Protein AF-A0A177AXI1-F1 (afdb_monomer)

Structure (mmCIF, N/CA/C/O backbone):
data_AF-A0A177AXI1-F1
#
_entry.id   AF-A0A177AXI1-F1
#
loop_
_atom_site.group_PDB
_atom_site.id
_atom_site.type_symbol
_atom_site.label_atom_id
_atom_site.label_alt_id
_atom_site.label_comp_id
_atom_site.label_asym_id
_atom_site.label_entity_id
_atom_site.label_seq_id
_atom_site.pdbx_PDB_ins_code
_atom_site.Cartn_x
_atom_site.Cartn_y
_atom_site.Cartn_z
_atom_site.occupancy
_atom_site.B_iso_or_equiv
_atom_site.auth_seq_id
_atom_site.auth_comp_id
_atom_site.auth_asym_id
_atom_site.auth_atom_id
_atom_site.pdbx_PDB_model_num
ATOM 1 N N . GLU A 1 1 ? -75.081 -22.711 132.039 1.00 67.44 1 GLU A N 1
ATOM 2 C CA . GLU A 1 1 ? -73.735 -22.139 132.256 1.00 67.44 1 GLU A CA 1
ATOM 3 C C . GLU A 1 1 ? -72.594 -22.967 131.647 1.00 67.44 1 GLU A C 1
ATOM 5 O O . GLU A 1 1 ? -72.174 -22.618 130.555 1.00 67.44 1 GLU A O 1
ATOM 10 N N . ILE A 1 2 ? -72.139 -24.095 132.219 1.00 77.88 2 ILE A N 1
ATOM 11 C CA . ILE A 1 2 ? -70.972 -24.854 131.679 1.00 77.88 2 ILE A CA 1
ATOM 12 C C . ILE A 1 2 ? -71.174 -25.349 130.229 1.00 77.88 2 ILE A C 1
ATOM 14 O O . ILE A 1 2 ? -70.270 -25.272 129.401 1.00 77.88 2 ILE A O 1
ATOM 18 N N . LEU A 1 3 ? -72.370 -25.848 129.895 1.00 74.00 3 LEU A N 1
ATOM 19 C CA . LEU A 1 3 ? -72.692 -26.322 128.539 1.00 74.00 3 LEU A CA 1
ATOM 20 C C . LEU A 1 3 ? -72.722 -25.183 127.504 1.00 74.00 3 LEU A C 1
ATOM 22 O O . LEU A 1 3 ? -72.484 -25.398 126.321 1.00 74.00 3 LEU A O 1
ATOM 26 N N . GLU A 1 4 ? -73.031 -23.975 127.959 1.00 73.81 4 GLU A N 1
ATOM 27 C CA . GLU A 1 4 ? -73.192 -22.781 127.132 1.00 73.81 4 GLU A CA 1
ATOM 28 C C . GLU A 1 4 ? -71.827 -22.163 126.809 1.00 73.81 4 GLU A C 1
ATOM 30 O O . GLU A 1 4 ? -71.567 -21.812 125.663 1.00 73.81 4 GLU A O 1
ATOM 35 N N . GLN A 1 5 ? -70.909 -22.174 127.783 1.00 75.12 5 GLN A N 1
ATOM 36 C CA . GLN A 1 5 ? -69.501 -21.819 127.585 1.00 75.12 5 GLN A CA 1
ATOM 37 C C . GLN A 1 5 ? -68.802 -22.752 126.585 1.00 75.12 5 GLN A C 1
ATOM 39 O O . GLN A 1 5 ? -68.125 -22.265 125.684 1.00 75.12 5 GLN A O 1
ATOM 44 N N . LYS A 1 6 ? -69.031 -24.073 126.664 1.00 77.25 6 LYS A N 1
ATOM 45 C CA . LYS A 1 6 ? -68.460 -25.033 125.698 1.00 77.25 6 LYS A CA 1
ATOM 46 C C . LYS A 1 6 ? -68.928 -24.796 124.261 1.00 77.25 6 LYS A C 1
ATOM 48 O O . LYS A 1 6 ? -68.124 -24.873 123.341 1.00 77.25 6 LYS A O 1
ATOM 53 N N . LYS A 1 7 ? -70.213 -24.482 124.063 1.00 77.31 7 LYS A N 1
ATOM 54 C CA . LYS A 1 7 ? -70.754 -24.159 122.731 1.00 77.31 7 LYS A CA 1
ATOM 55 C C . LYS A 1 7 ? -70.180 -22.858 122.171 1.00 77.31 7 LYS A C 1
ATOM 57 O O . LYS A 1 7 ? -69.975 -22.757 120.965 1.00 77.31 7 LYS A O 1
ATOM 62 N N . LEU A 1 8 ? -69.928 -21.871 123.032 1.00 79.69 8 LEU A N 1
ATOM 63 C CA . LEU A 1 8 ? -69.314 -20.605 122.635 1.00 79.69 8 LEU A CA 1
ATOM 64 C C . LEU A 1 8 ? -67.848 -20.804 122.211 1.00 79.69 8 LEU A C 1
ATOM 66 O O . LEU A 1 8 ? -67.433 -20.282 121.181 1.00 79.69 8 LEU A O 1
ATOM 70 N N . GLU A 1 9 ? -67.095 -21.604 122.969 1.00 80.25 9 GLU A N 1
ATOM 71 C CA . GLU A 1 9 ? -65.693 -21.937 122.687 1.00 80.25 9 GLU A CA 1
ATOM 72 C C . GLU A 1 9 ? -65.550 -22.751 121.388 1.00 80.25 9 GLU A C 1
ATOM 74 O O . GLU A 1 9 ? -64.701 -22.452 120.550 1.00 80.25 9 GLU A O 1
ATOM 79 N N . GLU A 1 10 ? -66.440 -23.720 121.157 1.00 80.12 10 GLU A N 1
ATOM 80 C CA . GLU A 1 10 ? -66.491 -24.502 119.915 1.00 80.12 10 GLU A CA 1
ATOM 81 C C . GLU A 1 10 ? -66.838 -23.629 118.694 1.00 80.12 10 GLU A C 1
ATOM 83 O O . GLU A 1 10 ? -66.198 -23.739 117.646 1.00 80.12 10 GLU A O 1
ATOM 88 N N . ALA A 1 11 ? -67.784 -22.693 118.837 1.00 80.12 11 ALA A N 1
ATOM 89 C CA . ALA A 1 11 ? -68.110 -21.722 117.792 1.00 80.12 11 ALA A CA 1
ATOM 90 C C . ALA A 1 11 ? -66.943 -20.761 117.494 1.00 80.12 11 ALA A C 1
ATOM 92 O O . ALA A 1 11 ? -66.712 -20.409 116.335 1.00 80.12 11 ALA A O 1
ATOM 93 N N . GLU A 1 12 ? -66.177 -20.355 118.510 1.00 84.56 12 GLU A N 1
ATOM 94 C CA . GLU A 1 12 ? -64.995 -19.506 118.333 1.00 84.56 12 GLU A CA 1
ATOM 95 C C . GLU A 1 12 ? -63.849 -20.252 117.629 1.00 84.56 12 GLU A C 1
ATOM 97 O O . GLU A 1 12 ? -63.185 -19.688 116.754 1.00 84.56 12 GLU A O 1
ATOM 102 N N . ILE A 1 13 ? -63.638 -21.531 117.956 1.00 83.44 13 ILE A N 1
ATOM 103 C CA . ILE A 1 13 ? -62.659 -22.394 117.280 1.00 83.44 13 ILE A CA 1
ATOM 104 C C . ILE A 1 13 ? -63.042 -22.589 115.810 1.00 83.44 13 ILE A C 1
ATOM 106 O O . ILE A 1 13 ? -62.201 -22.383 114.934 1.00 83.44 13 ILE A O 1
ATOM 110 N N . LEU A 1 14 ? -64.306 -22.919 115.526 1.00 81.62 14 LEU A N 1
ATOM 111 C CA . LEU A 1 14 ? -64.805 -23.061 114.156 1.00 81.62 14 LEU A CA 1
ATOM 112 C C . LEU A 1 14 ? -64.633 -21.764 113.362 1.00 81.62 14 LEU A C 1
ATOM 114 O O . LEU A 1 14 ? -64.141 -21.803 112.237 1.00 81.62 14 LEU A O 1
ATOM 118 N N . ARG A 1 15 ? -64.932 -20.610 113.973 1.00 85.94 15 ARG A N 1
ATOM 119 C CA . ARG A 1 15 ? -64.722 -19.300 113.350 1.00 85.94 15 ARG A CA 1
ATOM 120 C C . ARG A 1 15 ? -63.250 -19.059 113.001 1.00 85.94 15 ARG A C 1
ATOM 122 O O . ARG A 1 15 ? -62.961 -18.660 111.873 1.00 85.94 15 ARG A O 1
ATOM 129 N N . LYS A 1 16 ? -62.318 -19.340 113.920 1.00 85.44 16 LYS A N 1
ATOM 130 C CA . LYS A 1 16 ? -60.866 -19.213 113.678 1.00 85.44 16 LYS A CA 1
ATOM 131 C C . LYS A 1 16 ? -60.373 -20.152 112.576 1.00 85.44 16 LYS A C 1
ATOM 133 O O . LYS A 1 16 ? -59.511 -19.756 111.794 1.00 85.44 16 LYS A O 1
ATOM 138 N N . ILE A 1 17 ? -60.918 -21.368 112.491 1.00 85.25 17 ILE A N 1
ATOM 139 C CA . ILE A 1 17 ? -60.613 -22.316 111.409 1.00 85.25 17 ILE A CA 1
ATOM 140 C C . ILE A 1 17 ? -61.080 -21.745 110.066 1.00 85.25 17 ILE A C 1
ATOM 142 O O . ILE A 1 17 ? -60.260 -21.618 109.160 1.00 85.25 17 ILE A O 1
ATOM 146 N N . THR A 1 18 ? -62.332 -21.287 109.961 1.00 84.38 18 THR A N 1
ATOM 147 C CA . THR A 1 18 ? -62.838 -20.666 108.724 1.00 84.38 18 THR A CA 1
ATOM 148 C C . THR A 1 18 ? -62.086 -19.392 108.337 1.00 84.38 18 THR A C 1
ATOM 150 O O . THR A 1 18 ? -61.786 -19.190 107.164 1.00 84.38 18 THR A O 1
ATOM 153 N N . GLU A 1 19 ? -61.722 -18.531 109.295 1.00 87.44 19 GLU A N 1
ATOM 154 C CA . GLU A 1 19 ? -60.917 -17.333 109.015 1.00 87.44 19 GLU A CA 1
ATOM 155 C C . GLU A 1 19 ? -59.524 -17.708 108.477 1.00 87.44 19 GLU A C 1
ATOM 157 O O . GLU A 1 19 ? -59.021 -17.056 107.557 1.00 87.44 19 GLU A O 1
ATOM 162 N N . LYS A 1 20 ? -58.918 -18.787 108.991 1.00 87.69 20 LYS A N 1
ATOM 163 C CA . LYS A 1 20 ? -57.631 -19.304 108.510 1.00 87.69 20 LYS A CA 1
ATOM 164 C C . LYS A 1 20 ? -57.738 -19.905 107.105 1.00 87.69 20 LYS A C 1
ATOM 166 O O . LYS A 1 20 ? -56.888 -19.602 106.272 1.00 87.69 20 LYS A O 1
ATOM 171 N N . GLU A 1 21 ? -58.780 -20.685 106.823 1.00 85.88 21 GLU A N 1
ATOM 172 C CA . GLU A 1 21 ? -59.038 -21.261 105.494 1.00 85.88 21 GLU A CA 1
ATOM 173 C C . GLU A 1 21 ? -59.286 -20.175 104.439 1.00 85.88 21 GLU A C 1
ATOM 175 O O . GLU A 1 21 ? -58.702 -20.215 103.357 1.00 85.88 21 GLU A O 1
ATOM 180 N N . ILE A 1 22 ? -60.080 -19.148 104.766 1.00 87.62 22 ILE A N 1
ATOM 181 C CA . ILE A 1 22 ? -60.312 -17.995 103.880 1.00 87.62 22 ILE A CA 1
ATOM 182 C C . ILE A 1 22 ? -59.003 -17.237 103.622 1.00 87.62 22 ILE A C 1
ATOM 184 O O . ILE A 1 22 ? -58.737 -16.811 102.496 1.00 87.62 22 ILE A O 1
ATOM 188 N N . LEU A 1 23 ? -58.166 -17.054 104.648 1.00 90.25 23 LEU A N 1
ATOM 189 C CA . LEU A 1 23 ? -56.867 -16.399 104.496 1.00 90.25 23 LEU A CA 1
ATOM 190 C C . LEU A 1 23 ? -55.913 -17.214 103.608 1.00 90.25 23 LEU A C 1
ATOM 192 O O . LEU A 1 23 ? -55.170 -16.637 102.816 1.00 90.25 23 LEU A O 1
ATOM 196 N N . GLU A 1 24 ? -55.929 -18.539 103.729 1.00 88.56 24 GLU A N 1
ATOM 197 C CA . GLU A 1 24 ? -55.122 -19.446 102.912 1.00 88.56 24 GLU A CA 1
ATOM 198 C C . GLU A 1 24 ? -55.581 -19.452 101.448 1.00 88.56 24 GLU A C 1
ATOM 200 O O . GLU A 1 24 ? -54.749 -19.311 100.551 1.00 88.56 24 GLU A O 1
ATOM 205 N N . GLN A 1 25 ? -56.894 -19.463 101.197 1.00 87.81 25 GLN A N 1
ATOM 206 C CA . GLN A 1 25 ? -57.456 -19.301 99.852 1.00 87.81 25 GLN A CA 1
ATOM 207 C C . GLN A 1 25 ? -57.050 -17.966 99.215 1.00 87.81 25 GLN A C 1
ATOM 209 O O . GLN A 1 25 ? -56.580 -17.953 98.079 1.00 87.81 25 GLN A O 1
ATOM 214 N N . LYS A 1 26 ? -57.130 -16.854 99.962 1.00 87.81 26 LYS A N 1
ATOM 215 C CA . LYS A 1 26 ? -56.688 -15.533 99.478 1.00 87.81 26 LYS A CA 1
ATOM 216 C C . LYS A 1 26 ? -55.198 -15.490 99.135 1.00 87.81 26 LYS A C 1
ATOM 218 O O . LYS A 1 26 ? -54.815 -14.838 98.168 1.00 87.81 26 LYS A O 1
ATOM 223 N N . LYS A 1 27 ? -54.344 -16.172 99.908 1.00 88.81 27 LYS A N 1
ATOM 224 C CA . LYS A 1 27 ? -52.907 -16.277 99.598 1.00 88.81 27 LYS A CA 1
ATOM 225 C C . LYS A 1 27 ? -52.664 -17.058 98.308 1.00 88.81 27 LYS A C 1
ATOM 227 O O . LYS A 1 27 ? -51.838 -16.643 97.502 1.00 88.81 27 LYS A O 1
ATOM 232 N N . LEU A 1 28 ? -53.394 -18.153 98.110 1.00 89.12 28 LEU A N 1
ATOM 233 C CA . LEU A 1 28 ? -53.257 -19.022 96.941 1.00 89.12 28 LEU A CA 1
ATOM 234 C C . LEU A 1 28 ? -53.776 -18.340 95.663 1.00 89.12 28 LEU A C 1
ATOM 236 O O . LEU A 1 28 ? -53.172 -18.468 94.600 1.00 89.12 28 LEU A O 1
ATOM 240 N N . GLU A 1 29 ? -54.851 -17.559 95.773 1.00 88.19 29 GLU A N 1
ATOM 241 C CA . GLU A 1 29 ? -55.353 -16.699 94.697 1.00 88.19 29 GLU A CA 1
ATOM 242 C C . GLU A 1 29 ? -54.352 -15.588 94.347 1.00 88.19 29 GLU A C 1
ATOM 244 O O . GLU A 1 29 ? -54.012 -15.420 93.177 1.00 88.19 29 GLU A O 1
ATOM 249 N N . ALA A 1 30 ? -53.784 -14.906 95.348 1.00 87.81 30 ALA A N 1
ATOM 250 C CA . ALA A 1 30 ? -52.748 -13.896 95.129 1.00 87.81 30 ALA A CA 1
ATOM 251 C C . ALA A 1 30 ? -51.476 -14.473 94.476 1.00 87.81 30 ALA A C 1
ATOM 253 O O . ALA A 1 30 ? -50.868 -13.819 93.630 1.00 87.81 30 ALA A O 1
ATOM 254 N N . GLU A 1 31 ? -51.072 -15.697 94.829 1.00 92.31 31 GLU A N 1
ATOM 255 C CA . GLU A 1 31 ? -49.936 -16.376 94.191 1.00 92.31 31 GLU A CA 1
ATOM 256 C C . GLU A 1 31 ? -50.233 -16.745 92.729 1.00 92.31 31 GLU A C 1
ATOM 258 O O . GLU A 1 31 ? -49.370 -16.586 91.864 1.00 92.31 31 GLU A O 1
ATOM 263 N N . ARG A 1 32 ? -51.456 -17.203 92.427 1.00 90.62 32 ARG A N 1
ATOM 264 C CA . ARG A 1 32 ? -51.882 -17.473 91.044 1.00 90.62 32 ARG A CA 1
ATOM 265 C C . ARG A 1 32 ? -51.884 -16.208 90.196 1.00 90.62 32 ARG A C 1
ATOM 267 O O . ARG A 1 32 ? -51.375 -16.255 89.082 1.00 90.62 32 ARG A O 1
ATOM 274 N N . ILE A 1 33 ? -52.405 -15.101 90.726 1.00 90.88 33 ILE A N 1
ATOM 275 C CA . ILE A 1 33 ? -52.403 -13.806 90.035 1.00 90.88 33 ILE A CA 1
ATOM 276 C C . ILE A 1 33 ? -50.963 -13.377 89.729 1.00 90.88 33 ILE A C 1
ATOM 278 O O . ILE A 1 33 ? -50.660 -13.090 88.577 1.00 90.88 33 ILE A O 1
ATOM 282 N N . ARG A 1 34 ? -50.044 -13.459 90.705 1.00 91.31 34 ARG A N 1
ATOM 283 C CA . ARG A 1 34 ? -48.620 -13.147 90.472 1.00 91.31 34 ARG A CA 1
ATOM 284 C C . ARG A 1 34 ? -47.983 -14.006 89.382 1.00 91.31 34 ARG A C 1
ATOM 286 O O . ARG A 1 34 ? -47.254 -13.483 88.552 1.00 91.31 34 ARG A O 1
ATOM 293 N N . LYS A 1 35 ? -48.256 -15.315 89.361 1.00 90.50 35 LYS A N 1
ATOM 294 C CA . LYS A 1 35 ? -47.729 -16.217 88.321 1.00 90.50 35 LYS A CA 1
ATOM 295 C C . LYS A 1 35 ? -48.255 -15.874 86.926 1.00 90.50 35 LYS A C 1
ATOM 297 O O . LYS A 1 35 ? -47.501 -15.988 85.966 1.00 90.50 35 LYS A O 1
ATOM 302 N N . ILE A 1 36 ? -49.522 -15.469 86.820 1.00 90.94 36 ILE A N 1
ATOM 303 C CA . ILE A 1 36 ? -50.118 -15.024 85.553 1.00 90.94 36 ILE A CA 1
ATOM 304 C C . ILE A 1 36 ? -49.462 -13.715 85.096 1.00 90.94 36 ILE A C 1
ATOM 306 O O . ILE A 1 36 ? -49.018 -13.638 83.956 1.00 90.94 36 ILE A O 1
ATOM 310 N N . GLU A 1 37 ? -49.310 -12.733 85.988 1.00 90.06 37 GLU A N 1
ATOM 311 C CA . GLU A 1 37 ? -48.639 -11.460 85.680 1.00 90.06 37 GLU A CA 1
ATOM 312 C C . GLU A 1 37 ? -47.176 -11.669 85.243 1.00 90.06 37 GLU A C 1
ATOM 314 O O . GLU A 1 37 ? -46.729 -11.089 84.256 1.00 90.06 37 GLU A O 1
ATOM 319 N N . GLU A 1 38 ? -46.423 -12.540 85.927 1.00 91.31 38 GLU A N 1
ATOM 320 C CA . GLU A 1 38 ? -45.046 -12.884 85.543 1.00 91.31 38 GLU A CA 1
ATOM 321 C C . GLU A 1 38 ? -44.975 -13.562 84.164 1.00 91.31 38 GLU A C 1
ATOM 323 O O . GLU A 1 38 ? -44.069 -13.266 83.379 1.00 91.31 38 GLU A O 1
ATOM 328 N N . GLN A 1 39 ? -45.928 -14.447 83.846 1.00 91.94 39 GLN A N 1
ATOM 329 C CA . GLN A 1 39 ? -46.020 -15.078 82.526 1.00 91.94 39 GLN A CA 1
ATOM 330 C C . GLN A 1 39 ? -46.360 -14.067 81.429 1.00 91.94 39 GLN A C 1
ATOM 332 O O . GLN A 1 39 ? -45.697 -14.072 80.393 1.00 91.94 39 GLN A O 1
ATOM 337 N N . GLU A 1 40 ? -47.323 -13.173 81.655 1.00 89.69 40 GLU A N 1
ATOM 338 C CA . GLU A 1 40 ? -47.684 -12.129 80.690 1.00 89.69 40 GLU A CA 1
ATOM 339 C C . GLU A 1 40 ? -46.508 -11.183 80.410 1.00 89.69 40 GLU A C 1
ATOM 341 O O . GLU A 1 40 ? -46.227 -10.882 79.250 1.00 89.69 40 GLU A O 1
ATOM 346 N N . ILE A 1 41 ? -45.760 -10.772 81.442 1.00 91.56 41 ILE A N 1
ATOM 347 C CA . ILE A 1 41 ? -44.554 -9.942 81.278 1.00 91.56 41 ILE A CA 1
ATOM 348 C C . ILE A 1 41 ? -43.489 -10.683 80.457 1.00 91.56 41 ILE A C 1
ATOM 350 O O . ILE A 1 41 ? -42.859 -10.097 79.573 1.00 91.56 41 ILE A O 1
ATOM 354 N N . PHE A 1 42 ? -43.277 -11.975 80.724 1.00 92.88 42 PHE A N 1
ATOM 355 C CA . PHE A 1 42 ? -42.313 -12.778 79.973 1.00 92.88 42 PHE A CA 1
ATOM 356 C C . PHE A 1 42 ? -42.720 -12.942 78.501 1.00 92.88 42 PHE A C 1
ATOM 358 O O . PHE A 1 42 ? -41.880 -12.814 77.607 1.00 92.88 42 PHE A O 1
ATOM 365 N N . GLU A 1 43 ? -44.002 -13.191 78.229 1.00 92.31 43 GLU A N 1
ATOM 366 C CA . GLU A 1 43 ? -44.520 -13.308 76.866 1.00 92.31 43 GLU A CA 1
ATOM 367 C C . GLU A 1 43 ? -44.447 -11.987 76.098 1.00 92.31 43 GLU A C 1
ATOM 369 O O . GLU A 1 43 ? -44.027 -11.991 74.937 1.00 92.31 43 GLU A O 1
ATOM 374 N N . GLN A 1 44 ? -44.776 -10.864 76.745 1.00 91.81 44 GLN A N 1
ATOM 375 C CA . GLN A 1 44 ? -44.614 -9.528 76.167 1.00 91.81 44 GLN A CA 1
ATOM 376 C C . GLN A 1 44 ? -43.155 -9.262 75.795 1.00 91.81 44 GLN A C 1
ATOM 378 O O . GLN A 1 44 ? -42.875 -8.883 74.659 1.00 91.81 44 GLN A O 1
ATOM 383 N N . LYS A 1 45 ? -42.216 -9.555 76.703 1.00 91.88 45 LYS A N 1
ATOM 384 C CA . LYS A 1 45 ? -40.784 -9.389 76.436 1.00 91.88 45 LYS A CA 1
ATOM 385 C C . LYS A 1 45 ? -40.308 -10.256 75.267 1.00 91.88 45 LYS A C 1
ATOM 387 O O . LYS A 1 45 ? -39.572 -9.786 74.407 1.00 91.88 45 LYS A O 1
ATOM 392 N N . ARG A 1 46 ? -40.772 -11.508 75.182 1.00 92.62 46 ARG A N 1
ATOM 393 C CA . ARG A 1 46 ? -40.442 -12.408 74.064 1.00 92.62 46 ARG A CA 1
ATOM 394 C C . ARG A 1 46 ? -40.971 -11.886 72.724 1.00 92.62 46 ARG A C 1
ATOM 396 O O . ARG A 1 46 ? -40.309 -12.059 71.702 1.00 92.62 46 ARG A O 1
ATOM 403 N N . LEU A 1 47 ? -42.170 -11.303 72.707 1.00 92.44 47 LEU A N 1
ATOM 404 C CA . LEU A 1 47 ? -42.747 -10.704 71.500 1.00 92.44 47 LEU A CA 1
ATOM 405 C C . LEU A 1 47 ? -41.965 -9.464 71.060 1.00 92.44 47 LEU A C 1
ATOM 407 O O . LEU A 1 47 ? -41.685 -9.330 69.870 1.00 92.44 47 LEU A O 1
ATOM 411 N N . GLU A 1 48 ? -41.566 -8.612 72.005 1.00 91.88 48 GLU A N 1
ATOM 412 C CA . GLU A 1 48 ? -40.747 -7.428 71.733 1.00 91.88 48 GLU A CA 1
ATOM 413 C C . GLU A 1 48 ? -39.369 -7.815 71.170 1.00 91.88 48 GLU A C 1
ATOM 415 O O . GLU A 1 48 ? -38.971 -7.314 70.116 1.00 91.88 48 GLU A O 1
ATOM 420 N N . ASP A 1 49 ? -38.689 -8.793 71.780 1.00 91.62 49 ASP A N 1
ATOM 421 C CA . ASP A 1 49 ? -37.409 -9.320 71.287 1.00 91.62 49 ASP A CA 1
ATOM 422 C C . ASP A 1 49 ? -37.544 -9.902 69.863 1.00 91.62 49 ASP A C 1
ATOM 424 O O . ASP A 1 49 ? -36.696 -9.670 68.995 1.00 91.62 49 ASP A O 1
ATOM 428 N N . ALA A 1 50 ? -38.636 -10.623 69.581 1.00 91.50 50 ALA A N 1
ATOM 429 C CA . ALA A 1 50 ? -38.909 -11.163 68.250 1.00 91.50 50 ALA A CA 1
ATOM 430 C C . ALA A 1 50 ? -39.186 -10.064 67.209 1.00 91.50 50 ALA A C 1
ATOM 432 O O . ALA A 1 50 ? -38.801 -10.210 66.047 1.00 91.50 50 ALA A O 1
ATOM 433 N N . GLU A 1 51 ? -39.845 -8.969 67.592 1.00 94.00 51 GLU A N 1
ATOM 434 C CA . GLU A 1 51 ? -40.073 -7.823 66.708 1.00 94.00 51 GLU A CA 1
ATOM 435 C C . GLU A 1 51 ? -38.764 -7.083 66.398 1.00 94.00 51 GLU A C 1
ATOM 437 O O . GLU A 1 51 ? -38.521 -6.706 65.249 1.00 94.00 51 GLU A O 1
ATOM 442 N N . VAL A 1 52 ? -37.886 -6.924 67.393 1.00 93.50 52 VAL A N 1
ATOM 443 C CA . VAL A 1 52 ? -36.553 -6.334 67.204 1.00 93.50 52 VAL A CA 1
ATOM 444 C C . VAL A 1 52 ? -35.724 -7.166 66.226 1.00 93.50 52 VAL A C 1
ATOM 446 O O . VAL A 1 52 ? -35.150 -6.601 65.294 1.00 93.50 52 VAL A O 1
ATOM 449 N N . LEU A 1 53 ? -35.708 -8.494 66.376 1.00 93.06 53 LEU A N 1
ATOM 450 C CA . LEU A 1 53 ? -34.992 -9.386 65.458 1.00 93.06 53 LEU A CA 1
ATOM 451 C C . LEU A 1 53 ? -35.511 -9.276 64.019 1.00 93.06 53 LEU A C 1
ATOM 453 O O . LEU A 1 53 ? -34.706 -9.141 63.100 1.00 93.06 53 LEU A O 1
ATOM 457 N N . ARG A 1 54 ? -36.836 -9.231 63.814 1.00 93.62 54 ARG A N 1
ATOM 458 C CA . ARG A 1 54 ? -37.412 -9.020 62.471 1.00 93.62 54 ARG A CA 1
ATOM 459 C C . ARG A 1 54 ? -36.993 -7.685 61.864 1.00 93.62 54 ARG A C 1
ATOM 461 O O . ARG A 1 54 ? -36.639 -7.635 60.692 1.00 93.62 54 ARG A O 1
ATOM 468 N N . LYS A 1 55 ? -36.990 -6.603 62.651 1.00 93.38 55 LYS A N 1
ATOM 469 C CA . LYS A 1 55 ? -36.547 -5.278 62.178 1.00 93.38 55 LYS A CA 1
ATOM 470 C C . LYS A 1 55 ? -35.065 -5.260 61.794 1.00 93.38 55 LYS A C 1
ATOM 472 O O . LYS A 1 55 ? -34.687 -4.511 60.893 1.00 93.38 55 LYS A O 1
ATOM 477 N N . ILE A 1 56 ? -34.226 -6.036 62.483 1.00 93.06 56 ILE A N 1
ATOM 478 C CA . ILE A 1 56 ? -32.808 -6.194 62.133 1.00 93.06 56 ILE A CA 1
ATOM 479 C C . ILE A 1 56 ? -32.682 -6.949 60.805 1.00 93.06 56 ILE A C 1
ATOM 481 O O . ILE A 1 56 ? -32.029 -6.449 59.893 1.00 93.06 56 ILE A O 1
ATOM 485 N N . GLU A 1 57 ? -33.372 -8.079 60.658 1.00 93.25 57 GLU A N 1
ATOM 486 C CA . GLU A 1 57 ? -33.345 -8.895 59.438 1.00 93.25 57 GLU A CA 1
ATOM 487 C C . GLU A 1 57 ? -33.859 -8.118 58.210 1.00 93.25 57 GLU A C 1
ATOM 489 O O . GLU A 1 57 ? -33.228 -8.118 57.153 1.00 93.25 57 GLU A O 1
ATOM 494 N N . GLU A 1 58 ? -34.949 -7.356 58.351 1.00 94.31 58 GLU A N 1
ATOM 495 C CA . GLU A 1 58 ? -35.457 -6.482 57.284 1.00 94.31 58 GLU A CA 1
ATOM 496 C C . GLU A 1 58 ? -34.442 -5.409 56.865 1.00 94.31 58 GLU A C 1
ATOM 498 O O . GLU A 1 58 ? -34.302 -5.116 55.671 1.00 94.31 58 GLU A O 1
ATOM 503 N N . LYS A 1 59 ? -33.712 -4.824 57.826 1.00 93.94 59 LYS A N 1
ATOM 504 C CA . LYS A 1 59 ? -32.646 -3.857 57.531 1.00 93.94 59 LYS A CA 1
ATOM 505 C C . LYS A 1 59 ? -31.485 -4.506 56.787 1.00 93.94 59 LYS A C 1
ATOM 507 O O . LYS A 1 59 ? -31.032 -3.927 55.801 1.00 93.94 59 LYS A O 1
ATOM 512 N N . GLU A 1 60 ? -31.039 -5.685 57.213 1.00 92.62 60 GLU A N 1
ATOM 513 C CA . GLU A 1 60 ? -29.954 -6.417 56.549 1.00 92.62 60 GLU A CA 1
ATOM 514 C C . GLU A 1 60 ? -30.329 -6.799 55.113 1.00 92.62 60 GLU A C 1
ATOM 516 O O . GLU A 1 60 ? -29.551 -6.558 54.188 1.00 92.62 60 GLU A O 1
ATOM 521 N N . ILE A 1 61 ? -31.547 -7.304 54.887 1.00 93.94 61 ILE A N 1
ATOM 522 C CA . ILE A 1 61 ? -32.046 -7.620 53.540 1.00 93.94 61 ILE A CA 1
ATOM 523 C C . ILE A 1 61 ? -32.078 -6.361 52.663 1.00 93.94 61 ILE A C 1
ATOM 525 O O . ILE A 1 61 ? -31.694 -6.399 51.489 1.00 93.94 61 ILE A O 1
ATOM 529 N N . LEU A 1 62 ? -32.539 -5.231 53.205 1.00 95.12 62 LEU A N 1
ATOM 530 C CA . LEU A 1 62 ? -32.577 -3.971 52.464 1.00 95.12 62 LEU A CA 1
ATOM 531 C C . LEU A 1 62 ? -31.168 -3.475 52.109 1.00 95.12 62 LEU A C 1
ATOM 533 O O . LEU A 1 62 ? -30.958 -2.965 51.007 1.00 95.12 62 LEU A O 1
ATOM 537 N N . GLU A 1 63 ? -30.209 -3.613 53.021 1.00 94.69 63 GLU A N 1
ATOM 538 C CA . GLU A 1 63 ? -28.816 -3.231 52.799 1.00 94.69 63 GLU A CA 1
ATOM 539 C C . GLU A 1 63 ? -28.144 -4.120 51.745 1.00 94.69 63 GLU A C 1
ATOM 541 O O . GLU A 1 63 ? -27.519 -3.601 50.817 1.00 94.69 63 GLU A O 1
ATOM 546 N N . GLN A 1 64 ? -28.376 -5.435 51.792 1.00 94.12 64 GLN A N 1
ATOM 547 C CA . GLN A 1 64 ? -27.912 -6.369 50.763 1.00 94.12 64 GLN A CA 1
ATOM 548 C C .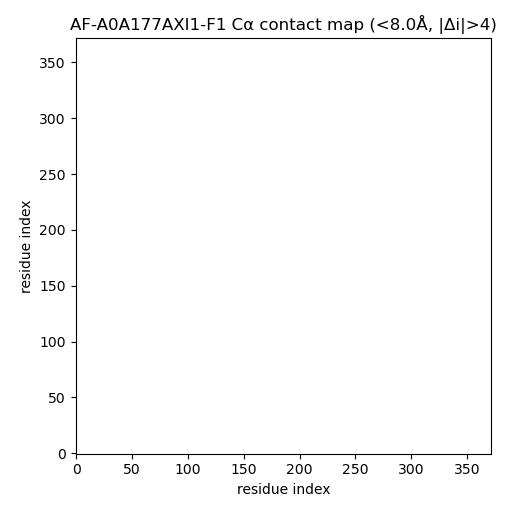 GLN A 1 64 ? -28.464 -6.010 49.377 1.00 94.12 64 GLN A C 1
ATOM 550 O O . GLN A 1 64 ? -27.694 -5.909 48.421 1.00 94.12 64 GLN A O 1
ATOM 555 N N . LYS A 1 65 ? -29.769 -5.722 49.270 1.00 93.25 65 LYS A N 1
ATOM 556 C CA . LYS A 1 65 ? -30.393 -5.294 48.004 1.00 93.25 65 LYS A CA 1
ATOM 557 C C . LYS A 1 65 ? -29.800 -3.994 47.464 1.00 93.25 65 LYS A C 1
ATOM 559 O O . LYS A 1 65 ? -29.610 -3.860 46.257 1.00 93.25 65 LYS A O 1
ATOM 564 N N . LYS A 1 66 ? -29.496 -3.026 48.336 1.00 93.31 66 LYS A N 1
ATOM 565 C CA . LYS A 1 66 ? -28.829 -1.778 47.926 1.00 93.31 66 LYS A CA 1
ATOM 566 C C . LYS A 1 66 ? -27.428 -2.045 47.383 1.00 93.31 66 LYS A C 1
ATOM 568 O O . LYS A 1 66 ? -27.062 -1.476 46.358 1.00 93.31 66 LYS A O 1
ATOM 573 N N . LEU A 1 67 ? -26.670 -2.914 48.045 1.00 94.50 67 LEU A N 1
ATOM 574 C CA . LEU A 1 67 ? -25.300 -3.239 47.662 1.00 94.50 67 LEU A CA 1
ATOM 575 C C . LEU A 1 67 ? -25.243 -4.027 46.344 1.00 94.50 67 LEU A C 1
ATOM 577 O O . LEU A 1 67 ? -24.370 -3.784 45.514 1.00 94.50 67 LEU A O 1
ATOM 581 N N . GLU A 1 68 ? -26.201 -4.924 46.113 1.00 93.62 68 GLU A N 1
ATOM 582 C CA . GLU A 1 68 ? -26.370 -5.620 44.834 1.00 93.62 68 GLU A CA 1
ATOM 583 C C . GLU A 1 68 ? -26.722 -4.646 43.700 1.00 93.62 68 GLU A C 1
ATOM 585 O O . GLU A 1 68 ? -26.072 -4.659 42.655 1.00 93.62 68 GLU A O 1
ATOM 590 N N . ALA A 1 69 ? -27.670 -3.732 43.929 1.00 92.56 69 ALA A N 1
ATOM 591 C CA . ALA A 1 69 ? -28.026 -2.706 42.950 1.00 92.56 69 ALA A CA 1
ATOM 592 C C . ALA A 1 69 ?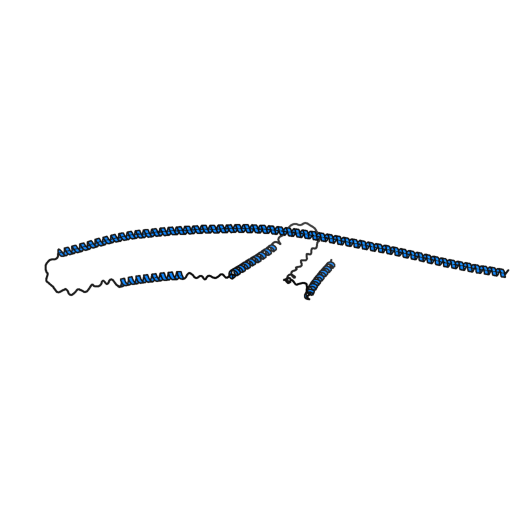 -26.846 -1.774 42.615 1.00 92.56 69 ALA A C 1
ATOM 594 O O . ALA A 1 69 ? -26.657 -1.404 41.457 1.00 92.56 69 ALA A O 1
ATOM 595 N N . GLU A 1 70 ? -26.024 -1.403 43.603 1.00 95.62 70 GLU A N 1
ATOM 596 C CA . GLU A 1 70 ? -24.813 -0.609 43.368 1.00 95.62 70 GLU A CA 1
ATOM 597 C C . GLU A 1 70 ? -23.774 -1.384 42.543 1.00 95.62 70 GLU A C 1
ATOM 599 O O . GLU A 1 70 ? -23.156 -0.819 41.638 1.00 95.62 70 GLU A O 1
ATOM 604 N N . ARG A 1 71 ? -23.592 -2.682 42.819 1.00 94.00 71 ARG A N 1
ATOM 605 C CA . ARG A 1 71 ? -22.695 -3.542 42.035 1.00 94.00 71 ARG A CA 1
ATOM 606 C C . ARG A 1 71 ? -23.142 -3.647 40.582 1.00 94.00 71 ARG A C 1
ATOM 608 O O . ARG A 1 71 ? -22.300 -3.483 39.706 1.00 94.00 71 ARG A O 1
ATOM 615 N N . LEU A 1 72 ? -24.434 -3.864 40.336 1.00 94.69 72 LEU A N 1
ATOM 616 C CA . LEU A 1 72 ? -24.988 -3.922 38.981 1.00 94.69 72 LEU A CA 1
ATOM 617 C C . LEU A 1 72 ? -24.749 -2.613 38.222 1.00 94.69 72 LEU A C 1
ATOM 619 O O . LEU A 1 72 ? -24.206 -2.646 37.124 1.00 94.69 72 LEU A O 1
ATOM 623 N N . ARG A 1 73 ? -25.013 -1.458 38.848 1.00 94.25 73 ARG A N 1
ATOM 624 C CA . ARG A 1 73 ? -24.727 -0.150 38.231 1.00 94.25 73 ARG A CA 1
ATOM 625 C C . ARG A 1 73 ? -23.253 0.035 37.869 1.00 94.25 73 ARG A C 1
ATOM 627 O O . ARG A 1 73 ? -22.950 0.560 36.806 1.00 94.25 73 ARG A O 1
ATOM 634 N N . LYS A 1 74 ? -22.329 -0.396 38.736 1.00 93.69 74 LYS A N 1
ATOM 635 C CA . LYS A 1 74 ? -20.884 -0.321 38.452 1.00 93.69 74 LYS A CA 1
ATOM 636 C C . LYS A 1 74 ? -20.456 -1.248 37.315 1.00 93.69 74 LYS A C 1
ATOM 638 O O . LYS A 1 74 ? -19.481 -0.940 36.635 1.00 93.69 74 LYS A O 1
ATOM 643 N N . ILE A 1 75 ? -21.124 -2.389 37.147 1.00 94.00 75 ILE A N 1
ATOM 644 C CA . ILE A 1 75 ? -20.873 -3.303 36.027 1.00 94.00 75 ILE A CA 1
ATOM 645 C C . ILE A 1 75 ? -21.362 -2.658 34.728 1.00 94.00 75 ILE A C 1
ATOM 647 O O . ILE A 1 75 ? -20.560 -2.508 33.813 1.00 94.00 75 ILE A O 1
ATOM 651 N N . GLU A 1 76 ? -22.603 -2.168 34.694 1.00 94.38 76 GLU A N 1
ATOM 652 C CA . GLU A 1 76 ? -23.170 -1.479 33.524 1.00 94.38 76 GLU A CA 1
ATOM 653 C C . GLU A 1 76 ? -22.327 -0.264 33.101 1.00 94.38 76 GLU A C 1
ATOM 655 O O . GLU A 1 76 ? -22.058 -0.065 31.919 1.00 94.38 76 GLU A O 1
ATOM 660 N N . GLU A 1 77 ? -21.854 0.542 34.058 1.00 94.75 77 GLU A N 1
ATOM 661 C CA . GLU A 1 77 ? -20.995 1.695 33.764 1.00 94.75 77 GLU A CA 1
ATOM 662 C C . GLU A 1 77 ? -19.649 1.276 33.152 1.00 94.75 77 GLU A C 1
ATOM 664 O O . GLU A 1 77 ? -19.156 1.927 32.226 1.00 94.75 77 GLU A O 1
ATOM 669 N N . LYS A 1 78 ? -19.055 0.180 33.640 1.00 94.31 78 LYS A N 1
ATOM 670 C CA . LYS A 1 78 ? -17.814 -0.366 33.076 1.00 94.31 78 LYS A CA 1
ATOM 671 C C . LYS A 1 78 ? -18.018 -0.902 31.666 1.00 94.31 78 LYS A C 1
ATOM 673 O O . LYS A 1 78 ? -17.194 -0.601 30.809 1.00 94.31 78 LYS A O 1
ATOM 678 N N . GLU A 1 79 ? -19.091 -1.651 31.433 1.00 93.25 79 GLU A N 1
ATOM 679 C CA . GLU A 1 79 ? -19.418 -2.197 30.113 1.00 93.25 79 GLU A CA 1
ATOM 680 C C . GLU A 1 79 ? -19.645 -1.072 29.097 1.00 93.25 79 GLU A C 1
ATOM 682 O O . GLU A 1 79 ? -19.044 -1.087 28.026 1.00 93.25 79 GLU A O 1
ATOM 687 N N . LEU A 1 80 ? -20.397 -0.029 29.468 1.00 94.75 80 LEU A N 1
ATOM 688 C CA . LEU A 1 80 ? -20.615 1.139 28.609 1.00 94.75 80 LEU A CA 1
ATOM 689 C C . LEU A 1 80 ? -19.305 1.880 28.288 1.00 94.75 80 LEU A C 1
ATOM 691 O O . LEU A 1 80 ? -19.115 2.387 27.181 1.00 94.75 80 LEU A O 1
ATOM 695 N N . LEU A 1 81 ? -18.395 1.989 29.261 1.00 95.00 81 LEU A N 1
ATOM 696 C CA . LEU A 1 81 ? -17.091 2.614 29.046 1.00 95.00 81 LEU A CA 1
ATOM 697 C C . LEU A 1 81 ? -16.203 1.767 28.125 1.00 95.00 81 LEU A C 1
ATOM 699 O O . LEU A 1 81 ? -15.483 2.318 27.291 1.00 95.00 81 LEU A O 1
ATOM 703 N N . GLU A 1 82 ? -16.235 0.446 28.276 1.00 95.12 82 GLU A N 1
ATOM 704 C CA . GLU A 1 82 ? -15.488 -0.484 27.431 1.00 95.12 82 GLU A CA 1
ATOM 705 C C . GLU A 1 82 ? -16.005 -0.475 25.989 1.00 95.12 82 GLU A C 1
ATOM 707 O O . GLU A 1 82 ? -15.204 -0.374 25.060 1.00 95.12 82 GLU A O 1
ATOM 712 N N . GLU A 1 83 ? -17.325 -0.456 25.802 1.00 94.94 83 GLU A N 1
ATOM 713 C CA . GLU A 1 83 ? -17.966 -0.322 24.492 1.00 94.94 83 GLU A CA 1
ATOM 714 C C . GLU A 1 83 ? -17.537 0.973 23.787 1.00 94.94 83 GLU A C 1
ATOM 716 O O . GLU A 1 83 ? -17.067 0.932 22.649 1.00 94.94 83 GLU A O 1
ATOM 721 N N . LYS A 1 84 ? -17.564 2.114 24.491 1.00 94.31 84 LYS A N 1
ATOM 722 C CA . LYS A 1 84 ? -17.069 3.392 23.947 1.00 94.31 84 LYS A CA 1
ATOM 723 C C . LYS A 1 84 ? -15.595 3.338 23.554 1.00 94.31 84 LYS A C 1
ATOM 725 O O . LYS A 1 84 ? -15.218 3.856 22.507 1.00 94.31 84 LYS A O 1
ATOM 730 N N . ARG A 1 85 ? -14.745 2.710 24.373 1.00 93.00 85 ARG A N 1
ATOM 731 C CA . ARG A 1 85 ? -13.314 2.565 24.056 1.00 93.00 85 ARG A CA 1
ATOM 732 C C . ARG A 1 85 ? -13.082 1.692 22.827 1.00 93.00 85 ARG A C 1
ATOM 734 O O . ARG A 1 85 ? -12.152 1.964 22.069 1.00 93.00 85 ARG A O 1
ATOM 741 N N . LEU A 1 86 ? -13.884 0.645 22.644 1.00 94.19 86 LEU A N 1
ATOM 742 C CA . LEU A 1 86 ? -13.823 -0.209 21.460 1.00 94.19 86 LEU A CA 1
ATOM 743 C C . LEU A 1 86 ? -14.262 0.553 20.207 1.00 94.19 86 LEU A C 1
ATOM 745 O O . LEU A 1 86 ? -13.561 0.490 19.198 1.00 94.19 86 LEU A O 1
ATOM 749 N N . GLU A 1 87 ? -15.349 1.322 20.288 1.00 94.62 87 GLU A N 1
ATOM 750 C CA . GLU A 1 87 ? -15.825 2.163 19.185 1.00 94.62 87 GLU A CA 1
ATOM 751 C C . GLU A 1 87 ? -14.776 3.216 18.784 1.00 94.62 87 GLU A C 1
ATOM 753 O O . GLU A 1 87 ? -14.424 3.332 17.608 1.00 94.62 87 GLU A O 1
ATOM 758 N N . GLU A 1 88 ? -14.191 3.926 19.754 1.00 94.38 88 GLU A N 1
ATOM 759 C CA . GLU A 1 88 ? -13.105 4.883 19.502 1.00 94.38 88 GLU A CA 1
ATOM 760 C C . GLU A 1 88 ? -11.881 4.211 18.858 1.00 94.38 88 GLU A C 1
ATOM 762 O O . GLU A 1 88 ? -11.308 4.740 17.900 1.00 94.38 88 GLU A O 1
ATOM 767 N N . ALA A 1 89 ? -11.489 3.026 19.336 1.00 93.12 89 ALA A N 1
ATOM 768 C CA . ALA A 1 89 ? -10.376 2.274 18.764 1.00 93.12 89 ALA A CA 1
ATOM 769 C C . ALA A 1 89 ? -10.659 1.820 17.322 1.00 93.12 89 ALA A C 1
ATOM 771 O O . ALA A 1 89 ? -9.754 1.839 16.484 1.00 93.12 89 ALA A O 1
ATOM 772 N N . GLU A 1 90 ? -11.895 1.428 17.008 1.00 95.81 90 GLU A N 1
ATOM 773 C CA . GLU A 1 90 ? -12.294 1.058 15.650 1.00 95.81 90 GLU A CA 1
ATOM 774 C C . GLU A 1 90 ? -12.262 2.267 14.705 1.00 95.81 90 GLU A C 1
ATOM 776 O O . GLU A 1 90 ? -11.751 2.165 13.586 1.00 95.81 90 GLU A O 1
ATOM 781 N N . ILE A 1 91 ? -12.744 3.427 15.159 1.00 94.88 9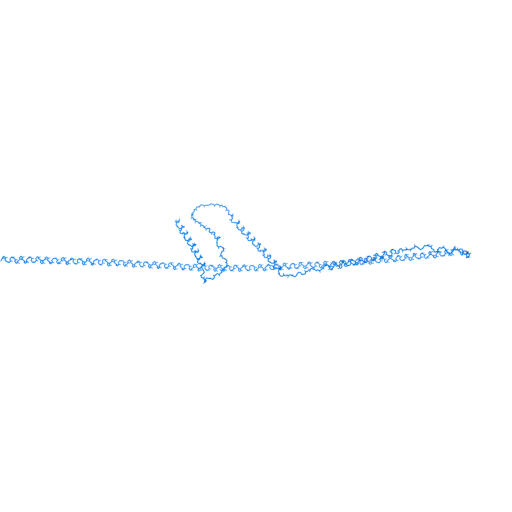1 ILE A N 1
ATOM 782 C CA . ILE A 1 91 ? -12.684 4.678 14.393 1.00 94.88 91 ILE A CA 1
ATOM 783 C C . ILE A 1 91 ? -11.228 5.050 14.091 1.00 94.88 91 ILE A C 1
ATOM 785 O O . ILE A 1 91 ? -10.900 5.334 12.938 1.00 94.88 91 ILE A O 1
ATOM 789 N N . LEU A 1 92 ? -10.341 4.995 15.089 1.00 94.12 92 LEU A N 1
ATOM 790 C CA . LEU A 1 92 ? -8.916 5.282 14.898 1.00 94.12 92 LEU A CA 1
ATOM 791 C C . LEU A 1 92 ? -8.268 4.334 13.881 1.00 94.12 92 LEU A C 1
ATOM 793 O O . LEU A 1 92 ? -7.546 4.796 12.999 1.00 94.12 92 LEU A O 1
ATOM 797 N N . ARG A 1 93 ? -8.578 3.031 13.937 1.00 94.00 93 ARG A N 1
ATOM 798 C CA . ARG A 1 93 ? -8.087 2.058 12.943 1.00 94.00 93 ARG A CA 1
ATOM 799 C C . ARG A 1 93 ? -8.574 2.375 11.531 1.00 94.00 93 ARG A C 1
ATOM 801 O O . ARG A 1 93 ? -7.787 2.297 10.593 1.00 94.00 93 ARG A O 1
ATOM 808 N N . LYS A 1 94 ? -9.846 2.756 11.368 1.00 94.25 94 LYS A N 1
ATOM 809 C CA . LYS A 1 94 ? -10.400 3.149 10.059 1.00 94.25 94 LYS A CA 1
ATOM 810 C C . LYS A 1 94 ? -9.718 4.398 9.502 1.00 94.25 94 LYS A C 1
ATOM 812 O O . LYS A 1 94 ? -9.466 4.459 8.301 1.00 94.25 94 LYS A O 1
ATOM 817 N N . ILE A 1 95 ? -9.406 5.376 10.355 1.00 94.19 95 ILE A N 1
ATOM 818 C CA . ILE A 1 95 ? -8.663 6.580 9.954 1.00 94.19 95 ILE A CA 1
ATOM 819 C C . ILE A 1 95 ? -7.251 6.200 9.495 1.00 94.19 95 ILE A C 1
ATOM 821 O O . ILE A 1 95 ? -6.851 6.581 8.397 1.00 94.19 95 ILE A O 1
ATOM 825 N N . GLU A 1 96 ? -6.527 5.395 10.276 1.00 93.75 96 GLU A N 1
ATOM 826 C CA . GLU A 1 96 ? -5.170 4.954 9.928 1.00 93.75 96 GLU A CA 1
ATOM 827 C C . GLU A 1 96 ? -5.143 4.162 8.607 1.00 93.75 96 GLU A C 1
ATOM 829 O O . GLU A 1 96 ? -4.267 4.361 7.760 1.00 93.75 96 GLU A O 1
ATOM 834 N N . GLU A 1 97 ? -6.132 3.293 8.382 1.00 94.31 97 GLU A N 1
ATOM 835 C CA . GLU A 1 97 ? -6.270 2.558 7.125 1.00 94.31 97 GLU A CA 1
ATOM 836 C C . GLU A 1 97 ? -6.520 3.500 5.936 1.00 94.31 97 GLU A C 1
ATOM 838 O O . GLU A 1 97 ? -5.882 3.358 4.888 1.00 94.31 97 GLU A O 1
ATOM 843 N N . GLN A 1 98 ? -7.391 4.501 6.093 1.00 94.44 98 GLN A N 1
ATOM 844 C CA . GLN A 1 98 ? -7.632 5.503 5.053 1.00 94.44 98 GLN A CA 1
ATOM 845 C C . GLN A 1 98 ? -6.381 6.329 4.741 1.00 94.44 98 GLN A C 1
ATOM 847 O O . GLN A 1 98 ? -6.069 6.544 3.567 1.00 94.44 98 GLN A O 1
ATOM 852 N N . GLU A 1 99 ? -5.633 6.758 5.757 1.00 93.94 99 GLU A N 1
ATOM 853 C CA . GLU A 1 99 ? -4.379 7.492 5.570 1.00 93.94 99 GLU A CA 1
ATOM 854 C C . GLU A 1 99 ? -3.344 6.653 4.811 1.00 93.94 99 GLU A C 1
ATOM 856 O O . GLU A 1 99 ? -2.761 7.128 3.828 1.00 93.94 99 GLU A O 1
ATOM 861 N N . ARG A 1 100 ? -3.190 5.374 5.181 1.00 93.88 100 ARG A N 1
ATOM 862 C CA . ARG A 1 100 ? -2.326 4.423 4.467 1.00 93.88 100 ARG A CA 1
ATOM 863 C C . ARG A 1 100 ? -2.734 4.250 3.007 1.00 93.88 100 ARG A C 1
ATOM 865 O O . ARG A 1 100 ? -1.873 4.241 2.127 1.00 93.88 100 ARG A O 1
ATOM 872 N N . LEU A 1 101 ? -4.030 4.128 2.720 1.00 94.62 101 LEU A N 1
ATOM 873 C CA . LEU A 1 101 ? -4.523 4.006 1.345 1.00 94.62 101 LEU A CA 1
ATOM 874 C C . LEU A 1 101 ? -4.203 5.253 0.510 1.00 94.62 101 LEU A C 1
ATOM 876 O O . LEU A 1 101 ? -3.743 5.128 -0.629 1.00 94.62 101 LEU A O 1
ATOM 880 N N . VAL A 1 102 ? -4.380 6.447 1.082 1.00 94.81 102 VAL A N 1
ATOM 881 C CA . VAL A 1 102 ? -4.037 7.718 0.425 1.00 94.81 102 VAL A CA 1
ATOM 882 C C . VAL A 1 102 ? -2.536 7.809 0.147 1.00 94.81 102 VAL A C 1
ATOM 884 O O . VAL A 1 102 ? -2.132 8.250 -0.934 1.00 94.81 102 VAL A O 1
ATOM 887 N N . GLU A 1 103 ? -1.691 7.390 1.087 1.00 95.12 103 GLU A N 1
ATOM 888 C CA . GLU A 1 103 ? -0.239 7.378 0.905 1.00 95.12 103 GLU A CA 1
ATOM 889 C C . GLU A 1 103 ? 0.191 6.407 -0.203 1.00 95.12 103 GLU A C 1
ATOM 891 O O . GLU A 1 103 ? 0.943 6.788 -1.106 1.00 95.12 103 GLU A O 1
ATOM 896 N N . VAL A 1 104 ? -0.362 5.192 -0.217 1.00 95.50 104 VAL A N 1
ATOM 897 C CA . VAL A 1 104 ? -0.118 4.209 -1.282 1.00 95.50 104 VAL A CA 1
ATOM 898 C C . VAL A 1 104 ? -0.537 4.757 -2.648 1.00 95.50 104 VAL A C 1
ATOM 900 O O . VAL A 1 104 ? 0.184 4.581 -3.634 1.00 95.50 104 VAL A O 1
ATOM 903 N N . GLU A 1 105 ? -1.672 5.452 -2.741 1.00 95.75 105 GLU A N 1
ATOM 904 C CA . GLU A 1 105 ? -2.110 6.055 -4.001 1.00 95.75 105 GLU A CA 1
ATOM 905 C C . GLU A 1 105 ? -1.164 7.176 -4.467 1.00 95.75 105 GLU A C 1
ATOM 907 O O . GLU A 1 105 ? -0.839 7.261 -5.658 1.00 95.75 105 GLU A O 1
ATOM 912 N N . LYS A 1 106 ? -0.674 8.014 -3.544 1.00 94.50 106 LYS A N 1
ATOM 913 C CA . LYS A 1 106 ? 0.334 9.045 -3.845 1.00 94.50 106 LYS A CA 1
ATOM 914 C C . LYS A 1 106 ? 1.627 8.420 -4.369 1.00 94.50 106 LYS A C 1
ATOM 916 O O . LYS A 1 106 ? 2.120 8.856 -5.410 1.00 94.50 106 LYS A O 1
ATOM 921 N N . LEU A 1 107 ? 2.134 7.377 -3.712 1.00 94.81 107 LEU A N 1
ATOM 922 C CA . LEU A 1 107 ? 3.340 6.663 -4.141 1.00 94.81 107 LEU A CA 1
ATOM 923 C C . LEU A 1 107 ? 3.166 6.044 -5.534 1.00 94.81 107 LEU A C 1
ATOM 925 O O . LEU A 1 107 ? 4.013 6.245 -6.403 1.00 94.81 107 LEU A O 1
ATOM 929 N N . ARG A 1 108 ? 2.022 5.400 -5.804 1.00 94.38 108 ARG A N 1
ATOM 930 C CA . ARG A 1 108 ? 1.695 4.863 -7.139 1.00 94.38 108 ARG A CA 1
ATOM 931 C C . ARG A 1 108 ? 1.662 5.947 -8.218 1.00 94.38 108 ARG A C 1
ATOM 933 O O . ARG A 1 108 ? 2.099 5.714 -9.347 1.00 94.38 10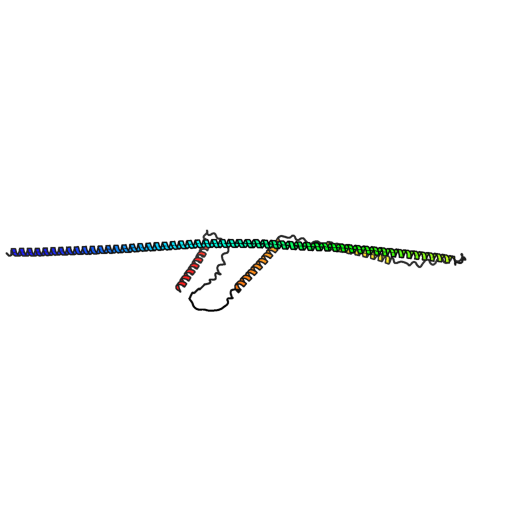8 ARG A O 1
ATOM 940 N N . LYS A 1 109 ? 1.144 7.142 -7.906 1.00 94.81 109 LYS A N 1
ATOM 941 C CA . LYS A 1 109 ? 1.150 8.283 -8.840 1.00 94.81 109 LYS A CA 1
ATOM 942 C C . LYS A 1 109 ? 2.574 8.755 -9.137 1.00 94.81 109 LYS A C 1
ATOM 944 O O . LYS A 1 109 ? 2.875 9.004 -10.305 1.00 94.81 109 LYS A O 1
ATOM 949 N N . ILE A 1 110 ? 3.433 8.846 -8.121 1.00 94.50 110 ILE A N 1
ATOM 950 C CA . ILE A 1 110 ? 4.847 9.224 -8.277 1.00 94.50 110 ILE A CA 1
ATOM 951 C C . ILE A 1 110 ? 5.576 8.199 -9.149 1.00 94.50 110 ILE A C 1
ATOM 953 O O . ILE A 1 110 ? 6.160 8.576 -10.163 1.00 94.50 110 ILE A O 1
ATOM 957 N N . GLU A 1 111 ? 5.454 6.909 -8.834 1.00 94.88 111 GLU A N 1
ATOM 958 C CA . GLU A 1 111 ? 6.087 5.825 -9.594 1.00 94.88 111 GLU A CA 1
ATOM 959 C C . GLU A 1 111 ? 5.656 5.846 -11.069 1.00 94.88 111 GLU A C 1
ATOM 961 O O . GLU A 1 111 ? 6.484 5.786 -11.981 1.00 94.88 111 GLU A O 1
ATOM 966 N N . LYS A 1 112 ? 4.357 6.035 -11.337 1.00 94.62 112 LYS A N 1
ATOM 967 C CA . LYS A 1 112 ? 3.845 6.159 -12.708 1.00 94.62 112 LYS A CA 1
ATOM 968 C C . LYS A 1 112 ? 4.449 7.362 -13.439 1.00 94.62 112 LYS A C 1
ATOM 970 O O . LYS A 1 112 ? 4.789 7.253 -14.620 1.00 94.62 112 LYS A O 1
ATOM 975 N N . GLN A 1 113 ? 4.584 8.506 -12.767 1.00 93.56 113 GLN A N 1
ATOM 976 C CA . GLN A 1 113 ? 5.213 9.691 -13.350 1.00 93.56 113 GLN A CA 1
ATOM 977 C C . GLN A 1 113 ? 6.698 9.454 -13.644 1.00 93.56 113 GLN A C 1
ATOM 979 O O . GLN A 1 113 ? 7.150 9.788 -14.741 1.00 93.56 113 GLN A O 1
ATOM 984 N N . GLU A 1 114 ? 7.449 8.845 -12.731 1.00 94.25 114 GLU A N 1
ATOM 985 C CA . GLU A 1 114 ? 8.864 8.524 -12.942 1.00 94.25 114 GLU A CA 1
ATOM 986 C C . GLU A 1 114 ? 9.064 7.545 -14.097 1.00 94.25 114 GLU A C 1
ATOM 988 O O . GLU A 1 114 ? 9.839 7.837 -15.008 1.00 94.25 114 GLU A O 1
ATOM 993 N N . MET A 1 115 ? 8.272 6.472 -14.157 1.00 91.81 115 MET A N 1
ATOM 994 C CA . MET A 1 115 ? 8.286 5.529 -15.278 1.00 91.81 115 MET A CA 1
ATOM 995 C C . MET A 1 115 ? 8.012 6.222 -16.617 1.00 91.81 115 MET A C 1
ATOM 997 O O . MET A 1 115 ? 8.648 5.915 -17.626 1.00 91.81 115 MET A O 1
ATOM 1001 N N . THR A 1 116 ? 7.088 7.189 -16.661 1.00 93.75 116 THR A N 1
ATOM 1002 C CA . THR A 1 116 ? 6.833 7.948 -17.899 1.00 93.75 116 THR A CA 1
ATOM 1003 C C . THR A 1 116 ? 7.988 8.878 -18.271 1.00 93.75 116 THR A C 1
ATOM 1005 O O . THR A 1 116 ? 8.311 8.993 -19.454 1.00 93.75 116 THR A O 1
ATOM 1008 N N . LYS A 1 117 ? 8.643 9.515 -17.291 1.00 93.94 117 LYS A N 1
ATOM 1009 C CA . LYS A 1 117 ? 9.835 10.346 -17.521 1.00 93.94 117 LYS A CA 1
ATOM 1010 C C . LYS A 1 117 ? 10.999 9.498 -18.028 1.00 93.94 117 LYS A C 1
ATOM 1012 O O . LYS A 1 117 ? 11.649 9.891 -18.993 1.00 93.94 117 LYS A O 1
ATOM 1017 N N . GLN A 1 118 ? 11.215 8.325 -17.436 1.00 93.50 118 GLN A N 1
ATOM 1018 C CA . GLN A 1 118 ? 12.249 7.390 -17.859 1.00 93.50 118 GLN A CA 1
ATOM 1019 C C . GLN A 1 118 ? 12.007 6.900 -19.289 1.00 93.50 118 GLN A C 1
ATOM 1021 O O . GLN A 1 118 ? 12.906 7.005 -20.115 1.00 93.50 118 GLN A O 1
ATOM 1026 N N . LYS A 1 119 ? 10.778 6.482 -19.626 1.00 94.50 119 LYS A N 1
ATOM 1027 C CA . LYS A 1 119 ? 10.426 6.088 -21.001 1.00 94.50 119 LYS A CA 1
ATOM 1028 C C . LYS A 1 119 ? 10.673 7.204 -22.015 1.00 94.50 119 LYS A C 1
ATOM 1030 O O . LYS A 1 119 ? 11.208 6.942 -23.085 1.00 94.50 119 LYS A O 1
ATOM 1035 N N . LYS A 1 120 ? 10.318 8.452 -21.684 1.00 94.19 120 LYS A N 1
ATOM 1036 C CA . LYS A 1 120 ? 10.602 9.610 -22.550 1.00 94.19 120 LYS A CA 1
ATOM 1037 C C . LYS A 1 120 ? 12.103 9.826 -22.739 1.00 94.19 120 LYS A C 1
ATOM 1039 O O . LYS A 1 120 ? 12.530 10.100 -23.852 1.00 94.19 120 LYS A O 1
ATOM 1044 N N . LYS A 1 121 ? 12.895 9.690 -21.673 1.00 94.19 121 LYS A N 1
ATOM 1045 C CA . LYS A 1 121 ? 14.355 9.807 -21.746 1.00 94.19 121 LYS A CA 1
ATOM 1046 C C . LYS A 1 121 ? 14.962 8.710 -22.625 1.00 94.19 121 LYS A C 1
ATOM 1048 O O . LYS A 1 121 ? 15.729 9.020 -23.526 1.00 94.19 121 LYS A O 1
ATOM 1053 N N . GLU A 1 122 ? 14.565 7.457 -22.415 1.00 94.88 122 GLU A N 1
ATOM 1054 C CA . GLU A 1 122 ? 15.028 6.323 -23.224 1.00 94.88 122 GLU A CA 1
ATOM 1055 C C . GLU A 1 122 ? 14.663 6.474 -24.705 1.00 94.88 122 GLU A C 1
ATOM 1057 O O . GLU A 1 122 ? 15.443 6.087 -25.571 1.00 94.88 122 GLU A O 1
ATOM 1062 N N . GLU A 1 123 ? 13.489 7.025 -25.011 1.00 95.38 123 GLU A N 1
ATOM 1063 C CA . GLU A 1 123 ? 13.076 7.305 -26.387 1.00 95.38 123 GLU A CA 1
ATOM 1064 C C . GLU A 1 123 ? 13.946 8.392 -27.034 1.00 95.38 123 GLU A C 1
ATOM 1066 O O . GLU A 1 123 ? 14.413 8.223 -28.159 1.00 95.38 123 GLU A O 1
ATOM 1071 N N . VAL A 1 124 ? 14.242 9.475 -26.309 1.00 95.75 124 VAL A N 1
ATOM 1072 C CA . VAL A 1 124 ? 15.164 10.520 -26.782 1.00 95.75 124 VAL A CA 1
ATOM 1073 C C . VAL A 1 124 ? 16.563 9.946 -27.027 1.00 95.75 124 VAL A C 1
ATOM 1075 O O . VAL A 1 124 ? 17.142 10.186 -28.086 1.00 95.75 124 VAL A O 1
ATOM 1078 N N . ASP A 1 125 ? 17.086 9.131 -26.108 1.00 95.31 125 ASP A N 1
ATOM 1079 C CA . ASP A 1 125 ? 18.400 8.496 -26.258 1.00 95.31 125 ASP A CA 1
ATOM 1080 C C . ASP A 1 125 ? 18.444 7.554 -27.480 1.00 95.31 125 ASP A C 1
ATOM 1082 O O . ASP A 1 125 ? 19.433 7.530 -28.221 1.00 95.31 125 ASP A O 1
ATOM 1086 N N . ARG A 1 126 ? 17.355 6.816 -27.756 1.00 95.56 126 ARG A N 1
ATOM 1087 C CA . ARG A 1 126 ? 17.222 6.004 -28.981 1.00 95.56 126 ARG A CA 1
ATOM 1088 C C . ARG A 1 126 ? 17.252 6.865 -30.238 1.00 95.56 126 ARG A C 1
ATOM 1090 O O . ARG A 1 126 ? 17.966 6.518 -31.178 1.00 95.56 126 ARG A O 1
ATOM 1097 N N . GLN A 1 127 ? 16.514 7.973 -30.262 1.00 95.62 127 GLN A N 1
ATOM 1098 C CA . GLN A 1 127 ? 16.487 8.878 -31.414 1.00 95.62 127 GLN A CA 1
ATOM 1099 C C . GLN A 1 127 ? 17.859 9.499 -31.678 1.00 95.62 127 GLN A C 1
ATOM 1101 O O . GLN A 1 127 ? 18.311 9.501 -32.822 1.00 95.62 127 GLN A O 1
ATOM 1106 N N . ILE A 1 128 ? 18.568 9.930 -30.629 1.00 96.56 128 ILE A N 1
ATOM 1107 C CA . ILE A 1 128 ? 19.944 10.433 -30.743 1.00 96.56 128 ILE A CA 1
ATOM 1108 C C . ILE A 1 128 ? 20.857 9.365 -31.356 1.00 96.56 128 ILE A C 1
ATOM 1110 O O . ILE A 1 128 ? 21.628 9.663 -32.267 1.00 96.56 128 ILE A O 1
ATOM 1114 N N . LYS A 1 129 ? 20.753 8.109 -30.905 1.00 96.50 129 LYS A N 1
ATOM 1115 C CA . LYS A 1 129 ? 21.568 7.007 -31.434 1.00 96.50 129 LYS A CA 1
ATOM 1116 C C . LYS A 1 129 ? 21.273 6.716 -32.909 1.00 96.50 129 LYS A C 1
ATOM 1118 O O . LYS A 1 129 ? 22.208 6.491 -33.676 1.00 96.50 129 LYS A O 1
ATOM 1123 N N . ILE A 1 130 ? 20.000 6.737 -33.308 1.00 96.00 130 ILE A N 1
ATOM 1124 C CA . ILE A 1 130 ? 19.588 6.578 -34.712 1.00 96.00 130 ILE A CA 1
ATOM 1125 C C . ILE A 1 130 ? 20.167 7.712 -35.563 1.00 96.00 130 ILE A C 1
ATOM 1127 O O . ILE A 1 130 ? 20.734 7.457 -36.624 1.00 96.00 130 ILE A O 1
ATOM 1131 N N . GLU A 1 131 ? 20.069 8.955 -35.098 1.00 96.38 131 GLU A N 1
ATOM 1132 C CA . GLU A 1 131 ? 20.561 10.111 -35.846 1.00 96.38 131 GLU A CA 1
ATOM 1133 C C . GLU A 1 131 ? 22.089 10.084 -35.998 1.00 96.38 131 GLU A C 1
ATOM 1135 O O . GLU A 1 131 ? 22.617 10.292 -37.089 1.00 96.38 131 GLU A O 1
ATOM 1140 N N . GLN A 1 132 ? 22.813 9.708 -34.941 1.00 95.75 132 GLN A N 1
ATOM 1141 C CA . GLN A 1 132 ? 24.262 9.493 -35.007 1.00 95.75 132 GLN A CA 1
ATOM 1142 C C . GLN A 1 132 ? 24.647 8.404 -36.018 1.00 95.75 132 GLN A C 1
ATOM 1144 O O . GLN A 1 132 ? 25.626 8.567 -36.750 1.00 95.75 132 GLN A O 1
ATOM 1149 N N . GLN A 1 133 ? 23.886 7.306 -36.087 1.00 94.69 133 GLN A N 1
ATOM 1150 C CA . GLN A 1 133 ? 24.114 6.249 -37.075 1.00 94.69 133 GLN A CA 1
ATOM 1151 C C . GLN A 1 133 ? 23.884 6.741 -38.505 1.00 94.69 133 GLN A C 1
ATOM 1153 O O . GLN A 1 133 ? 24.728 6.478 -39.360 1.00 94.69 133 GLN A O 1
ATOM 1158 N N . LYS A 1 134 ? 22.817 7.510 -38.759 1.00 95.94 134 LYS A N 1
ATOM 1159 C CA . LYS A 1 134 ? 22.562 8.107 -40.081 1.00 95.94 134 LYS A CA 1
ATOM 1160 C C . LYS A 1 134 ? 23.692 9.030 -40.522 1.00 95.94 134 LYS A C 1
ATOM 1162 O O . LYS A 1 134 ? 24.148 8.931 -41.656 1.00 95.94 134 LYS A O 1
ATOM 1167 N N . ILE A 1 135 ? 24.180 9.891 -39.625 1.00 96.12 135 ILE A N 1
ATOM 1168 C CA . ILE A 1 135 ? 25.310 10.787 -39.916 1.00 96.12 135 ILE A CA 1
ATOM 1169 C C . ILE A 1 135 ? 26.564 9.975 -40.264 1.00 96.12 135 ILE A C 1
ATOM 1171 O O . ILE A 1 135 ? 27.294 10.316 -41.195 1.00 96.12 135 ILE A O 1
ATOM 1175 N N . LEU A 1 136 ? 26.835 8.890 -39.530 1.00 96.12 136 LEU A N 1
ATOM 1176 C CA . LEU A 1 136 ? 27.981 8.023 -39.809 1.00 96.12 136 LEU A CA 1
ATOM 1177 C C . LEU A 1 136 ? 27.844 7.307 -41.160 1.00 96.12 136 LEU A C 1
ATOM 1179 O O . LEU A 1 136 ? 28.825 7.183 -41.893 1.00 96.12 136 LEU A O 1
ATOM 1183 N N . GLU A 1 137 ? 26.645 6.838 -41.491 1.00 95.94 137 GLU A N 1
ATOM 1184 C CA . GLU A 1 137 ? 26.354 6.183 -42.764 1.00 95.94 137 GLU A CA 1
ATOM 1185 C C . GLU A 1 137 ? 26.493 7.150 -43.945 1.00 95.94 137 GLU A C 1
ATOM 1187 O O . GLU A 1 137 ? 27.156 6.813 -44.924 1.00 95.94 137 GLU A O 1
ATOM 1192 N N . GLN A 1 138 ? 25.987 8.380 -43.820 1.00 95.12 138 GLN A N 1
ATOM 1193 C CA . GLN A 1 138 ? 26.182 9.435 -44.820 1.00 95.12 138 GLN A CA 1
ATOM 1194 C C . GLN A 1 138 ? 27.668 9.709 -45.073 1.00 95.12 138 GLN A C 1
ATOM 1196 O O . GLN A 1 138 ? 28.104 9.683 -46.222 1.00 95.12 138 GLN A O 1
ATOM 1201 N N . LYS A 1 139 ? 28.476 9.856 -44.014 1.00 95.94 139 LYS A N 1
ATOM 1202 C CA . LYS A 1 139 ? 29.932 10.041 -44.149 1.00 95.94 139 LYS A CA 1
ATOM 1203 C C . LYS A 1 139 ? 30.613 8.878 -44.871 1.00 95.94 139 LYS A C 1
ATOM 1205 O O . LYS A 1 139 ? 31.503 9.104 -45.685 1.00 95.94 139 LYS A O 1
ATOM 1210 N N . ARG A 1 140 ? 30.198 7.634 -44.604 1.00 95.44 140 ARG A N 1
ATOM 1211 C CA . ARG A 1 140 ? 30.722 6.451 -45.312 1.00 95.44 140 ARG A CA 1
ATOM 1212 C C . ARG A 1 140 ? 30.358 6.464 -46.793 1.00 95.44 140 ARG A C 1
ATOM 1214 O O . ARG A 1 140 ? 31.187 6.100 -47.621 1.00 95.44 140 ARG A O 1
ATOM 1221 N N . ILE A 1 141 ? 29.134 6.869 -47.132 1.00 95.00 141 ILE A N 1
ATOM 1222 C CA . ILE A 1 141 ? 28.693 6.989 -48.527 1.00 95.00 141 ILE A CA 1
ATOM 1223 C C . ILE A 1 141 ? 29.524 8.053 -49.254 1.00 95.00 141 ILE A C 1
ATOM 1225 O O . ILE A 1 141 ? 30.052 7.771 -50.330 1.00 95.00 141 ILE A O 1
ATOM 1229 N N . GLU A 1 142 ? 29.701 9.230 -48.649 1.00 95.31 142 GLU A N 1
ATOM 1230 C CA . GLU A 1 142 ? 30.536 10.310 -49.193 1.00 95.31 142 GLU A CA 1
ATOM 1231 C C . GLU A 1 142 ? 31.991 9.859 -49.400 1.00 95.31 142 GLU A C 1
ATOM 1233 O O . GLU A 1 142 ? 32.581 10.107 -50.453 1.00 95.31 142 GLU A O 1
ATOM 1238 N N . GLU A 1 143 ? 32.568 9.140 -48.434 1.00 95.19 143 GLU A N 1
ATOM 1239 C CA . GLU A 1 143 ? 33.921 8.586 -48.540 1.00 95.19 143 GLU A CA 1
ATOM 1240 C C . GLU A 1 143 ? 34.048 7.589 -49.701 1.00 95.19 143 GLU A C 1
ATOM 1242 O O . GLU A 1 143 ? 34.979 7.685 -50.506 1.00 95.19 143 GLU A O 1
ATOM 1247 N N . ILE A 1 144 ? 33.088 6.669 -49.848 1.00 94.00 144 ILE A N 1
ATOM 1248 C CA . ILE A 1 144 ? 33.046 5.723 -50.971 1.00 94.00 144 ILE A CA 1
ATOM 1249 C C . ILE A 1 144 ? 32.955 6.470 -52.308 1.00 94.00 144 ILE A C 1
ATOM 1251 O O . ILE A 1 144 ? 33.627 6.090 -53.271 1.00 94.00 144 ILE A O 1
ATOM 1255 N N . GLU A 1 145 ? 32.148 7.527 -52.394 1.00 95.69 145 GLU A N 1
ATOM 1256 C CA . GLU A 1 145 ? 32.018 8.328 -53.612 1.00 95.69 145 GLU A CA 1
ATOM 1257 C C . GLU A 1 145 ? 33.326 9.055 -53.961 1.00 95.69 145 GLU A C 1
ATOM 1259 O O . GLU A 1 145 ? 33.757 9.037 -55.118 1.00 95.69 145 GLU A O 1
ATOM 1264 N N . MET A 1 146 ? 34.009 9.632 -52.969 1.00 93.25 146 MET A N 1
ATOM 1265 C CA . MET A 1 146 ? 35.326 10.245 -53.164 1.00 93.25 146 MET A CA 1
ATOM 1266 C C . MET A 1 146 ? 36.369 9.229 -53.640 1.00 93.25 146 MET A C 1
ATOM 1268 O O . MET A 1 146 ? 37.139 9.520 -54.558 1.00 93.25 146 MET A O 1
ATOM 1272 N N . LEU A 1 147 ? 36.386 8.025 -53.062 1.00 93.25 147 LEU A N 1
ATOM 1273 C CA . LEU A 1 147 ? 37.296 6.957 -53.481 1.00 93.25 147 LEU A CA 1
ATOM 1274 C C . LEU A 1 147 ? 37.021 6.496 -54.916 1.00 93.25 147 LEU A C 1
ATOM 1276 O O . LEU A 1 147 ? 37.974 6.274 -55.664 1.00 93.25 147 LEU A O 1
ATOM 1280 N N . LYS A 1 148 ? 35.749 6.410 -55.328 1.00 94.56 148 LYS A N 1
ATOM 1281 C CA . LYS A 1 148 ? 35.377 6.131 -56.725 1.00 94.56 148 LYS A CA 1
ATOM 1282 C C . LYS A 1 148 ? 35.915 7.208 -57.665 1.00 94.56 148 LYS A C 1
ATOM 1284 O O . LYS A 1 148 ? 36.671 6.877 -58.569 1.00 94.56 148 LYS A O 1
ATOM 1289 N N . LYS A 1 149 ? 35.652 8.491 -57.381 1.00 94.19 149 LYS A N 1
ATOM 1290 C CA . LYS A 1 149 ? 36.174 9.615 -58.185 1.00 94.19 149 LYS A CA 1
ATOM 1291 C C . LYS A 1 149 ? 37.702 9.603 -58.278 1.00 94.19 149 LYS A C 1
ATOM 1293 O O . LYS A 1 149 ? 38.260 9.846 -59.345 1.00 94.19 149 LYS A O 1
ATOM 1298 N N . ARG A 1 150 ? 38.393 9.285 -57.177 1.00 90.56 150 ARG A N 1
ATOM 1299 C CA . ARG A 1 150 ? 39.859 9.166 -57.152 1.00 90.56 150 ARG A CA 1
ATOM 1300 C C . ARG A 1 150 ? 40.353 8.001 -58.007 1.00 90.56 150 ARG A C 1
ATOM 1302 O O . ARG A 1 150 ? 41.341 8.160 -58.719 1.00 90.56 150 ARG A O 1
ATOM 1309 N N . LYS A 1 151 ? 39.681 6.848 -57.943 1.00 92.50 151 LYS A N 1
ATOM 1310 C CA . LYS A 1 151 ? 39.995 5.678 -58.770 1.00 92.50 151 LYS A CA 1
ATOM 1311 C C . LYS A 1 151 ? 39.798 5.989 -60.253 1.00 92.50 151 LYS A C 1
ATOM 1313 O O . LYS A 1 151 ? 40.696 5.707 -61.037 1.00 92.50 151 LYS A O 1
ATOM 1318 N N . ASP A 1 152 ? 38.681 6.614 -60.609 1.00 90.75 152 ASP A N 1
ATOM 1319 C CA . ASP A 1 152 ? 38.379 6.991 -61.992 1.00 90.75 152 ASP A CA 1
ATOM 1320 C C . ASP A 1 152 ? 39.417 7.990 -62.522 1.00 90.75 152 ASP A C 1
ATOM 1322 O O . ASP A 1 152 ? 39.956 7.810 -63.609 1.00 90.75 152 ASP A O 1
ATOM 1326 N N . SER A 1 153 ? 39.790 8.995 -61.722 1.00 88.00 153 SER A N 1
ATOM 1327 C CA . SER A 1 153 ? 40.855 9.942 -62.076 1.00 88.00 153 SER A CA 1
ATOM 1328 C C . SER A 1 153 ? 42.220 9.269 -62.253 1.00 88.00 153 SER A C 1
ATOM 1330 O O . SER A 1 153 ? 42.954 9.630 -63.172 1.00 88.00 153 SER A O 1
ATOM 1332 N N . PHE A 1 154 ? 42.571 8.304 -61.398 1.00 89.69 154 PHE A N 1
ATOM 1333 C CA . PHE A 1 154 ? 43.816 7.544 -61.531 1.00 89.69 154 PHE A CA 1
ATOM 1334 C C . PHE A 1 154 ? 43.822 6.688 -62.803 1.00 89.69 154 PHE A C 1
ATOM 1336 O O . PHE A 1 154 ? 44.822 6.652 -63.517 1.00 89.69 154 PHE A O 1
ATOM 1343 N N . GLU A 1 155 ? 42.699 6.039 -63.111 1.00 87.69 155 GLU A N 1
ATOM 1344 C CA . GLU A 1 155 ? 42.544 5.220 -64.313 1.00 87.69 155 GLU A CA 1
ATOM 1345 C C . GLU A 1 155 ? 42.647 6.064 -65.590 1.00 87.69 155 GLU A C 1
ATOM 1347 O O . GLU A 1 155 ? 43.372 5.691 -66.509 1.00 87.69 155 GLU A O 1
ATOM 1352 N N . ILE A 1 156 ? 42.015 7.244 -65.615 1.00 87.06 156 ILE A N 1
ATOM 1353 C CA . ILE A 1 156 ? 42.150 8.210 -66.716 1.00 87.06 156 ILE A CA 1
ATOM 1354 C C . ILE A 1 156 ? 43.620 8.599 -66.917 1.00 87.06 156 ILE A C 1
ATOM 1356 O O . ILE A 1 156 ? 44.111 8.564 -68.044 1.00 87.06 156 ILE A O 1
ATOM 1360 N N . GLY A 1 157 ? 44.343 8.923 -65.839 1.00 86.44 157 GLY A N 1
ATOM 1361 C CA . GLY A 1 157 ? 45.766 9.263 -65.924 1.00 86.44 157 GLY A CA 1
ATOM 1362 C C . GLY A 1 157 ? 46.624 8.108 -66.449 1.00 86.44 157 GLY A C 1
ATOM 1363 O O . GLY A 1 157 ? 47.528 8.321 -67.255 1.00 86.44 157 GLY A O 1
ATOM 1364 N N . ARG A 1 158 ? 46.311 6.868 -66.052 1.00 87.19 158 ARG A N 1
ATOM 1365 C CA . ARG A 1 158 ? 46.986 5.666 -66.556 1.00 87.19 158 ARG A CA 1
ATOM 1366 C C . ARG A 1 158 ? 46.763 5.477 -68.056 1.00 87.19 158 ARG A C 1
ATOM 1368 O O . ARG A 1 158 ? 47.728 5.224 -68.770 1.00 87.19 158 ARG A O 1
ATOM 1375 N N . ILE A 1 159 ? 45.523 5.627 -68.526 1.00 82.38 159 ILE A N 1
ATOM 1376 C CA . ILE A 1 159 ? 45.177 5.522 -69.952 1.00 82.38 159 ILE A CA 1
ATOM 1377 C C . ILE A 1 159 ? 45.938 6.579 -70.760 1.00 82.38 159 ILE A C 1
ATOM 1379 O O . ILE A 1 159 ? 46.615 6.235 -71.726 1.00 82.38 159 ILE A O 1
ATOM 1383 N N . GLN A 1 160 ? 45.921 7.838 -70.315 1.00 85.00 160 GLN A N 1
ATOM 1384 C CA . GLN A 1 160 ? 46.642 8.929 -70.981 1.00 85.00 160 GLN A CA 1
ATOM 1385 C C . GLN A 1 160 ? 48.150 8.667 -71.073 1.00 85.00 160 GLN A C 1
ATOM 1387 O O . GLN A 1 160 ? 48.755 8.915 -72.115 1.00 85.00 160 GLN A O 1
ATOM 1392 N N . GLN A 1 161 ? 48.759 8.121 -70.014 1.00 83.69 161 GLN A N 1
ATOM 1393 C CA . GLN A 1 161 ? 50.172 7.742 -70.041 1.00 83.69 161 GLN A CA 1
ATOM 1394 C C . GLN A 1 161 ? 50.435 6.627 -71.060 1.00 83.69 161 GLN A C 1
ATOM 1396 O O . GLN A 1 161 ? 51.375 6.727 -71.841 1.00 83.69 161 GLN A O 1
ATOM 1401 N N . THR A 1 162 ? 49.589 5.592 -71.102 1.00 80.25 162 THR A N 1
ATOM 1402 C CA . THR A 1 162 ? 49.747 4.503 -72.079 1.00 80.25 162 THR A CA 1
ATOM 1403 C C . THR A 1 162 ? 49.550 4.965 -73.522 1.00 80.25 162 THR A C 1
ATOM 1405 O O . THR A 1 162 ? 50.250 4.487 -74.411 1.00 80.25 162 THR A O 1
ATOM 1408 N N . GLU A 1 163 ? 48.640 5.910 -73.765 1.00 83.25 163 GLU A N 1
ATOM 1409 C CA . GLU A 1 163 ? 48.458 6.527 -75.082 1.00 83.25 163 GLU A CA 1
ATOM 1410 C C . GLU A 1 163 ? 49.691 7.345 -75.481 1.00 83.25 163 GLU A C 1
ATOM 1412 O O . GLU A 1 163 ? 50.182 7.206 -76.601 1.00 83.25 163 GLU A O 1
ATOM 1417 N N . PHE A 1 164 ? 50.238 8.142 -74.557 1.00 85.25 164 PHE A N 1
ATOM 1418 C CA . PHE A 1 164 ? 51.461 8.910 -74.786 1.00 85.25 164 PHE A CA 1
ATOM 1419 C C . PHE A 1 164 ? 52.662 8.004 -75.093 1.00 85.25 164 PHE A C 1
ATOM 1421 O O . PHE A 1 164 ? 53.362 8.219 -76.085 1.00 85.25 164 PHE A O 1
ATOM 1428 N N . ASP A 1 165 ? 52.869 6.957 -74.291 1.00 84.38 165 ASP A N 1
ATOM 1429 C CA . ASP A 1 165 ? 53.945 5.984 -74.494 1.00 84.38 165 ASP A CA 1
ATOM 1430 C C . ASP A 1 165 ? 53.759 5.219 -75.817 1.00 84.38 165 ASP A C 1
ATOM 1432 O O . ASP A 1 165 ? 54.728 4.974 -76.540 1.00 84.38 165 ASP A O 1
ATOM 1436 N N . GLY A 1 166 ? 52.514 4.891 -76.182 1.00 84.38 166 GLY A N 1
ATOM 1437 C CA . GLY A 1 166 ? 52.171 4.272 -77.462 1.00 84.38 166 GLY A CA 1
ATOM 1438 C C . GLY A 1 166 ? 52.518 5.155 -78.664 1.00 84.38 166 GLY A C 1
ATOM 1439 O O . GLY A 1 166 ? 53.129 4.675 -79.620 1.00 84.38 166 GLY A O 1
ATOM 1440 N N . ILE A 1 167 ? 52.198 6.453 -78.601 1.00 83.06 167 ILE A N 1
ATOM 1441 C CA . ILE A 1 167 ? 52.580 7.436 -79.629 1.00 83.06 167 ILE A CA 1
ATOM 1442 C C . ILE A 1 167 ? 54.109 7.543 -79.723 1.00 83.06 167 ILE A C 1
ATOM 1444 O O . ILE A 1 167 ? 54.665 7.479 -80.820 1.00 83.06 167 ILE A O 1
ATOM 1448 N N . ALA A 1 168 ? 54.806 7.635 -78.586 1.00 80.75 168 ALA A N 1
ATOM 1449 C CA . ALA A 1 168 ? 56.266 7.720 -78.553 1.00 80.75 168 ALA A CA 1
ATOM 1450 C C . ALA A 1 168 ? 56.942 6.477 -79.164 1.00 80.75 168 ALA A C 1
ATOM 1452 O O . ALA A 1 168 ? 57.931 6.597 -79.894 1.00 80.75 168 ALA A O 1
ATOM 1453 N N . MET A 1 169 ? 56.396 5.286 -78.904 1.00 82.31 169 MET A N 1
ATOM 1454 C CA . MET A 1 169 ? 56.870 4.032 -79.496 1.00 82.31 169 MET A CA 1
ATOM 1455 C C . MET A 1 169 ? 56.621 3.977 -81.007 1.00 82.31 169 MET A C 1
ATOM 1457 O O . MET A 1 169 ? 57.524 3.588 -81.749 1.00 82.31 169 MET A O 1
ATOM 1461 N N . ALA A 1 170 ? 55.452 4.419 -81.479 1.00 81.75 170 ALA A N 1
ATOM 1462 C CA . ALA A 1 170 ? 55.141 4.477 -82.908 1.00 81.75 170 ALA A CA 1
ATOM 1463 C C . ALA A 1 170 ? 56.081 5.433 -83.667 1.00 81.75 170 ALA A C 1
ATOM 1465 O O . ALA A 1 170 ? 56.583 5.099 -84.743 1.00 81.75 170 ALA A O 1
ATOM 1466 N N . ASP A 1 171 ? 56.394 6.593 -83.086 1.00 85.44 171 ASP A N 1
ATOM 1467 C CA . ASP A 1 171 ? 57.365 7.539 -83.647 1.00 85.44 171 ASP A CA 1
ATOM 1468 C C . ASP A 1 171 ? 58.778 6.943 -83.724 1.00 85.44 171 ASP A C 1
ATOM 1470 O O . ASP A 1 171 ? 59.503 7.143 -84.709 1.00 85.44 171 ASP A O 1
ATOM 1474 N N . LEU A 1 172 ? 59.187 6.200 -82.691 1.00 85.56 172 LEU A N 1
ATOM 1475 C CA . LEU A 1 172 ? 60.468 5.496 -82.672 1.00 85.56 172 LEU A CA 1
ATOM 1476 C C . LEU A 1 172 ? 60.520 4.415 -83.761 1.00 85.56 172 LEU A C 1
ATOM 1478 O O . LEU A 1 172 ? 61.521 4.298 -84.472 1.00 85.56 172 LEU A O 1
ATOM 1482 N N . GLU A 1 173 ? 59.437 3.658 -83.931 1.00 85.12 173 GLU A N 1
ATOM 1483 C CA . GLU A 1 173 ? 59.310 2.628 -84.960 1.00 85.12 173 GLU A CA 1
ATOM 1484 C C . GLU A 1 173 ? 59.389 3.226 -86.370 1.00 85.12 173 GLU A C 1
ATOM 1486 O O . GLU A 1 173 ? 60.151 2.736 -87.206 1.00 85.12 173 GLU A O 1
ATOM 1491 N N . GLN A 1 174 ? 58.707 4.347 -86.628 1.00 84.25 174 GLN A N 1
ATOM 1492 C CA . GLN A 1 174 ? 58.809 5.054 -87.908 1.00 84.25 174 GLN A CA 1
ATOM 1493 C C . GLN A 1 174 ? 60.226 5.572 -88.182 1.00 84.25 174 GLN A C 1
ATOM 1495 O O . GLN A 1 174 ? 60.721 5.454 -89.308 1.00 84.25 174 GLN A O 1
ATOM 1500 N N . LYS A 1 175 ? 60.905 6.131 -87.170 1.00 86.81 175 LYS A N 1
ATOM 1501 C CA . LYS A 1 175 ? 62.309 6.561 -87.293 1.00 86.81 175 LYS A CA 1
ATOM 1502 C C . LYS A 1 175 ? 63.227 5.382 -87.608 1.00 86.81 175 LYS A C 1
ATOM 1504 O O . LYS A 1 175 ? 64.076 5.500 -88.492 1.00 86.81 175 LYS A O 1
ATOM 1509 N N . ASN A 1 176 ? 63.037 4.250 -86.934 1.00 83.38 176 ASN A N 1
ATOM 1510 C CA . ASN A 1 176 ? 63.802 3.033 -87.190 1.00 83.38 176 ASN A CA 1
ATOM 1511 C C . ASN A 1 176 ? 63.536 2.484 -88.595 1.00 83.38 176 ASN A C 1
ATOM 1513 O O . ASN A 1 176 ? 64.489 2.153 -89.294 1.00 83.38 176 ASN A O 1
ATOM 1517 N N . LYS A 1 177 ? 62.279 2.471 -89.053 1.00 84.38 177 LYS A N 1
ATOM 1518 C CA . LYS A 1 177 ? 61.915 2.056 -90.414 1.00 84.38 177 LYS A CA 1
ATOM 1519 C C . LYS A 1 177 ? 62.609 2.916 -91.472 1.00 84.38 177 LYS A C 1
ATOM 1521 O O . LYS A 1 177 ? 63.264 2.368 -92.350 1.00 84.38 177 LYS A O 1
ATOM 1526 N N . LYS A 1 178 ? 62.565 4.247 -91.330 1.00 83.88 178 LYS A N 1
ATOM 1527 C CA . LYS A 1 178 ? 63.288 5.177 -92.219 1.00 83.88 178 LYS A CA 1
ATOM 1528 C C . LYS A 1 178 ? 64.798 4.960 -92.185 1.00 83.88 178 LYS A C 1
ATOM 1530 O O . LYS A 1 178 ? 65.462 5.074 -93.208 1.00 83.88 178 LYS A O 1
ATOM 1535 N N . LYS A 1 179 ? 65.364 4.665 -91.011 1.00 84.06 179 LYS A N 1
ATOM 1536 C CA . LYS A 1 179 ? 66.794 4.366 -90.886 1.00 84.06 179 LYS A CA 1
ATOM 1537 C C . LYS A 1 179 ? 67.154 3.087 -91.641 1.00 84.06 179 LYS A C 1
ATOM 1539 O O . LYS A 1 179 ? 68.119 3.108 -92.388 1.00 84.06 179 LYS A O 1
ATOM 1544 N N . ILE A 1 180 ? 66.364 2.023 -91.488 1.00 81.25 180 ILE A N 1
ATOM 1545 C CA . ILE A 1 180 ? 66.551 0.753 -92.203 1.00 81.25 180 ILE A CA 1
ATOM 1546 C C . ILE A 1 180 ? 66.406 0.947 -93.715 1.00 81.25 180 ILE A C 1
ATOM 1548 O O . ILE A 1 180 ? 67.199 0.391 -94.465 1.00 81.25 180 ILE A O 1
ATOM 1552 N N . GLU A 1 181 ? 65.434 1.741 -94.163 1.00 80.50 181 GLU A N 1
ATOM 1553 C CA . GLU A 1 181 ? 65.227 2.070 -95.579 1.00 80.50 181 GLU A CA 1
ATOM 1554 C C . GLU A 1 181 ? 66.442 2.817 -96.151 1.00 80.50 181 GLU A C 1
ATOM 1556 O O . GLU A 1 181 ? 67.051 2.351 -97.107 1.00 80.50 181 GLU A O 1
ATOM 1561 N N . ASN A 1 182 ? 66.914 3.865 -95.467 1.00 82.88 182 ASN A N 1
ATOM 1562 C CA . ASN A 1 182 ? 68.134 4.585 -95.846 1.00 82.88 182 ASN A CA 1
ATOM 1563 C C . ASN A 1 182 ? 69.393 3.694 -95.840 1.00 82.88 182 ASN A C 1
ATOM 1565 O O . ASN A 1 182 ? 70.290 3.867 -96.666 1.00 82.88 182 ASN A O 1
ATOM 1569 N N . GLU A 1 183 ? 69.507 2.772 -94.881 1.00 81.94 183 GLU A N 1
ATOM 1570 C CA . GLU A 1 183 ? 70.614 1.812 -94.802 1.00 81.94 183 GLU A CA 1
ATOM 1571 C C . GLU A 1 183 ? 70.538 0.804 -95.960 1.00 81.94 183 GLU A C 1
ATOM 1573 O O . GLU A 1 183 ? 71.551 0.500 -96.587 1.00 81.94 183 GLU A O 1
ATOM 1578 N N . SER A 1 184 ? 69.328 0.342 -96.286 1.00 77.38 184 SER A N 1
ATOM 1579 C CA . SER A 1 184 ? 69.061 -0.563 -97.407 1.00 77.38 184 SER A CA 1
ATOM 1580 C C . SER A 1 184 ? 69.403 0.104 -98.736 1.00 77.38 184 SER A C 1
ATOM 1582 O O . SER A 1 184 ? 70.130 -0.488 -99.529 1.00 77.38 184 SER A O 1
ATOM 1584 N N . ASP A 1 185 ? 68.992 1.358 -98.936 1.00 85.06 185 ASP A N 1
ATOM 1585 C CA . ASP A 1 185 ? 69.339 2.157 -100.115 1.00 85.06 185 ASP A CA 1
ATOM 1586 C C . ASP A 1 185 ? 70.855 2.347 -100.244 1.00 85.06 185 ASP A C 1
ATOM 1588 O O . ASP A 1 185 ? 71.416 2.202 -101.331 1.00 85.06 185 ASP A O 1
ATOM 1592 N N . ARG A 1 186 ? 71.562 2.606 -99.132 1.00 81.25 186 ARG A N 1
ATOM 1593 C CA . ARG A 1 186 ? 73.035 2.689 -99.118 1.00 81.25 186 ARG A CA 1
ATOM 1594 C C . ARG A 1 186 ? 73.695 1.373 -99.513 1.00 81.25 186 ARG A C 1
ATOM 1596 O O . ARG A 1 186 ? 74.667 1.395 -100.268 1.00 81.25 186 ARG A O 1
ATOM 1603 N N . ILE A 1 187 ? 73.198 0.245 -99.005 1.00 81.38 187 ILE A N 1
ATOM 1604 C CA . ILE A 1 187 ? 73.708 -1.087 -99.354 1.00 81.38 187 ILE A CA 1
ATOM 1605 C C . ILE A 1 187 ? 73.463 -1.369 -100.839 1.00 81.38 187 ILE A C 1
ATOM 1607 O O . ILE A 1 187 ? 74.385 -1.815 -101.522 1.00 81.38 187 ILE A O 1
ATOM 1611 N N . LEU A 1 188 ? 72.270 -1.057 -101.356 1.00 78.38 188 LEU A N 1
ATOM 1612 C CA . LEU A 1 188 ? 71.926 -1.239 -102.767 1.00 78.38 188 LEU A CA 1
ATOM 1613 C C . LEU A 1 188 ? 72.833 -0.393 -103.674 1.00 78.38 188 LEU A C 1
ATOM 1615 O O . LEU A 1 188 ? 73.393 -0.896 -104.646 1.00 78.38 188 LEU A O 1
ATOM 1619 N N . LEU A 1 189 ? 73.056 0.874 -103.310 1.00 79.00 189 LEU A N 1
ATOM 1620 C CA . LEU A 1 189 ? 73.951 1.783 -104.028 1.00 79.00 189 LEU A CA 1
ATOM 1621 C C . LEU A 1 189 ? 75.408 1.290 -104.004 1.00 79.00 189 LEU A C 1
ATOM 1623 O O . LEU A 1 189 ? 76.116 1.380 -105.006 1.00 79.00 189 LEU A O 1
ATOM 1627 N N . ALA A 1 190 ? 75.867 0.747 -102.873 1.00 77.88 190 ALA A N 1
ATOM 1628 C CA . ALA A 1 190 ? 77.200 0.162 -102.750 1.00 77.88 190 ALA A CA 1
ATOM 1629 C C . ALA A 1 190 ? 77.356 -1.118 -103.591 1.00 77.88 190 ALA A C 1
ATOM 1631 O O . ALA A 1 190 ? 78.414 -1.335 -104.183 1.00 77.88 190 ALA A O 1
ATOM 1632 N N . GLN A 1 191 ? 76.314 -1.952 -103.677 1.00 78.00 191 GLN A N 1
ATOM 1633 C CA . GLN A 1 191 ? 76.292 -3.134 -104.542 1.00 78.00 191 GLN A CA 1
ATOM 1634 C C . GLN A 1 191 ? 76.320 -2.755 -106.027 1.00 78.00 191 GLN A C 1
ATOM 1636 O O . GLN A 1 191 ? 77.111 -3.334 -106.770 1.00 78.00 191 GLN A O 1
ATOM 1641 N N . LEU A 1 192 ? 75.539 -1.751 -106.439 1.00 75.94 192 LEU A N 1
ATOM 1642 C CA . LEU A 1 192 ? 75.554 -1.219 -107.806 1.00 75.94 192 LEU A CA 1
ATOM 1643 C C . LEU A 1 192 ? 76.934 -0.666 -108.182 1.00 75.94 192 LEU A C 1
ATOM 1645 O O . LEU A 1 192 ? 77.498 -1.083 -109.188 1.00 75.94 192 LEU A O 1
ATOM 1649 N N . LYS A 1 193 ? 77.553 0.155 -107.324 1.00 76.25 193 LYS A N 1
ATOM 1650 C CA . LYS A 1 193 ? 78.930 0.642 -107.544 1.00 76.25 193 LYS A CA 1
ATOM 1651 C C . LYS A 1 193 ? 79.962 -0.482 -107.632 1.00 76.25 193 LYS A C 1
ATOM 1653 O O . LYS A 1 193 ? 80.949 -0.374 -108.353 1.00 76.25 193 LYS A O 1
ATOM 1658 N N . LYS A 1 194 ? 79.765 -1.575 -106.888 1.00 75.00 194 LYS A N 1
ATOM 1659 C CA . LYS A 1 194 ? 80.642 -2.751 -106.958 1.00 75.00 194 LYS A CA 1
ATOM 1660 C C . LYS A 1 194 ? 80.473 -3.502 -108.283 1.00 75.00 194 LYS A C 1
ATOM 1662 O O . LYS A 1 194 ? 81.468 -3.993 -108.807 1.00 75.00 194 LYS A O 1
ATOM 1667 N N . GLN A 1 195 ? 79.257 -3.570 -108.829 1.00 66.56 195 GLN A N 1
ATOM 1668 C CA . GLN A 1 195 ? 79.011 -4.097 -110.176 1.00 66.56 195 GLN A CA 1
ATOM 1669 C C . GLN A 1 195 ? 79.613 -3.189 -111.256 1.00 66.56 195 GLN A C 1
ATOM 1671 O O . GLN A 1 195 ? 80.249 -3.697 -112.173 1.00 66.56 195 GLN A O 1
ATOM 1676 N N . GLU A 1 196 ? 79.508 -1.865 -111.113 1.00 62.19 196 GLU A N 1
ATOM 1677 C CA . GLU A 1 196 ? 80.168 -0.906 -112.010 1.00 62.19 196 GLU A CA 1
ATOM 1678 C C . GLU A 1 196 ? 81.693 -1.083 -111.995 1.00 62.19 196 GLU A C 1
ATOM 1680 O O . GLU A 1 196 ? 82.295 -1.247 -113.050 1.00 62.19 196 GLU A O 1
ATOM 1685 N N . HIS A 1 197 ? 82.330 -1.197 -110.824 1.00 59.75 197 HIS A N 1
ATOM 1686 C CA . HIS A 1 197 ? 83.776 -1.452 -110.749 1.00 59.75 197 HIS A CA 1
ATOM 1687 C C . HIS A 1 197 ? 84.207 -2.821 -111.302 1.00 59.75 197 HIS A C 1
ATOM 1689 O O . HIS A 1 197 ? 85.337 -2.956 -111.773 1.00 59.75 197 HIS A O 1
ATOM 1695 N N . GLN A 1 198 ? 83.337 -3.835 -111.260 1.00 55.91 198 GLN A N 1
ATOM 1696 C CA . GLN A 1 198 ? 83.586 -5.127 -111.913 1.00 55.91 198 GLN A CA 1
ATOM 1697 C C . GLN A 1 198 ? 83.457 -5.044 -113.441 1.00 55.91 198 GLN A C 1
ATOM 1699 O O . GLN A 1 198 ? 84.118 -5.810 -114.138 1.00 55.91 198 GLN A O 1
ATOM 1704 N N . LEU A 1 199 ? 82.662 -4.104 -113.959 1.00 52.47 199 LEU A N 1
ATOM 1705 C CA . LEU A 1 199 ? 82.552 -3.811 -115.390 1.00 52.47 199 LEU A CA 1
ATOM 1706 C C . LEU A 1 199 ? 83.678 -2.890 -115.892 1.00 52.47 199 LEU A C 1
ATOM 1708 O O . LEU A 1 199 ? 84.044 -2.970 -117.060 1.00 52.47 199 LEU A O 1
ATOM 1712 N N . GLU A 1 200 ? 84.253 -2.053 -115.024 1.00 46.44 200 GLU A N 1
ATOM 1713 C CA . GLU A 1 200 ? 85.256 -1.047 -115.405 1.00 46.44 200 GLU A CA 1
ATOM 1714 C C . GLU A 1 200 ? 86.716 -1.538 -115.304 1.00 46.44 200 GLU A C 1
ATOM 1716 O O . GLU A 1 200 ? 87.588 -0.977 -115.958 1.00 46.44 200 GLU A O 1
ATOM 1721 N N . ASN A 1 201 ? 87.002 -2.603 -114.536 1.00 45.69 201 ASN A N 1
ATOM 1722 C CA . ASN A 1 201 ? 88.368 -3.123 -114.322 1.00 45.69 201 ASN A CA 1
ATOM 1723 C C . ASN A 1 201 ? 88.525 -4.646 -114.533 1.00 45.69 201 ASN A C 1
ATOM 1725 O O . ASN A 1 201 ? 89.441 -5.265 -113.987 1.00 45.69 201 ASN A O 1
ATOM 1729 N N . GLY A 1 202 ? 87.656 -5.268 -115.331 1.00 33.53 202 GLY A N 1
ATOM 1730 C CA . GLY A 1 202 ? 87.830 -6.648 -115.791 1.00 33.53 202 GLY A CA 1
ATOM 1731 C C . GLY A 1 202 ? 88.424 -6.695 -117.206 1.00 33.53 202 GLY A C 1
ATOM 1732 O O . GLY A 1 202 ? 87.727 -6.302 -118.141 1.00 33.53 202 GLY A O 1
ATOM 1733 N N . PRO A 1 203 ? 89.670 -7.165 -117.417 1.00 41.22 203 PRO A N 1
ATOM 1734 C CA . PRO A 1 203 ? 90.212 -7.357 -118.758 1.00 41.22 203 PRO A CA 1
ATOM 1735 C C . PRO A 1 203 ? 89.409 -8.433 -119.498 1.00 41.22 203 PRO A C 1
ATOM 1737 O O . PRO A 1 203 ? 89.312 -9.580 -119.065 1.00 41.22 203 PRO A O 1
ATOM 1740 N N . MET A 1 204 ? 88.832 -8.039 -120.631 1.00 41.47 204 MET A N 1
ATOM 1741 C CA . MET A 1 204 ? 88.185 -8.916 -121.599 1.00 41.47 204 MET A CA 1
ATOM 1742 C C . MET A 1 204 ? 89.267 -9.718 -122.336 1.00 41.47 204 MET A C 1
ATOM 1744 O O . MET A 1 204 ? 89.624 -9.380 -123.457 1.00 41.47 204 MET A O 1
ATOM 1748 N N . GLN A 1 205 ? 89.835 -10.740 -121.692 1.00 36.50 205 GLN A N 1
ATOM 1749 C CA . GLN A 1 205 ? 90.697 -11.717 -122.355 1.00 36.50 205 GLN A CA 1
ATOM 1750 C C . GLN A 1 205 ? 90.706 -13.036 -121.563 1.00 36.50 205 GLN A C 1
ATOM 1752 O O . GLN A 1 205 ? 90.967 -13.045 -120.364 1.00 36.50 205 GLN A O 1
ATOM 1757 N N . ASP A 1 206 ? 90.417 -14.123 -122.279 1.00 37.44 206 ASP A N 1
ATOM 1758 C CA . ASP A 1 206 ? 90.541 -15.538 -121.892 1.00 37.44 206 ASP A CA 1
ATOM 1759 C C . ASP A 1 206 ? 89.295 -16.226 -121.304 1.00 37.44 206 ASP A C 1
ATOM 1761 O O . ASP A 1 206 ? 89.254 -16.750 -120.192 1.00 37.44 206 ASP A O 1
ATOM 1765 N N . ILE A 1 207 ? 88.288 -16.346 -122.174 1.00 39.31 207 ILE A N 1
ATOM 1766 C CA . ILE A 1 207 ? 87.542 -17.601 -122.315 1.00 39.31 207 ILE A CA 1
ATOM 1767 C C . ILE A 1 207 ? 88.500 -18.635 -122.933 1.00 39.31 207 ILE A C 1
ATOM 1769 O O . ILE A 1 207 ? 89.077 -18.384 -123.987 1.00 39.31 207 ILE A O 1
ATOM 1773 N N . ILE A 1 208 ? 88.586 -19.804 -122.287 1.00 39.62 208 ILE A N 1
ATOM 1774 C CA . ILE A 1 208 ? 89.388 -21.003 -122.608 1.00 39.62 208 ILE A CA 1
ATOM 1775 C C . ILE A 1 208 ? 90.763 -21.016 -121.926 1.00 39.62 208 ILE A C 1
ATOM 1777 O O . ILE A 1 208 ? 91.790 -20.768 -122.543 1.00 39.62 208 ILE A O 1
ATOM 1781 N N . ASN A 1 209 ? 90.776 -21.395 -120.646 1.00 34.94 209 ASN A N 1
ATOM 1782 C CA . ASN A 1 209 ? 91.535 -22.560 -120.183 1.00 34.94 209 ASN A CA 1
ATOM 1783 C C . ASN A 1 209 ? 91.078 -22.984 -118.775 1.00 34.94 209 ASN A C 1
ATOM 1785 O O . ASN A 1 209 ? 90.827 -22.153 -117.910 1.00 34.94 209 ASN A O 1
ATOM 1789 N N . ASN A 1 210 ? 91.031 -24.300 -118.570 1.00 34.94 210 ASN A N 1
ATOM 1790 C CA . ASN A 1 210 ? 90.817 -25.031 -117.313 1.00 34.94 210 ASN A CA 1
ATOM 1791 C C . ASN A 1 210 ? 89.378 -25.303 -116.868 1.00 34.94 210 ASN A C 1
ATOM 1793 O O . ASN A 1 210 ? 88.855 -24.824 -115.865 1.00 34.94 210 ASN A O 1
ATOM 1797 N N . ASN A 1 211 ? 88.837 -26.263 -117.605 1.00 43.59 211 ASN A N 1
ATOM 1798 C CA . ASN A 1 211 ? 87.756 -27.171 -117.271 1.00 43.59 211 ASN A CA 1
ATOM 1799 C C . ASN A 1 211 ? 88.172 -28.234 -116.215 1.00 43.59 211 ASN A C 1
ATOM 1801 O O . ASN A 1 211 ? 87.869 -29.401 -116.409 1.00 43.59 211 ASN A O 1
ATOM 1805 N N . ASP A 1 212 ? 88.875 -27.866 -115.129 1.00 45.38 212 ASP A N 1
ATOM 1806 C CA . ASP A 1 212 ? 89.444 -28.849 -114.170 1.00 45.38 212 ASP A CA 1
ATOM 1807 C C . ASP A 1 212 ? 89.517 -28.383 -112.690 1.00 45.38 212 ASP A C 1
ATOM 1809 O O . ASP A 1 212 ? 90.453 -28.701 -111.959 1.00 45.38 212 ASP A O 1
ATOM 1813 N N . ALA A 1 213 ? 88.519 -27.641 -112.184 1.00 39.34 213 ALA A N 1
ATOM 1814 C CA . ALA A 1 213 ? 88.436 -27.348 -110.736 1.00 39.34 213 ALA A CA 1
ATOM 1815 C C . ALA A 1 213 ? 87.013 -27.100 -110.191 1.00 39.34 213 ALA A C 1
ATOM 1817 O O . ALA A 1 213 ? 86.828 -26.356 -109.230 1.00 39.34 213 ALA A O 1
ATOM 1818 N N . LEU A 1 214 ? 85.989 -27.732 -110.772 1.00 42.16 214 LEU A N 1
ATOM 1819 C CA . LEU A 1 214 ? 84.583 -27.591 -110.352 1.00 42.16 214 LEU A CA 1
ATOM 1820 C C . LEU A 1 214 ? 84.033 -28.871 -109.701 1.00 42.16 214 LEU A C 1
ATOM 1822 O O . LEU A 1 214 ? 82.896 -29.271 -109.937 1.00 42.16 214 LEU A O 1
ATOM 1826 N N . GLN A 1 215 ? 84.847 -29.522 -108.860 1.00 44.59 215 GLN A N 1
ATOM 1827 C CA . GLN A 1 215 ? 84.404 -30.703 -108.104 1.00 44.59 215 GLN A CA 1
ATOM 1828 C C . GLN A 1 215 ? 85.008 -30.877 -106.702 1.00 44.59 215 GLN A C 1
ATOM 1830 O O . GLN A 1 215 ? 84.910 -31.949 -106.116 1.00 44.59 215 GLN A O 1
ATOM 1835 N N . HIS A 1 216 ? 85.545 -29.816 -106.097 1.00 41.94 216 HIS A N 1
ATOM 1836 C CA . HIS A 1 216 ? 85.872 -29.813 -104.669 1.00 41.94 216 HIS A CA 1
ATOM 1837 C C . HIS A 1 216 ? 85.754 -28.398 -104.099 1.00 41.94 216 HIS A C 1
ATOM 1839 O O . HIS A 1 216 ? 86.721 -27.657 -104.107 1.00 41.94 216 HIS A O 1
ATOM 1845 N N . HIS A 1 217 ? 84.547 -28.021 -103.661 1.00 38.62 217 HIS A N 1
ATOM 1846 C CA . HIS A 1 217 ? 84.262 -27.132 -102.512 1.00 38.62 217 HIS A CA 1
ATOM 1847 C C . HIS A 1 217 ? 82.746 -26.853 -102.372 1.00 38.62 217 HIS A C 1
ATOM 1849 O O . HIS A 1 217 ? 82.314 -25.750 -102.064 1.00 38.62 217 HIS A O 1
ATOM 1855 N N . MET A 1 218 ? 81.917 -27.892 -102.533 1.00 39.41 218 MET A N 1
ATOM 1856 C CA . MET A 1 218 ? 80.546 -27.928 -101.997 1.00 39.41 218 MET A CA 1
ATOM 1857 C C . MET A 1 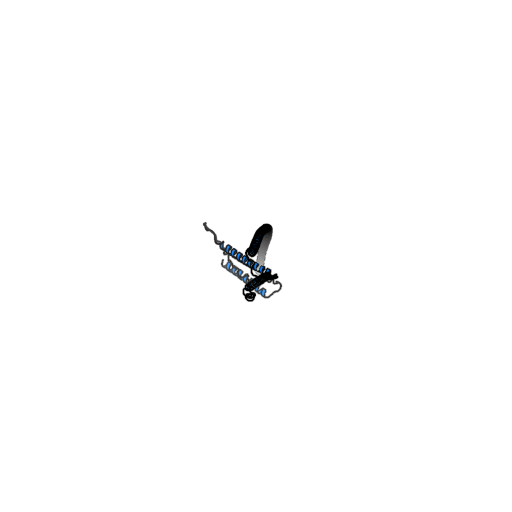218 ? 80.494 -28.795 -100.734 1.00 39.41 218 MET A C 1
ATOM 1859 O O . MET A 1 218 ? 79.802 -29.803 -100.703 1.00 39.41 218 MET A O 1
ATOM 1863 N N . ASN A 1 219 ? 81.274 -28.440 -99.707 1.00 49.56 219 ASN A N 1
ATOM 1864 C CA . ASN A 1 219 ? 81.085 -28.913 -98.329 1.00 49.56 219 ASN A CA 1
ATOM 1865 C C . ASN A 1 219 ? 81.960 -28.090 -97.361 1.00 49.56 219 ASN A C 1
ATOM 1867 O O . ASN A 1 219 ? 83.170 -28.008 -97.562 1.00 49.56 219 ASN A O 1
ATOM 1871 N N . LYS A 1 220 ? 81.337 -27.563 -96.289 1.00 45.91 220 LYS A N 1
ATOM 1872 C CA . LYS A 1 220 ? 81.788 -26.523 -95.322 1.00 45.91 220 LYS A CA 1
ATOM 1873 C C . LYS A 1 220 ? 81.600 -25.095 -95.870 1.00 45.91 220 LYS A C 1
ATOM 1875 O O . LYS A 1 220 ? 82.353 -24.678 -96.728 1.00 45.91 220 LYS A O 1
ATOM 1880 N N . ALA A 1 221 ? 80.630 -24.283 -95.456 1.00 38.19 221 ALA A N 1
ATOM 1881 C CA . ALA A 1 221 ? 80.037 -24.127 -94.135 1.00 38.19 221 ALA A CA 1
ATOM 1882 C C . ALA A 1 221 ? 78.504 -24.162 -94.200 1.00 38.19 221 ALA A C 1
ATOM 1884 O O . ALA A 1 221 ? 77.840 -23.178 -94.509 1.00 38.19 221 ALA A O 1
ATOM 1885 N N . ASN A 1 222 ? 77.964 -25.324 -93.851 1.00 47.34 222 ASN A N 1
ATOM 1886 C CA . ASN A 1 222 ? 76.597 -25.489 -93.400 1.00 47.34 222 ASN A CA 1
ATOM 1887 C C . ASN A 1 222 ? 76.675 -25.712 -91.883 1.00 47.34 222 ASN A C 1
ATOM 1889 O O . ASN A 1 222 ? 76.670 -26.846 -91.425 1.00 47.34 222 ASN A O 1
ATOM 1893 N N . THR A 1 223 ? 76.876 -24.635 -91.121 1.00 47.81 223 THR A N 1
ATOM 1894 C CA . THR A 1 223 ? 76.691 -24.594 -89.660 1.00 47.81 223 THR A CA 1
ATOM 1895 C C . THR A 1 223 ? 76.324 -23.169 -89.255 1.00 47.81 223 THR A C 1
ATOM 1897 O O . THR A 1 223 ? 77.108 -22.453 -88.645 1.00 47.81 223 THR A O 1
ATOM 1900 N N . ASN A 1 224 ? 75.115 -22.751 -89.614 1.00 39.34 224 ASN A N 1
ATOM 1901 C CA . ASN A 1 224 ? 74.327 -21.877 -88.751 1.00 39.34 224 ASN A CA 1
ATOM 1902 C C . ASN A 1 224 ? 73.020 -22.611 -88.456 1.00 39.34 224 ASN A C 1
ATOM 1904 O O . ASN A 1 224 ? 71.928 -22.204 -88.837 1.00 39.34 224 ASN A O 1
ATOM 1908 N N . THR A 1 225 ? 73.157 -23.737 -87.754 1.00 43.78 225 THR A N 1
ATOM 1909 C CA . THR A 1 225 ? 72.138 -24.185 -86.812 1.00 43.78 225 THR A CA 1
ATOM 1910 C C . THR A 1 225 ? 72.014 -23.096 -85.750 1.00 43.78 225 THR A C 1
ATOM 1912 O O . THR A 1 225 ? 72.670 -23.138 -84.709 1.00 43.78 225 THR A O 1
ATOM 1915 N N . VAL A 1 226 ? 71.198 -22.080 -86.037 1.00 45.31 226 VAL A N 1
ATOM 1916 C CA . VAL A 1 226 ? 70.546 -21.300 -84.989 1.00 45.31 226 VAL A CA 1
ATOM 1917 C C . VAL A 1 226 ? 69.729 -22.320 -84.213 1.00 45.31 226 VAL A C 1
ATOM 1919 O O . VAL A 1 226 ? 68.740 -22.855 -84.701 1.00 45.31 226 VAL A O 1
ATOM 1922 N N . SER A 1 227 ? 70.298 -22.685 -83.070 1.00 51.38 227 SER A N 1
ATOM 1923 C CA . SER A 1 227 ? 69.863 -23.689 -82.114 1.00 51.38 227 SER A CA 1
ATOM 1924 C C . SER A 1 227 ? 68.337 -23.825 -82.063 1.00 51.38 227 SER A C 1
ATOM 1926 O O . SER A 1 227 ? 67.636 -22.981 -81.500 1.00 51.38 227 SER A O 1
ATOM 1928 N N . ASN A 1 228 ? 67.842 -24.936 -82.621 1.00 52.22 228 ASN A N 1
ATOM 1929 C CA . ASN A 1 228 ? 66.498 -25.452 -82.352 1.00 52.22 228 ASN A CA 1
ATOM 1930 C C . ASN A 1 228 ? 66.271 -25.637 -80.840 1.00 52.22 228 ASN A C 1
ATOM 1932 O O . ASN A 1 228 ? 65.126 -25.648 -80.396 1.00 52.22 228 ASN A O 1
ATOM 1936 N N . ASP A 1 229 ? 67.336 -25.710 -80.036 1.00 56.19 229 ASP A N 1
ATOM 1937 C CA . ASP A 1 229 ? 67.234 -25.781 -78.579 1.00 56.19 229 ASP A CA 1
ATOM 1938 C C . ASP A 1 229 ? 66.700 -24.474 -77.989 1.00 56.19 229 ASP A C 1
ATOM 1940 O O . ASP A 1 229 ? 65.857 -24.537 -77.107 1.00 56.19 229 ASP A O 1
ATOM 1944 N N . LYS A 1 230 ? 67.053 -23.296 -78.527 1.00 56.09 230 LYS A N 1
ATOM 1945 C CA . LYS A 1 230 ? 66.489 -22.018 -78.044 1.00 56.09 230 LYS A CA 1
ATOM 1946 C C . LYS A 1 230 ? 65.018 -21.837 -78.411 1.00 56.09 230 LYS A C 1
ATOM 1948 O O . LYS A 1 230 ? 64.258 -21.280 -77.624 1.00 56.09 230 LYS A O 1
ATOM 1953 N N . PHE A 1 231 ? 64.593 -22.316 -79.580 1.00 57.72 231 PHE A N 1
ATOM 1954 C CA . PHE A 1 231 ? 63.181 -22.259 -79.974 1.00 57.72 231 PHE A CA 1
ATOM 1955 C C . PHE A 1 231 ? 62.331 -23.245 -79.154 1.00 57.72 231 PHE A C 1
ATOM 1957 O O . PHE A 1 231 ? 61.242 -22.902 -78.692 1.00 57.72 231 PHE A O 1
ATOM 1964 N N . ASN A 1 232 ? 62.867 -24.438 -78.879 1.00 64.94 232 ASN A N 1
ATOM 1965 C CA . ASN A 1 232 ? 62.229 -25.418 -78.001 1.00 64.94 232 ASN A CA 1
ATOM 1966 C C . ASN A 1 232 ? 62.231 -24.983 -76.528 1.00 64.94 232 ASN A C 1
ATOM 1968 O O . ASN A 1 232 ? 61.274 -25.266 -75.813 1.00 64.94 232 ASN A O 1
ATOM 1972 N N . GLU A 1 233 ? 63.256 -24.263 -76.072 1.00 67.25 233 GLU A N 1
ATOM 1973 C CA . GLU A 1 233 ? 63.341 -23.713 -74.716 1.00 67.25 233 GLU A CA 1
ATOM 1974 C C . GLU A 1 233 ? 62.353 -22.556 -74.510 1.00 67.25 233 GLU A C 1
ATOM 1976 O O . GLU A 1 233 ? 61.667 -22.519 -73.489 1.00 67.25 233 GLU A O 1
ATOM 1981 N N . ILE A 1 234 ? 62.174 -21.677 -75.505 1.00 69.06 234 ILE A N 1
ATOM 1982 C CA . ILE A 1 234 ? 61.148 -20.621 -75.465 1.00 69.06 234 ILE A CA 1
ATOM 1983 C C . ILE A 1 234 ? 59.738 -21.228 -75.457 1.00 69.06 234 ILE A C 1
ATOM 1985 O O . ILE A 1 234 ? 58.915 -20.823 -74.634 1.00 69.06 234 ILE A O 1
ATOM 1989 N N . ASN A 1 235 ? 59.467 -22.239 -76.291 1.00 70.50 235 ASN A N 1
ATOM 1990 C CA . ASN A 1 235 ? 58.172 -22.927 -76.279 1.00 70.50 235 ASN A CA 1
ATOM 1991 C C . ASN A 1 235 ? 57.924 -23.666 -74.955 1.00 70.50 235 ASN A C 1
ATOM 1993 O O . ASN A 1 235 ? 56.828 -23.581 -74.403 1.00 70.50 235 ASN A O 1
ATOM 1997 N N . ASN A 1 236 ? 58.939 -24.320 -74.377 1.00 75.50 236 ASN A N 1
ATOM 1998 C CA . ASN A 1 236 ? 58.805 -24.953 -73.062 1.00 75.50 236 ASN A CA 1
ATOM 1999 C C . ASN A 1 236 ? 58.557 -23.931 -71.945 1.00 75.50 236 ASN A C 1
ATOM 2001 O O . ASN A 1 236 ? 57.749 -24.187 -71.053 1.00 75.50 236 ASN A O 1
ATOM 2005 N N . LEU A 1 237 ? 59.212 -22.767 -71.980 1.00 74.19 237 LEU A N 1
ATOM 2006 C CA . LEU A 1 237 ? 59.001 -21.701 -70.996 1.00 74.19 237 LEU A CA 1
ATOM 2007 C C . LEU A 1 237 ? 57.606 -21.073 -71.118 1.00 74.19 237 LEU A C 1
ATOM 2009 O O . LEU A 1 237 ? 56.968 -20.826 -70.094 1.00 74.19 237 LEU A O 1
ATOM 2013 N N . GLN A 1 238 ? 57.093 -20.890 -72.337 1.00 71.19 238 GLN A N 1
ATOM 2014 C CA . GLN A 1 238 ? 55.719 -20.430 -72.565 1.00 71.19 238 GLN A CA 1
ATOM 2015 C C . GLN A 1 238 ? 54.684 -21.453 -72.076 1.00 71.19 238 GLN A C 1
ATOM 2017 O O . GLN A 1 238 ? 53.734 -21.076 -71.387 1.00 71.19 238 GLN A O 1
ATOM 2022 N N . GLN A 1 239 ? 54.902 -22.749 -72.324 1.00 74.69 239 GLN A N 1
ATOM 2023 C CA . GLN A 1 239 ? 54.032 -23.814 -71.812 1.00 74.69 239 GLN A CA 1
ATOM 2024 C C . GLN A 1 239 ? 54.056 -23.881 -70.274 1.00 74.69 239 GLN A C 1
ATOM 2026 O O . GLN A 1 239 ? 53.023 -24.069 -69.630 1.00 74.69 239 GLN A O 1
ATOM 2031 N N . LYS A 1 240 ? 55.231 -23.682 -69.661 1.00 76.44 240 LYS A N 1
ATOM 2032 C CA . LYS A 1 240 ? 55.402 -23.689 -68.201 1.00 76.44 240 LYS A CA 1
ATOM 2033 C C . LYS A 1 240 ? 54.736 -22.476 -67.544 1.00 76.44 240 LYS A C 1
ATOM 2035 O O . LYS A 1 240 ? 54.088 -22.641 -66.514 1.00 76.44 240 LYS A O 1
ATOM 2040 N N . ALA A 1 241 ? 54.820 -21.297 -68.164 1.00 71.00 241 ALA A N 1
ATOM 2041 C CA . ALA A 1 241 ? 54.113 -20.096 -67.719 1.00 71.00 241 ALA A CA 1
ATOM 2042 C C . ALA A 1 241 ? 52.585 -20.245 -67.844 1.00 71.00 241 ALA A C 1
ATOM 2044 O O . ALA A 1 241 ? 51.849 -19.856 -66.936 1.00 71.00 241 ALA A O 1
ATOM 2045 N N . TYR A 1 242 ? 52.104 -20.871 -68.923 1.00 76.56 242 TYR A N 1
ATOM 2046 C CA . TYR A 1 242 ? 50.681 -21.165 -69.114 1.00 76.56 242 TYR A CA 1
ATOM 2047 C C . TYR A 1 242 ? 50.144 -22.130 -68.043 1.00 76.56 242 TYR A C 1
ATOM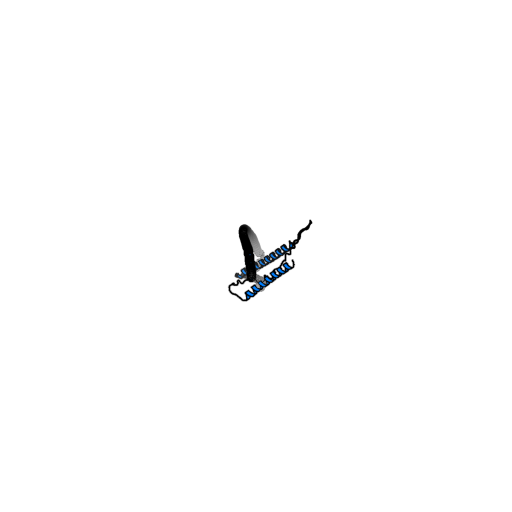 2049 O O . TYR A 1 242 ? 49.128 -21.850 -67.409 1.00 76.56 242 TYR A O 1
ATOM 2057 N N . ASN A 1 243 ? 50.876 -23.208 -67.748 1.00 75.88 243 ASN A N 1
ATOM 2058 C CA . ASN A 1 243 ? 50.482 -24.173 -66.716 1.00 75.88 243 ASN A CA 1
ATOM 2059 C C . ASN A 1 243 ? 50.540 -23.584 -65.295 1.00 75.88 243 ASN A C 1
ATOM 2061 O O . ASN A 1 243 ? 49.700 -23.908 -64.457 1.00 75.88 243 ASN A O 1
ATOM 2065 N N . GLN A 1 244 ? 51.490 -22.685 -65.013 1.00 70.31 244 GLN A N 1
ATOM 2066 C CA . GLN A 1 244 ? 51.547 -21.974 -63.730 1.00 70.31 244 GLN A CA 1
ATOM 2067 C C . GLN A 1 244 ? 50.371 -21.006 -63.553 1.00 70.31 244 GLN A C 1
ATOM 2069 O O . GLN A 1 244 ? 49.838 -20.903 -62.450 1.00 70.31 244 GLN A O 1
ATOM 2074 N N . LYS A 1 245 ? 49.920 -20.347 -64.628 1.00 74.00 245 LYS A N 1
ATOM 2075 C CA . LYS A 1 245 ? 48.743 -19.470 -64.590 1.00 74.00 245 LYS A CA 1
ATOM 2076 C C . LYS A 1 245 ? 47.461 -20.245 -64.260 1.00 74.00 245 LYS A C 1
ATOM 2078 O O . LYS A 1 245 ? 46.713 -19.816 -63.387 1.00 74.00 245 LYS A O 1
ATOM 2083 N N . ILE A 1 246 ? 47.269 -21.414 -64.878 1.00 69.94 246 ILE A N 1
ATOM 2084 C CA . ILE A 1 246 ? 46.125 -22.297 -64.592 1.00 69.94 246 ILE A CA 1
ATOM 2085 C C . ILE A 1 246 ? 46.139 -22.752 -63.127 1.00 69.94 246 ILE A C 1
ATOM 2087 O O . ILE A 1 246 ? 45.108 -22.726 -62.460 1.00 69.94 246 ILE A O 1
ATOM 2091 N N . HIS A 1 247 ? 47.309 -23.102 -62.586 1.00 62.66 247 HIS A N 1
ATOM 2092 C CA . HIS A 1 247 ? 47.401 -23.573 -61.203 1.00 62.66 247 HIS A CA 1
ATOM 2093 C C . HIS A 1 247 ? 47.094 -22.475 -60.168 1.00 62.66 247 HIS A C 1
ATOM 2095 O O . HIS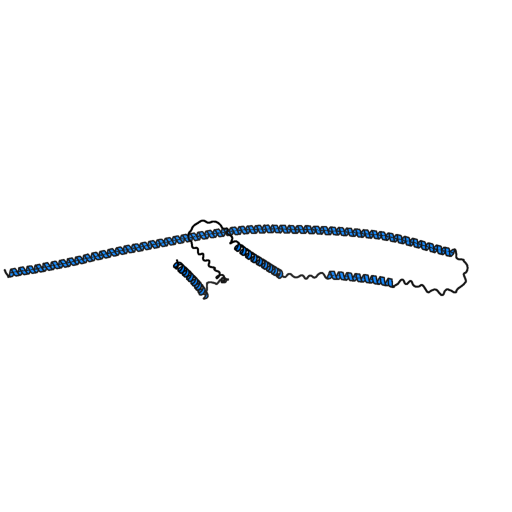 A 1 247 ? 46.514 -22.754 -59.121 1.00 62.66 247 HIS A O 1
ATOM 2101 N N . VAL A 1 248 ? 47.430 -21.215 -60.465 1.00 63.03 248 VAL A N 1
ATOM 2102 C CA . VAL A 1 248 ? 47.072 -20.070 -59.611 1.00 63.03 248 VAL A CA 1
ATOM 2103 C C . VAL A 1 248 ? 45.565 -19.786 -59.673 1.00 63.03 248 VAL A C 1
ATOM 2105 O O . VAL A 1 248 ? 44.954 -19.561 -58.629 1.00 63.03 248 VAL A O 1
ATOM 2108 N N . GLU A 1 249 ? 44.938 -19.869 -60.850 1.00 64.31 249 GLU A N 1
ATOM 2109 C CA . GLU A 1 249 ? 43.480 -19.713 -60.999 1.00 64.31 249 GLU A CA 1
ATOM 2110 C C . GLU A 1 249 ? 42.692 -20.837 -60.290 1.00 64.31 249 GLU A C 1
ATOM 2112 O O . GLU A 1 249 ? 41.677 -20.564 -59.645 1.00 64.31 249 GLU A O 1
ATOM 2117 N N . GLU A 1 250 ? 43.193 -22.078 -60.292 1.00 68.06 250 GLU A N 1
ATOM 2118 C CA . GLU A 1 250 ? 42.601 -23.191 -59.531 1.00 68.06 250 GLU A CA 1
ATOM 2119 C C . GLU A 1 250 ? 42.717 -23.023 -58.006 1.00 68.06 250 GLU A C 1
ATOM 2121 O O . GLU A 1 250 ? 41.828 -23.453 -57.265 1.00 68.06 250 GLU A O 1
ATOM 2126 N N . ILE A 1 251 ? 43.794 -22.401 -57.512 1.00 62.41 251 ILE A N 1
ATOM 2127 C CA . ILE A 1 251 ? 43.966 -22.113 -56.078 1.00 62.41 251 ILE A CA 1
ATOM 2128 C C . ILE A 1 251 ? 42.992 -21.015 -55.631 1.00 62.41 251 ILE A C 1
ATOM 2130 O O . ILE A 1 251 ? 42.362 -21.162 -54.581 1.00 62.41 251 ILE A O 1
ATOM 2134 N N . PHE A 1 252 ? 42.794 -19.970 -56.442 1.00 53.34 252 PHE A N 1
ATOM 2135 C CA . PHE A 1 252 ? 41.817 -18.916 -56.148 1.00 53.34 252 PHE A CA 1
ATOM 2136 C C . PHE A 1 252 ? 40.372 -19.445 -56.148 1.00 53.34 252 PHE A C 1
ATOM 2138 O O . PHE A 1 252 ? 39.621 -19.166 -55.215 1.00 53.34 252 PHE A O 1
ATOM 2145 N N . GLN A 1 253 ? 39.995 -20.316 -57.092 1.00 57.31 253 GLN A N 1
ATOM 2146 C CA . GLN A 1 253 ? 38.656 -20.930 -57.096 1.00 57.31 253 GLN A CA 1
ATOM 2147 C C . GLN A 1 253 ? 38.411 -21.911 -55.934 1.00 57.31 253 GLN A C 1
ATOM 2149 O O . GLN A 1 253 ? 37.267 -22.106 -55.513 1.00 57.31 253 GLN A O 1
ATOM 2154 N N . LYS A 1 254 ? 39.459 -22.537 -55.382 1.00 57.59 254 LYS A N 1
ATOM 2155 C CA . LYS A 1 254 ? 39.337 -23.395 -54.189 1.00 57.59 254 LYS A CA 1
ATOM 2156 C C . LYS A 1 254 ? 39.228 -22.593 -52.889 1.00 57.59 254 LYS A C 1
ATOM 2158 O O . LYS A 1 254 ? 38.619 -23.088 -51.945 1.00 57.59 254 LYS A O 1
ATOM 2163 N N . GLN A 1 255 ? 39.762 -21.371 -52.836 1.00 52.78 255 GLN A N 1
ATOM 2164 C CA . GLN A 1 255 ? 39.626 -20.489 -51.671 1.00 52.78 255 GLN A CA 1
ATOM 2165 C C . GLN A 1 255 ? 38.238 -19.840 -51.580 1.00 52.78 255 GLN A C 1
ATOM 2167 O O . GLN A 1 255 ? 37.683 -19.779 -50.483 1.00 52.78 255 GLN A O 1
ATOM 2172 N N . ASP A 1 256 ? 37.623 -19.477 -52.709 1.00 50.72 256 ASP A N 1
ATOM 2173 C CA . ASP A 1 256 ? 36.262 -18.914 -52.718 1.00 50.72 256 ASP A CA 1
ATOM 2174 C C . ASP A 1 256 ? 35.177 -19.954 -52.377 1.00 50.72 256 ASP A C 1
ATOM 2176 O O . ASP A 1 256 ? 34.148 -19.616 -51.796 1.00 50.72 256 ASP A O 1
ATOM 2180 N N . ASN A 1 257 ? 35.426 -21.242 -52.639 1.00 51.34 257 ASN A N 1
ATOM 2181 C CA . ASN A 1 257 ? 34.502 -22.333 -52.295 1.00 51.34 257 ASN A CA 1
ATOM 2182 C C . ASN A 1 257 ? 34.674 -22.889 -50.865 1.00 51.34 257 ASN A C 1
ATOM 2184 O O . ASN A 1 257 ? 33.851 -23.690 -50.420 1.00 51.34 257 ASN A O 1
ATOM 2188 N N . ALA A 1 258 ? 35.718 -22.486 -50.130 1.00 48.44 258 ALA A N 1
ATOM 2189 C CA . ALA A 1 258 ? 35.974 -22.946 -48.758 1.00 48.44 258 ALA A CA 1
ATOM 2190 C C . ALA A 1 258 ? 35.333 -22.055 -47.674 1.00 48.44 258 ALA A C 1
ATOM 2192 O O . ALA A 1 258 ? 35.295 -22.437 -46.505 1.00 48.44 258 ALA A O 1
ATOM 2193 N N . ASN A 1 259 ? 34.781 -20.899 -48.049 1.00 49.78 259 ASN A N 1
ATOM 2194 C CA . ASN A 1 259 ? 34.057 -20.005 -47.152 1.00 49.78 259 ASN A CA 1
ATOM 2195 C C . ASN A 1 259 ? 32.577 -19.983 -47.541 1.00 49.78 259 ASN A C 1
ATOM 2197 O O . ASN A 1 259 ? 32.178 -19.165 -48.352 1.00 49.78 259 ASN A O 1
ATOM 2201 N N . ILE A 1 260 ? 31.783 -20.906 -46.988 1.00 51.81 260 ILE A N 1
ATOM 2202 C CA . ILE A 1 260 ? 30.374 -20.750 -46.563 1.00 51.81 260 ILE A CA 1
ATOM 2203 C C . ILE A 1 260 ? 29.867 -22.149 -46.172 1.00 51.81 260 ILE A C 1
ATOM 2205 O O . ILE A 1 260 ? 29.406 -22.940 -46.992 1.00 51.81 260 ILE A O 1
ATOM 2209 N N . LYS A 1 261 ? 29.939 -22.450 -44.872 1.00 41.72 261 LYS A N 1
ATOM 2210 C CA . LYS A 1 261 ? 28.943 -23.266 -44.160 1.00 41.72 261 LYS A CA 1
ATOM 2211 C C . LYS A 1 261 ? 29.140 -23.087 -42.656 1.00 41.72 261 LYS A C 1
ATOM 2213 O O . LYS A 1 261 ? 29.678 -23.940 -41.962 1.00 41.72 261 LYS A O 1
ATOM 2218 N N . VAL A 1 262 ? 28.695 -21.940 -42.148 1.00 44.12 262 VAL A N 1
ATOM 2219 C CA . VAL A 1 262 ? 28.338 -21.836 -40.729 1.00 44.12 262 VAL A CA 1
ATOM 2220 C C . VAL A 1 262 ? 27.006 -22.580 -40.582 1.00 44.12 262 VAL A C 1
ATOM 2222 O O . VAL A 1 262 ? 26.046 -22.206 -41.263 1.00 44.12 262 VAL A O 1
ATOM 2225 N N . PRO A 1 263 ? 26.911 -23.652 -39.780 1.00 39.53 263 PRO A N 1
ATOM 2226 C CA . PRO A 1 263 ? 25.631 -24.298 -39.549 1.00 39.53 263 PRO A CA 1
ATOM 2227 C C . PRO A 1 263 ? 24.738 -23.328 -38.772 1.00 39.53 263 PRO A C 1
ATOM 2229 O O . PRO A 1 263 ? 25.097 -22.872 -37.685 1.00 39.53 263 PRO A O 1
ATOM 2232 N N . LYS A 1 264 ? 23.571 -23.005 -39.342 1.00 44.72 264 LYS A N 1
ATOM 2233 C CA . LYS A 1 264 ? 22.463 -22.393 -38.606 1.00 44.72 264 LYS A CA 1
ATOM 2234 C C . LYS A 1 264 ? 22.138 -23.318 -37.431 1.00 44.72 264 LYS A C 1
ATOM 2236 O O . LYS A 1 264 ? 21.605 -24.402 -37.644 1.00 44.72 264 LYS A O 1
ATOM 2241 N N . ARG A 1 265 ? 22.501 -22.914 -36.211 1.00 39.44 265 ARG A N 1
ATOM 2242 C CA . ARG A 1 265 ? 21.916 -23.485 -34.999 1.00 39.44 265 ARG A CA 1
ATOM 2243 C C . ARG A 1 265 ? 20.493 -22.957 -34.916 1.00 39.44 265 ARG A C 1
ATOM 2245 O O . ARG A 1 265 ? 20.285 -21.748 -34.842 1.00 39.44 265 ARG A O 1
ATOM 2252 N N . GLU A 1 266 ? 19.536 -23.864 -35.009 1.00 42.66 266 GLU A N 1
ATOM 2253 C CA . GLU A 1 266 ? 18.160 -23.603 -34.618 1.00 42.66 266 GLU A CA 1
ATOM 2254 C C . GLU A 1 266 ? 18.170 -23.266 -33.125 1.00 42.66 266 GLU A C 1
ATOM 2256 O O . GLU A 1 266 ? 18.650 -24.047 -32.304 1.00 42.66 266 GLU A O 1
ATOM 2261 N N . SER A 1 267 ? 17.722 -22.056 -32.793 1.00 45.25 267 SER A N 1
ATOM 2262 C CA . SER A 1 267 ? 17.526 -21.613 -31.420 1.00 45.25 267 SER A CA 1
ATOM 2263 C C . SER A 1 267 ? 16.353 -22.389 -30.837 1.00 45.25 267 SER A C 1
ATOM 2265 O O . SER A 1 267 ? 15.200 -22.128 -31.184 1.00 45.25 267 SER A O 1
ATOM 2267 N N . THR A 1 268 ? 16.631 -23.352 -29.968 1.00 51.75 268 THR A N 1
ATOM 2268 C CA . THR A 1 268 ? 15.594 -23.934 -29.123 1.00 51.75 268 THR A CA 1
ATOM 2269 C C . THR A 1 268 ? 15.318 -22.971 -27.971 1.00 51.75 268 THR A C 1
ATOM 2271 O O . THR A 1 268 ? 16.246 -22.500 -27.311 1.00 51.75 268 THR A O 1
ATOM 2274 N N . ASP A 1 269 ? 14.037 -22.708 -27.700 1.00 50.34 269 ASP A N 1
ATOM 2275 C CA . ASP A 1 269 ? 13.530 -21.828 -26.629 1.00 50.34 269 ASP A CA 1
ATOM 2276 C C . ASP A 1 269 ? 14.090 -22.145 -25.221 1.00 50.34 269 ASP A C 1
ATOM 2278 O O . ASP A 1 269 ? 13.965 -21.351 -24.289 1.00 50.34 269 ASP A O 1
ATOM 2282 N N . SER A 1 270 ? 14.771 -23.282 -25.061 1.00 56.16 270 SER A N 1
ATOM 2283 C CA . SER A 1 270 ? 15.464 -23.698 -23.843 1.00 56.16 270 SER A CA 1
ATOM 2284 C C . SER A 1 270 ? 16.688 -22.848 -23.486 1.00 56.16 270 SER A C 1
ATOM 2286 O O . SER A 1 270 ? 17.012 -22.734 -22.306 1.00 56.16 270 SER A O 1
ATOM 2288 N N . GLU A 1 271 ? 17.391 -22.265 -24.464 1.00 51.97 271 GLU A N 1
ATOM 2289 C CA . GLU A 1 271 ? 18.635 -21.517 -24.203 1.00 51.97 271 GLU A CA 1
ATOM 2290 C C . GLU A 1 271 ? 18.329 -20.134 -23.596 1.00 51.97 271 GLU A C 1
ATOM 2292 O O . GLU A 1 271 ? 18.938 -19.742 -22.600 1.00 51.97 271 GLU A O 1
ATOM 2297 N N . TYR A 1 272 ? 17.262 -19.479 -24.072 1.00 55.34 272 TYR A N 1
ATOM 2298 C CA . TYR A 1 272 ? 16.725 -18.248 -23.476 1.00 55.34 272 TYR A CA 1
ATOM 2299 C C . TYR A 1 272 ? 16.171 -18.463 -22.061 1.00 55.34 272 TYR A C 1
ATOM 2301 O O . TYR A 1 272 ? 16.278 -17.584 -21.203 1.00 55.34 272 TYR A O 1
ATOM 2309 N N . GLU A 1 273 ? 15.583 -19.629 -21.786 1.00 61.31 273 GLU A N 1
ATOM 2310 C CA . GLU A 1 273 ? 15.038 -19.929 -20.463 1.00 61.31 273 GLU A CA 1
ATOM 2311 C C . GLU A 1 273 ? 16.143 -20.208 -19.428 1.00 61.31 273 GLU A C 1
ATOM 2313 O O . GLU A 1 273 ? 16.028 -19.804 -18.267 1.00 61.31 273 GLU A O 1
ATOM 2318 N N . LEU A 1 274 ? 17.245 -20.836 -19.851 1.00 61.19 274 LEU A N 1
ATOM 2319 C CA . LEU A 1 274 ? 18.436 -21.040 -19.024 1.00 61.19 274 LEU A CA 1
ATOM 2320 C C . LEU A 1 274 ? 19.153 -19.720 -18.724 1.00 61.19 274 LEU A C 1
ATOM 2322 O O . LEU A 1 274 ? 19.529 -19.481 -17.577 1.00 61.19 274 LEU A O 1
ATOM 2326 N N . GLU A 1 275 ? 19.280 -18.836 -19.711 1.00 67.25 275 GLU A N 1
ATOM 2327 C CA . GLU A 1 275 ? 19.929 -17.532 -19.541 1.00 67.25 275 GLU A CA 1
ATOM 2328 C C . GLU A 1 275 ? 19.087 -16.585 -18.663 1.00 67.25 275 GLU A C 1
ATOM 2330 O O . GLU A 1 275 ? 19.622 -15.852 -17.821 1.00 67.25 275 GLU A O 1
ATOM 2335 N N . ARG A 1 276 ? 17.752 -16.693 -18.743 1.00 73.38 276 ARG A N 1
ATOM 2336 C CA . ARG A 1 276 ? 16.817 -16.004 -17.842 1.00 73.38 276 ARG A CA 1
ATOM 2337 C C . ARG A 1 276 ? 16.902 -16.530 -16.406 1.00 73.38 276 ARG A C 1
ATOM 2339 O O . ARG A 1 276 ? 17.018 -15.728 -15.481 1.00 73.38 276 ARG A O 1
ATOM 2346 N N . LYS A 1 277 ? 16.906 -17.855 -16.212 1.00 71.62 277 LYS A N 1
ATOM 2347 C CA . LYS A 1 277 ? 17.042 -18.488 -14.883 1.00 71.62 277 LYS A CA 1
ATOM 2348 C C . LYS A 1 277 ? 18.402 -18.193 -14.244 1.00 71.62 277 LYS A C 1
ATOM 2350 O O . LYS A 1 277 ? 18.485 -18.001 -13.031 1.00 71.62 277 LYS A O 1
ATOM 2355 N N . PHE A 1 278 ? 19.466 -18.107 -15.043 1.00 73.06 278 PHE A N 1
ATOM 2356 C CA . PHE A 1 278 ? 20.790 -17.722 -14.555 1.00 73.06 278 PHE A CA 1
ATOM 2357 C C . PHE A 1 278 ? 20.822 -16.246 -14.131 1.00 73.06 278 PHE A C 1
ATOM 2359 O O . PHE A 1 278 ? 21.296 -15.930 -13.040 1.00 73.06 278 PHE A O 1
ATOM 2366 N N . SER A 1 279 ? 20.228 -15.358 -14.933 1.00 74.81 279 SER A N 1
ATOM 2367 C CA . SER A 1 279 ? 20.128 -13.925 -14.624 1.00 74.81 279 SER A CA 1
ATOM 2368 C C . SER A 1 279 ? 19.295 -13.645 -13.368 1.00 74.81 279 SER A C 1
ATOM 2370 O O . SER A 1 279 ? 19.708 -12.845 -12.529 1.00 74.81 279 SER A O 1
ATOM 2372 N N . GLU A 1 280 ? 18.174 -14.347 -13.169 1.00 77.69 280 GLU A N 1
ATOM 2373 C CA . GLU A 1 280 ? 17.367 -14.239 -11.942 1.00 77.69 280 GLU A CA 1
ATOM 2374 C C . GLU A 1 280 ? 18.128 -14.718 -10.698 1.00 77.69 280 GLU A C 1
ATOM 2376 O O . GLU A 1 280 ? 18.048 -14.087 -9.639 1.00 77.69 280 GLU A O 1
ATOM 2381 N N . LYS A 1 281 ? 18.921 -15.789 -10.819 1.00 76.56 281 LYS A N 1
ATOM 2382 C CA . LYS A 1 281 ? 19.728 -16.318 -9.712 1.00 76.56 281 LYS A CA 1
ATOM 2383 C C . LYS A 1 281 ? 20.850 -15.358 -9.303 1.00 76.56 281 LYS A C 1
ATOM 2385 O O . LYS A 1 281 ? 21.100 -15.185 -8.107 1.00 76.56 281 LYS A O 1
ATOM 2390 N N . VAL A 1 282 ? 21.491 -14.697 -10.269 1.00 80.81 282 VAL A N 1
ATOM 2391 C CA . VAL A 1 282 ? 22.493 -13.649 -10.004 1.00 80.81 282 VAL A CA 1
ATOM 2392 C C . VAL A 1 282 ? 21.840 -12.451 -9.301 1.00 80.81 282 VAL A C 1
ATOM 2394 O O . VAL A 1 282 ? 22.319 -12.021 -8.253 1.00 80.81 282 VAL A O 1
ATOM 2397 N N . LEU A 1 283 ? 20.676 -11.995 -9.780 1.00 75.12 283 LEU A N 1
ATOM 2398 C CA . LEU A 1 283 ? 19.926 -10.884 -9.177 1.00 75.12 283 LEU A CA 1
ATOM 2399 C C . LEU A 1 283 ? 19.441 -11.171 -7.746 1.00 75.12 283 LEU A C 1
ATOM 2401 O O . LEU A 1 283 ? 19.490 -10.287 -6.886 1.00 75.12 283 LEU A O 1
ATOM 2405 N N . MET A 1 284 ? 18.992 -12.397 -7.458 1.00 74.25 284 MET A N 1
ATOM 2406 C CA . MET A 1 284 ? 18.626 -12.799 -6.094 1.00 74.25 284 MET A CA 1
ATOM 2407 C C . MET A 1 284 ? 19.834 -12.814 -5.155 1.00 74.25 284 MET A C 1
ATOM 2409 O O . MET A 1 284 ? 19.726 -12.373 -4.010 1.00 74.25 284 MET A O 1
ATOM 2413 N N . THR A 1 285 ? 20.987 -13.278 -5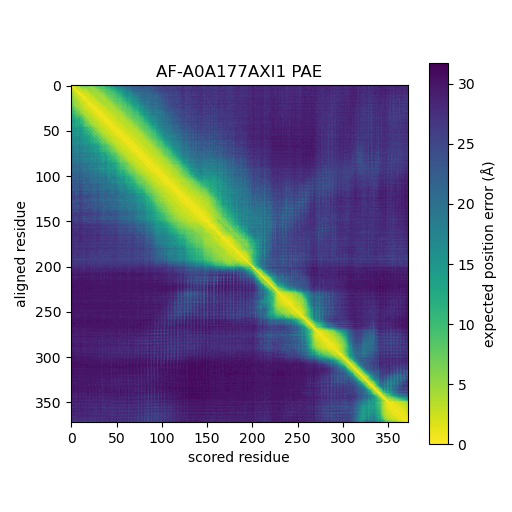.640 1.00 75.38 285 THR A N 1
ATOM 2414 C CA . THR A 1 285 ? 22.221 -13.337 -4.844 1.00 75.38 285 THR A CA 1
ATOM 2415 C C . THR A 1 285 ? 22.699 -11.931 -4.470 1.00 75.38 285 THR A C 1
ATOM 2417 O O . THR A 1 285 ? 23.000 -11.670 -3.302 1.00 75.38 285 THR A O 1
ATOM 2420 N N . ASP A 1 286 ? 22.652 -10.986 -5.412 1.00 79.38 286 ASP A N 1
ATOM 2421 C CA . ASP A 1 286 ? 22.966 -9.578 -5.149 1.00 79.38 286 ASP A CA 1
ATOM 2422 C C . ASP A 1 286 ? 21.991 -8.936 -4.154 1.00 79.38 286 ASP A C 1
ATOM 2424 O O . ASP A 1 286 ? 22.403 -8.182 -3.268 1.00 79.38 286 ASP A O 1
ATOM 2428 N N . ARG A 1 287 ? 20.696 -9.271 -4.231 1.00 78.44 287 ARG A N 1
ATOM 2429 C CA . ARG A 1 287 ? 19.679 -8.754 -3.302 1.00 78.44 287 ARG A CA 1
ATOM 2430 C C . ARG A 1 287 ? 19.890 -9.259 -1.872 1.00 78.44 287 ARG A C 1
ATOM 2432 O O . ARG A 1 287 ? 19.777 -8.474 -0.930 1.00 78.44 287 ARG A O 1
ATOM 2439 N N . ILE A 1 288 ? 20.250 -10.533 -1.706 1.00 80.06 288 ILE A N 1
ATOM 2440 C CA . ILE A 1 288 ? 20.578 -11.130 -0.400 1.00 80.06 288 ILE A CA 1
ATOM 2441 C C . ILE A 1 288 ? 21.841 -10.488 0.188 1.00 80.06 288 ILE A C 1
ATOM 2443 O O . ILE A 1 288 ? 21.856 -10.129 1.366 1.00 80.06 288 ILE A O 1
ATOM 2447 N N . ASN A 1 289 ? 22.881 -10.285 -0.623 1.00 72.81 289 ASN A N 1
ATOM 2448 C CA . ASN A 1 289 ? 24.118 -9.647 -0.168 1.00 72.81 289 ASN A CA 1
ATOM 2449 C C . ASN A 1 289 ? 23.894 -8.185 0.243 1.00 72.81 289 ASN A C 1
ATOM 2451 O O . ASN A 1 289 ? 24.428 -7.736 1.259 1.00 72.81 289 ASN A O 1
ATOM 2455 N N . LYS A 1 290 ? 23.034 -7.458 -0.478 1.00 78.00 290 LYS A N 1
ATOM 2456 C CA . LYS A 1 290 ? 22.667 -6.077 -0.141 1.00 78.00 290 LYS A CA 1
ATOM 2457 C C . LYS A 1 290 ? 21.885 -5.987 1.175 1.00 78.00 290 LYS A C 1
ATOM 2459 O O . LYS A 1 290 ? 22.175 -5.108 1.978 1.00 78.00 290 LYS A O 1
ATOM 2464 N N . LEU A 1 291 ? 20.970 -6.927 1.435 1.00 72.88 291 LEU A N 1
ATOM 2465 C CA . LEU A 1 291 ? 20.220 -7.012 2.699 1.00 72.88 291 LEU A CA 1
ATOM 2466 C C . LEU A 1 291 ? 21.101 -7.393 3.901 1.00 72.88 291 LEU A C 1
ATOM 2468 O O . LEU A 1 291 ? 20.873 -6.917 5.013 1.00 72.88 291 LEU A O 1
ATOM 2472 N N . LYS A 1 292 ? 22.129 -8.227 3.697 1.00 71.19 292 LYS A N 1
ATOM 2473 C CA . LYS A 1 292 ? 23.118 -8.530 4.745 1.00 71.19 292 LYS A CA 1
ATOM 2474 C C . LYS A 1 292 ? 23.954 -7.298 5.104 1.00 71.19 292 LYS A C 1
ATOM 2476 O O . LYS A 1 292 ? 24.163 -7.029 6.283 1.00 71.19 292 LYS A O 1
ATOM 2481 N N . LEU A 1 293 ? 24.364 -6.513 4.107 1.00 66.38 293 LEU A N 1
ATOM 2482 C CA . LEU A 1 293 ? 25.134 -5.283 4.318 1.00 66.38 293 LEU A CA 1
ATOM 2483 C C . LEU A 1 293 ? 24.330 -4.179 5.022 1.00 66.38 293 LEU A C 1
ATOM 2485 O O . LEU A 1 293 ? 24.904 -3.439 5.819 1.00 66.38 293 LEU A O 1
ATOM 2489 N N . THR A 1 294 ? 23.020 -4.066 4.776 1.00 62.75 294 THR A N 1
ATOM 2490 C CA . THR A 1 294 ? 22.174 -3.084 5.479 1.00 62.75 294 THR A CA 1
ATOM 2491 C C . THR A 1 294 ? 21.963 -3.458 6.945 1.00 62.75 294 THR A C 1
ATOM 2493 O O . THR A 1 294 ? 22.129 -2.596 7.804 1.00 62.75 294 THR A O 1
ATOM 2496 N N . LYS A 1 295 ? 21.740 -4.744 7.260 1.00 61.50 295 LYS A N 1
ATOM 2497 C CA . LYS A 1 295 ? 21.628 -5.217 8.654 1.00 61.50 295 LYS A CA 1
ATOM 2498 C C . LYS A 1 295 ? 22.922 -5.030 9.457 1.00 61.50 295 LYS A C 1
ATOM 2500 O O . LYS A 1 295 ? 22.876 -4.646 10.621 1.00 61.50 295 LYS A O 1
ATOM 2505 N N . SER A 1 296 ? 24.092 -5.227 8.842 1.00 55.62 296 SER A N 1
ATOM 2506 C CA . SER A 1 296 ? 25.377 -4.950 9.507 1.00 55.62 296 SER A CA 1
ATOM 2507 C C . SER A 1 296 ? 25.619 -3.458 9.770 1.00 55.62 296 SER A C 1
ATOM 2509 O O . SER A 1 296 ? 26.325 -3.124 10.717 1.00 55.62 296 SER A O 1
ATOM 2511 N N . ARG A 1 297 ? 25.034 -2.561 8.964 1.00 52.41 297 ARG A N 1
ATOM 2512 C CA . ARG A 1 297 ? 25.197 -1.104 9.102 1.00 52.41 297 ARG A CA 1
ATOM 2513 C C . ARG A 1 297 ? 24.242 -0.491 10.133 1.00 52.41 297 ARG A C 1
ATOM 2515 O O . ARG A 1 297 ? 24.584 0.509 10.757 1.00 52.41 297 ARG A O 1
ATOM 2522 N N . GLU A 1 298 ? 23.082 -1.107 10.344 1.00 53.81 298 GLU A N 1
ATOM 2523 C CA . GLU A 1 298 ? 22.143 -0.736 11.413 1.00 53.81 298 GLU A CA 1
ATOM 2524 C C . GLU A 1 298 ? 22.677 -1.139 12.798 1.00 53.81 298 GLU A C 1
ATOM 2526 O O . GLU A 1 298 ? 22.611 -0.340 13.731 1.00 53.81 298 GLU A O 1
ATOM 2531 N N . ASN A 1 299 ? 23.347 -2.292 12.909 1.00 53.38 299 ASN A N 1
ATOM 2532 C CA . ASN A 1 299 ? 23.965 -2.733 14.167 1.00 53.38 299 ASN A CA 1
ATOM 2533 C C . ASN A 1 299 ? 25.215 -1.927 14.578 1.00 53.38 299 ASN A C 1
ATOM 2535 O O . ASN A 1 299 ? 25.577 -1.925 15.752 1.00 53.38 299 ASN A O 1
ATOM 2539 N N . SER A 1 300 ? 25.880 -1.215 13.658 1.00 49.94 300 SER A N 1
ATOM 2540 C CA . SER A 1 300 ? 27.060 -0.393 13.985 1.00 49.94 300 SER A CA 1
ATOM 2541 C C . SER A 1 300 ? 26.734 1.036 14.441 1.00 49.94 300 SER A C 1
ATOM 2543 O O . SER A 1 300 ? 27.615 1.715 14.959 1.00 49.94 300 SER A O 1
ATOM 2545 N N . ASN A 1 301 ? 25.491 1.502 14.269 1.00 46.69 301 ASN A N 1
ATOM 2546 C CA . ASN A 1 301 ? 25.099 2.890 14.554 1.00 46.69 301 ASN A CA 1
ATOM 2547 C C . ASN A 1 301 ? 24.378 3.096 15.900 1.00 46.69 301 ASN A C 1
ATOM 2549 O O . ASN A 1 301 ? 24.022 4.227 16.217 1.00 46.69 301 ASN A O 1
ATOM 2553 N N . GLN A 1 302 ? 24.199 2.055 16.722 1.00 48.19 302 GLN A N 1
ATOM 2554 C CA . GLN A 1 302 ? 23.589 2.186 18.058 1.00 48.19 302 GLN A CA 1
ATOM 2555 C C . GLN A 1 302 ? 24.586 2.440 19.206 1.00 48.19 302 GLN A C 1
ATOM 2557 O O . GLN A 1 302 ? 24.161 2.593 20.345 1.00 48.19 302 GLN A O 1
ATOM 2562 N N . ASN A 1 303 ? 25.894 2.552 18.938 1.00 47.56 303 ASN A N 1
ATOM 2563 C CA . ASN A 1 303 ? 26.927 2.655 19.984 1.00 47.56 303 ASN A CA 1
ATOM 2564 C C . ASN A 1 303 ? 27.724 3.972 19.998 1.00 47.56 303 ASN A C 1
ATOM 2566 O O . ASN A 1 303 ? 28.909 3.985 20.328 1.00 47.56 303 ASN A O 1
ATOM 2570 N N . GLN A 1 304 ? 27.091 5.102 19.673 1.00 42.12 304 GLN A N 1
ATOM 2571 C CA . GLN A 1 304 ? 27.684 6.422 19.918 1.00 42.12 304 GLN A CA 1
ATOM 2572 C C . GLN A 1 304 ? 26.647 7.390 20.496 1.00 42.12 304 GLN A C 1
ATOM 2574 O O . GLN A 1 304 ? 25.932 8.068 19.764 1.00 42.12 304 GLN A O 1
ATOM 2579 N N . GLN A 1 305 ? 26.590 7.469 21.828 1.00 41.34 305 GLN A N 1
ATOM 2580 C CA . GLN A 1 305 ? 26.078 8.649 22.527 1.00 41.34 305 GLN A CA 1
ATOM 2581 C C . GLN A 1 305 ? 27.249 9.492 23.058 1.00 41.34 305 GLN A C 1
ATOM 2583 O O . GLN A 1 305 ? 28.224 8.921 23.556 1.00 41.34 305 GLN A O 1
ATOM 2588 N N . PRO A 1 306 ? 27.179 10.834 22.988 1.00 45.25 306 PRO A N 1
ATOM 2589 C CA . PRO A 1 306 ? 28.155 11.711 23.616 1.00 45.25 306 PRO A CA 1
ATOM 2590 C C . PRO A 1 306 ? 27.798 11.983 25.089 1.00 45.25 306 PRO A C 1
ATOM 2592 O O . PRO A 1 306 ? 26.672 12.342 25.423 1.00 45.25 306 PRO A O 1
ATOM 2595 N N . ASN A 1 307 ? 28.794 11.855 25.967 1.00 39.00 307 ASN A N 1
ATOM 2596 C CA . ASN A 1 307 ? 28.745 12.279 27.368 1.00 39.00 307 ASN A CA 1
ATOM 2597 C C . ASN A 1 307 ? 28.720 13.815 27.487 1.00 39.00 307 ASN A C 1
ATOM 2599 O O . ASN A 1 307 ? 29.544 14.463 26.844 1.00 39.00 307 ASN A O 1
ATOM 2603 N N . THR A 1 308 ? 27.895 14.391 28.379 1.00 36.50 308 THR A N 1
ATOM 2604 C CA . THR A 1 308 ? 28.339 15.114 29.606 1.00 36.50 308 THR A CA 1
ATOM 2605 C C . THR A 1 308 ? 27.212 15.866 30.371 1.00 36.50 308 THR A C 1
ATOM 2607 O O . THR A 1 308 ? 26.339 16.483 29.775 1.00 36.50 308 THR A O 1
ATOM 2610 N N . VAL A 1 309 ? 27.365 15.856 31.713 1.00 35.00 309 VAL A N 1
ATOM 2611 C CA . VAL A 1 309 ? 26.877 16.748 32.812 1.00 35.00 309 VAL A CA 1
ATOM 2612 C C . VAL A 1 309 ? 25.509 16.520 33.516 1.00 35.00 309 VAL A C 1
ATOM 2614 O O . VAL A 1 309 ? 24.493 17.105 33.173 1.00 35.00 309 VAL A O 1
ATOM 2617 N N . VAL A 1 310 ? 25.571 15.718 34.595 1.00 39.78 310 VAL A N 1
ATOM 2618 C CA . VAL A 1 310 ? 25.165 15.919 36.022 1.00 39.78 310 VAL A CA 1
ATOM 2619 C C . VAL A 1 310 ? 24.096 16.973 36.406 1.00 39.78 310 VAL A C 1
ATOM 2621 O O . VAL A 1 310 ? 24.358 18.161 36.271 1.00 39.78 310 VAL A O 1
ATOM 2624 N N . PHE A 1 311 ? 23.012 16.547 37.094 1.00 31.89 311 PHE A N 1
ATOM 2625 C CA . PHE A 1 311 ? 22.560 17.053 38.421 1.00 31.89 311 PHE A CA 1
ATOM 2626 C C . PHE A 1 311 ? 21.509 16.124 39.101 1.00 31.89 311 PHE A C 1
ATOM 2628 O O . PHE A 1 311 ? 20.879 15.297 38.455 1.00 31.89 311 PHE A O 1
ATOM 2635 N N . ASN A 1 312 ? 21.407 16.256 40.431 1.00 35.62 312 ASN A N 1
ATOM 2636 C CA . ASN A 1 312 ? 20.962 15.328 41.493 1.00 35.62 312 ASN A CA 1
ATOM 2637 C C . ASN A 1 312 ? 19.475 14.870 41.609 1.00 35.62 312 ASN A C 1
ATOM 2639 O O . ASN A 1 312 ? 18.564 15.687 41.519 1.00 35.62 312 ASN A O 1
ATOM 2643 N N . SER A 1 313 ? 19.330 13.629 42.125 1.00 35.31 313 SER A N 1
ATOM 2644 C CA . SER A 1 313 ? 18.345 13.102 43.119 1.00 35.31 313 SER A CA 1
ATOM 2645 C C . SER A 1 313 ? 16.945 12.568 42.698 1.00 35.31 313 SER A C 1
ATOM 2647 O O . SER A 1 313 ? 16.436 12.947 41.652 1.00 35.31 313 SER A O 1
ATOM 2649 N N . PRO A 1 314 ? 16.349 11.622 43.483 1.00 51.97 314 PRO A N 1
ATOM 2650 C CA . PRO A 1 314 ? 15.743 10.367 42.984 1.00 51.97 314 PRO A CA 1
ATOM 2651 C C . PRO A 1 314 ? 14.190 10.330 43.086 1.00 51.97 314 PRO A C 1
ATOM 2653 O O . PRO A 1 314 ? 13.619 11.248 43.677 1.00 51.97 314 PRO A O 1
ATOM 2656 N N . PRO A 1 315 ? 13.477 9.305 42.549 1.00 45.75 315 PRO A N 1
ATOM 2657 C CA . PRO A 1 315 ? 13.270 8.052 43.298 1.00 45.75 315 PRO A CA 1
ATOM 2658 C C . PRO A 1 315 ? 13.181 6.750 42.459 1.00 45.75 315 PRO A C 1
ATOM 2660 O O . PRO A 1 315 ? 12.876 6.733 41.273 1.00 45.75 315 PRO A O 1
ATOM 2663 N N . VAL A 1 316 ? 13.450 5.652 43.168 1.00 46.66 316 VAL A N 1
ATOM 2664 C CA . VAL A 1 316 ? 13.000 4.257 43.003 1.00 46.66 316 VAL A CA 1
ATOM 2665 C C . VAL A 1 316 ? 11.937 4.000 41.923 1.00 46.66 316 VAL A C 1
ATOM 2667 O O . VAL A 1 316 ? 10.783 4.356 42.127 1.00 46.66 316 VAL A O 1
ATOM 2670 N N . LEU A 1 317 ? 12.294 3.239 40.879 1.00 32.28 317 LEU A N 1
ATOM 2671 C CA . LEU A 1 317 ? 11.413 2.272 40.206 1.00 32.28 317 LEU A CA 1
ATOM 2672 C C . LEU A 1 317 ? 12.262 1.112 39.657 1.00 32.28 317 LEU A C 1
ATOM 2674 O O . LEU A 1 317 ? 13.070 1.279 38.744 1.00 32.28 317 LEU A O 1
ATOM 2678 N N . LEU A 1 318 ? 12.080 -0.070 40.249 1.00 34.06 318 LEU A N 1
ATOM 2679 C CA . LEU A 1 318 ? 12.536 -1.350 39.714 1.00 34.06 318 LEU A CA 1
ATOM 2680 C C . LEU A 1 318 ? 11.770 -1.626 38.419 1.00 34.06 318 LEU A C 1
ATOM 2682 O O . LEU A 1 318 ? 10.585 -1.940 38.458 1.00 34.06 318 LEU A O 1
ATOM 2686 N N . ASN A 1 319 ? 12.449 -1.510 37.282 1.00 31.31 319 ASN A N 1
ATOM 2687 C CA . ASN A 1 319 ? 11.944 -1.969 35.996 1.00 31.31 319 ASN A CA 1
ATOM 2688 C C . ASN A 1 319 ? 12.776 -3.186 35.578 1.00 31.31 319 ASN A C 1
ATOM 2690 O O . ASN A 1 319 ? 13.784 -3.069 34.884 1.00 31.31 319 ASN A O 1
ATOM 2694 N N . THR A 1 320 ? 12.390 -4.369 36.052 1.00 33.62 320 THR A N 1
ATOM 2695 C CA . THR A 1 320 ? 12.890 -5.636 35.514 1.00 33.62 320 THR A CA 1
ATOM 2696 C C . THR A 1 320 ? 12.105 -5.960 34.250 1.00 33.62 320 THR A C 1
ATOM 2698 O O . THR A 1 320 ? 11.112 -6.682 34.284 1.00 33.62 320 THR A O 1
ATOM 2701 N N . SER A 1 321 ? 12.535 -5.408 33.116 1.00 31.31 321 SER A N 1
ATOM 2702 C CA . SER A 1 321 ? 12.130 -5.905 31.801 1.00 31.31 321 SER A CA 1
ATOM 2703 C C . SER A 1 321 ? 12.819 -7.251 31.570 1.00 31.31 321 SER A C 1
ATOM 2705 O O . SER A 1 321 ? 13.973 -7.311 31.145 1.00 31.31 321 SER A O 1
ATOM 2707 N N . LEU A 1 322 ? 12.118 -8.328 31.920 1.00 33.41 322 LEU A N 1
ATOM 2708 C CA . LEU A 1 322 ? 12.509 -9.700 31.623 1.00 33.41 322 LEU A CA 1
ATOM 2709 C C . LEU A 1 322 ? 12.346 -9.911 30.110 1.00 33.41 322 LEU A C 1
ATOM 2711 O O . LEU A 1 322 ? 11.238 -10.105 29.615 1.00 33.41 322 LEU A O 1
ATOM 2715 N N . TYR A 1 323 ? 13.450 -9.814 29.369 1.00 32.72 323 TYR A N 1
ATOM 2716 C CA . TYR A 1 323 ? 13.529 -10.276 27.986 1.00 32.72 323 TYR A CA 1
ATOM 2717 C C . TYR A 1 323 ? 13.451 -11.807 28.023 1.00 32.72 323 TYR A C 1
ATOM 2719 O O . TYR A 1 323 ? 14.400 -12.466 28.441 1.00 32.72 323 TYR A O 1
ATOM 2727 N N . ILE A 1 324 ? 12.302 -12.372 27.653 1.00 34.28 324 ILE A N 1
ATOM 2728 C CA . ILE A 1 324 ? 12.193 -13.802 27.361 1.00 34.28 324 ILE A CA 1
ATOM 2729 C C . ILE A 1 324 ? 12.428 -13.946 25.857 1.00 34.28 324 ILE A C 1
ATOM 2731 O O . ILE A 1 324 ? 11.577 -13.566 25.052 1.00 34.28 324 ILE A O 1
ATOM 2735 N N . GLU A 1 325 ? 13.600 -14.461 25.486 1.00 32.31 325 GLU A N 1
ATOM 2736 C CA . GLU A 1 325 ? 13.870 -14.985 24.145 1.00 32.31 325 GLU A CA 1
ATOM 2737 C C . GLU A 1 325 ? 12.828 -16.065 23.824 1.00 32.31 325 GLU A C 1
ATOM 2739 O O . GLU A 1 325 ? 12.716 -17.076 24.518 1.00 32.31 325 GLU A O 1
ATOM 2744 N N . THR A 1 326 ? 12.034 -15.841 22.779 1.00 36.75 326 THR A N 1
ATOM 2745 C CA . THR A 1 326 ? 11.047 -16.803 22.267 1.00 36.75 326 THR A CA 1
ATOM 2746 C C . THR A 1 326 ? 11.611 -17.559 21.064 1.00 36.75 326 THR A C 1
ATOM 2748 O O . THR A 1 326 ? 10.910 -17.821 20.096 1.00 36.75 326 THR A O 1
ATOM 2751 N N . ASP A 1 327 ? 12.870 -17.988 21.137 1.00 34.50 327 ASP A N 1
ATOM 2752 C CA . ASP A 1 327 ? 13.562 -18.688 20.041 1.00 34.50 327 ASP A CA 1
ATOM 2753 C C . ASP A 1 327 ? 13.227 -20.195 19.950 1.00 34.50 327 ASP A C 1
ATOM 2755 O O . ASP A 1 327 ? 13.982 -20.983 19.385 1.00 34.50 327 ASP A O 1
ATOM 2759 N N . SER A 1 328 ? 12.081 -20.644 20.479 1.00 41.22 328 SER A N 1
ATOM 2760 C CA . SER A 1 328 ? 11.724 -22.077 20.507 1.00 41.22 328 SER A CA 1
ATOM 2761 C C . SER A 1 328 ? 10.353 -22.437 19.915 1.00 41.22 328 SER A C 1
ATOM 2763 O O . SER A 1 328 ? 9.938 -23.591 20.033 1.00 41.22 328 SER A O 1
ATOM 2765 N N . LEU A 1 329 ? 9.636 -21.519 19.258 1.00 39.16 329 LEU A N 1
ATOM 2766 C CA . LEU A 1 329 ? 8.300 -21.820 18.700 1.00 39.16 329 LEU A CA 1
ATOM 2767 C C . LEU A 1 329 ? 8.138 -21.590 17.189 1.00 39.16 329 LEU A C 1
ATOM 2769 O O . LEU A 1 329 ? 7.079 -21.896 16.647 1.00 39.16 329 LEU A O 1
ATOM 2773 N N . GLU A 1 330 ? 9.184 -21.177 16.469 1.00 35.69 330 GLU A N 1
ATOM 2774 C CA . GLU A 1 330 ? 9.131 -20.996 15.003 1.00 35.69 330 GLU A CA 1
ATOM 2775 C C . GLU A 1 330 ? 9.296 -22.298 14.184 1.00 35.69 330 GLU A C 1
ATOM 2777 O O . GLU A 1 330 ? 9.395 -22.267 12.960 1.00 35.69 330 GLU A O 1
ATOM 2782 N N . GLY A 1 331 ? 9.280 -23.471 14.825 1.00 36.19 331 GLY A N 1
ATOM 2783 C CA . GLY A 1 331 ? 9.511 -24.757 14.152 1.00 36.19 331 GLY A CA 1
ATOM 2784 C C . GLY A 1 331 ? 8.281 -25.511 13.626 1.00 36.19 331 GLY A C 1
ATOM 2785 O O . GLY A 1 331 ? 8.464 -26.470 12.883 1.00 36.19 331 GLY A O 1
ATOM 2786 N N . TYR A 1 332 ? 7.045 -25.143 13.991 1.00 36.31 332 TYR A N 1
ATOM 2787 C CA . TYR A 1 332 ? 5.885 -26.039 13.790 1.00 36.31 332 TYR A CA 1
ATOM 2788 C C . TYR A 1 332 ? 4.608 -25.383 13.250 1.00 36.31 332 TYR A C 1
ATOM 2790 O O . TYR A 1 332 ? 3.507 -25.876 13.477 1.00 36.31 332 TYR A O 1
ATOM 2798 N N . ILE A 1 333 ? 4.732 -24.313 12.467 1.00 38.50 333 ILE A N 1
ATOM 2799 C CA . ILE A 1 333 ? 3.604 -23.795 11.678 1.00 38.50 333 ILE A CA 1
ATOM 2800 C C . ILE A 1 333 ? 4.012 -23.775 10.206 1.00 38.50 333 ILE A C 1
ATOM 2802 O O . ILE A 1 333 ? 4.166 -22.728 9.588 1.00 38.50 333 ILE A O 1
ATOM 2806 N N . ASN A 1 334 ? 4.218 -24.967 9.645 1.00 35.59 334 ASN A N 1
ATOM 2807 C CA . ASN A 1 334 ? 4.165 -25.159 8.202 1.00 35.59 334 ASN A CA 1
ATOM 2808 C C . ASN A 1 334 ? 2.850 -25.855 7.860 1.00 35.59 334 ASN A C 1
ATOM 2810 O O . ASN A 1 334 ? 2.461 -26.826 8.505 1.00 35.59 334 ASN A O 1
ATOM 2814 N N . GLY A 1 335 ? 2.167 -25.269 6.879 1.00 41.56 335 GLY A N 1
ATOM 2815 C CA . GLY A 1 335 ? 0.763 -25.460 6.552 1.00 41.56 335 GLY A CA 1
ATOM 2816 C C . GLY A 1 335 ? 0.259 -26.896 6.605 1.00 41.56 335 GLY A C 1
ATOM 2817 O O . GLY A 1 335 ? 0.723 -27.749 5.864 1.00 41.56 335 GLY A O 1
ATOM 2818 N N . ASN A 1 336 ? -0.776 -27.090 7.415 1.00 32.69 336 ASN A N 1
ATOM 2819 C CA . ASN A 1 336 ? -1.944 -27.875 7.052 1.00 32.69 336 ASN A CA 1
ATOM 2820 C C . ASN A 1 336 ? -3.144 -27.239 7.758 1.00 32.69 336 ASN A C 1
ATOM 2822 O O . ASN A 1 336 ? -3.210 -27.178 8.984 1.00 32.69 336 ASN A O 1
ATOM 2826 N N . VAL A 1 337 ? -4.073 -26.716 6.962 1.00 40.12 337 VAL A N 1
ATOM 2827 C CA . VAL A 1 337 ? -5.410 -26.341 7.420 1.00 40.12 337 VAL A CA 1
ATOM 2828 C C . VAL A 1 337 ? -6.116 -27.655 7.752 1.00 40.12 337 VAL A C 1
ATOM 2830 O O . VAL A 1 337 ? -6.558 -28.359 6.848 1.00 40.12 337 VAL A O 1
ATOM 2833 N N . TYR A 1 338 ? -6.147 -28.032 9.030 1.00 37.84 338 TYR A N 1
ATOM 2834 C CA . TYR A 1 338 ? -6.926 -29.178 9.490 1.00 37.84 338 TYR A CA 1
ATOM 2835 C C . TYR A 1 338 ? -8.339 -28.713 9.844 1.00 37.84 338 TYR A C 1
ATOM 2837 O O . TYR A 1 338 ? -8.521 -27.790 10.638 1.00 37.84 338 TYR A O 1
ATOM 2845 N N . ASN A 1 339 ? -9.327 -29.359 9.223 1.00 41.12 339 ASN A N 1
ATOM 2846 C CA . ASN A 1 339 ? -10.736 -29.255 9.588 1.00 41.12 339 ASN A CA 1
ATOM 2847 C C . ASN A 1 339 ? -10.913 -29.604 11.074 1.00 41.12 339 ASN A C 1
ATOM 2849 O O . ASN A 1 339 ? -10.423 -30.632 11.533 1.00 41.12 339 ASN A O 1
ATOM 2853 N N . LEU A 1 340 ? -11.633 -28.749 11.802 1.00 44.88 340 LEU A N 1
ATOM 2854 C CA . LEU A 1 340 ? -11.903 -28.857 13.242 1.00 44.88 340 LEU A CA 1
ATOM 2855 C C . LEU A 1 340 ? -13.055 -29.823 13.594 1.00 44.88 340 LEU A C 1
ATOM 2857 O O . LEU A 1 340 ? -13.485 -29.848 14.743 1.00 44.88 340 LEU A O 1
ATOM 2861 N N . ASP A 1 341 ? -13.534 -30.628 12.643 1.00 43.28 341 ASP A N 1
ATOM 2862 C CA . ASP A 1 341 ? -14.776 -31.401 12.803 1.00 43.28 341 ASP A CA 1
ATOM 2863 C C . ASP A 1 341 ? -14.588 -32.880 13.192 1.00 43.28 341 ASP A C 1
ATOM 2865 O O . ASP A 1 341 ? -15.579 -33.591 13.342 1.00 43.28 341 ASP A O 1
ATOM 2869 N N . GLU A 1 342 ? -13.361 -33.362 13.427 1.00 46.28 342 GLU A N 1
ATOM 2870 C CA . GLU A 1 342 ? -13.144 -34.733 13.920 1.00 46.28 342 GLU A CA 1
ATOM 2871 C C . GLU A 1 342 ? -12.215 -34.784 15.151 1.00 46.28 342 GLU A C 1
ATOM 2873 O O . GLU A 1 342 ? -11.100 -34.249 15.116 1.00 46.28 342 GLU A O 1
ATOM 2878 N N . PRO A 1 343 ? -12.638 -35.432 16.258 1.00 45.44 343 PRO A N 1
ATOM 2879 C CA . PRO A 1 343 ? -11.812 -35.586 17.445 1.00 45.44 343 PRO A CA 1
ATOM 2880 C C . PRO A 1 343 ? -10.754 -36.661 17.182 1.00 45.44 343 PRO A C 1
ATOM 2882 O O . PRO A 1 343 ? -11.030 -37.856 17.230 1.00 45.44 343 PRO A O 1
ATOM 2885 N N . ASN A 1 344 ? -9.532 -36.226 16.889 1.00 49.44 344 ASN A N 1
ATOM 2886 C CA . ASN A 1 344 ? -8.372 -37.103 16.796 1.00 49.44 344 ASN A CA 1
ATOM 2887 C C . ASN A 1 344 ? -7.600 -37.062 18.128 1.00 49.44 344 ASN A C 1
ATOM 2889 O O . ASN A 1 344 ? -7.375 -35.977 18.671 1.00 49.44 344 ASN A O 1
ATOM 2893 N N . GLU A 1 345 ? -7.180 -38.221 18.644 1.00 53.56 345 GLU A N 1
ATOM 2894 C CA . GLU A 1 345 ? -6.568 -38.414 19.980 1.00 53.56 345 GLU A CA 1
ATOM 2895 C C . GLU A 1 345 ? -5.314 -37.543 20.226 1.00 53.56 345 GLU A C 1
ATOM 2897 O O . GLU A 1 345 ? -4.940 -37.263 21.363 1.00 53.56 345 GLU A O 1
ATOM 2902 N N . ASN A 1 346 ? -4.699 -37.010 19.167 1.00 55.41 346 ASN A N 1
ATOM 2903 C CA . ASN A 1 346 ? -3.553 -36.100 19.257 1.00 55.41 346 ASN A CA 1
ATOM 2904 C C . ASN A 1 346 ? -3.909 -34.667 19.701 1.00 55.41 346 ASN A C 1
ATOM 2906 O O . ASN A 1 346 ? -3.021 -33.924 20.126 1.00 55.41 346 ASN A O 1
ATOM 2910 N N . ASN A 1 347 ? -5.183 -34.263 19.639 1.00 51.66 347 ASN A N 1
ATOM 2911 C CA . ASN A 1 347 ? -5.606 -32.923 20.056 1.00 51.66 347 ASN A CA 1
ATOM 2912 C C . ASN A 1 347 ? -5.671 -32.784 21.587 1.00 51.66 347 ASN A C 1
ATOM 2914 O O . ASN A 1 347 ? -5.388 -31.702 22.106 1.00 51.66 347 ASN A O 1
ATOM 2918 N N . GLU A 1 348 ? -5.957 -33.864 22.324 1.00 55.97 348 GLU A N 1
ATOM 2919 C CA . GLU A 1 348 ? -5.931 -33.846 23.796 1.00 55.97 348 GLU A CA 1
ATOM 2920 C C . GLU A 1 348 ? -4.522 -33.540 24.330 1.00 55.97 348 GLU A C 1
ATOM 2922 O O . GLU A 1 348 ? -4.366 -32.707 25.222 1.00 55.97 348 GLU A O 1
ATOM 2927 N N . SER A 1 349 ? -3.478 -34.081 23.690 1.00 66.12 349 SER A N 1
ATOM 2928 C CA . SER A 1 349 ? -2.078 -33.836 24.070 1.00 66.12 349 SER A CA 1
ATOM 2929 C C . SER A 1 349 ? -1.648 -32.370 23.933 1.00 66.12 349 SER A C 1
ATOM 2931 O O . SER A 1 349 ? -0.785 -31.903 24.686 1.00 66.12 349 SER A O 1
ATOM 2933 N N . ILE A 1 350 ? -2.215 -31.632 22.974 1.00 66.88 350 ILE A N 1
ATOM 2934 C CA . ILE A 1 350 ? -1.928 -30.204 22.781 1.00 66.88 350 ILE A CA 1
ATOM 2935 C C . ILE A 1 350 ? -2.652 -29.384 23.851 1.00 66.88 350 ILE A C 1
ATOM 2937 O O . ILE A 1 350 ? -2.036 -28.531 24.495 1.00 66.88 350 ILE A O 1
ATOM 2941 N N . PHE A 1 351 ? -3.933 -29.672 24.100 1.00 66.25 351 PHE A N 1
ATOM 2942 C CA . PHE A 1 351 ? -4.692 -28.988 25.149 1.00 66.25 351 PHE A CA 1
ATOM 2943 C C . PHE A 1 351 ? -4.110 -29.230 26.544 1.00 66.25 351 PHE A C 1
ATOM 2945 O O . PHE A 1 351 ? -4.076 -28.304 27.358 1.00 66.25 351 PHE A O 1
ATOM 2952 N N . ASP A 1 352 ? -3.593 -30.426 26.814 1.00 74.81 352 ASP A N 1
ATOM 2953 C CA . ASP A 1 352 ? -2.943 -30.744 28.083 1.00 74.81 352 ASP A CA 1
ATOM 2954 C C . ASP A 1 352 ? -1.577 -30.064 28.225 1.00 74.81 352 ASP A C 1
ATOM 2956 O O . ASP A 1 352 ? -1.252 -29.567 29.306 1.00 74.81 352 ASP A O 1
ATOM 2960 N N . SER A 1 353 ? -0.826 -29.917 27.129 1.00 70.00 353 SER A N 1
ATOM 2961 C CA . SER A 1 353 ? 0.419 -29.137 27.110 1.00 70.00 353 SER A CA 1
ATOM 2962 C C . SER A 1 353 ? 0.167 -27.645 27.370 1.00 70.00 353 SER A C 1
ATOM 2964 O O . SER A 1 353 ? 0.874 -27.023 28.165 1.00 70.00 353 SER A O 1
ATOM 2966 N N . ILE A 1 354 ? -0.884 -27.067 26.775 1.00 76.56 354 ILE A N 1
ATOM 2967 C CA . ILE A 1 354 ? -1.282 -25.668 27.010 1.00 76.56 354 ILE A CA 1
ATOM 2968 C C . ILE A 1 354 ? -1.760 -25.480 28.455 1.00 76.56 354 ILE A C 1
ATOM 2970 O O . ILE A 1 354 ? -1.342 -24.534 29.128 1.00 76.56 354 ILE A O 1
ATOM 2974 N N . LYS A 1 355 ? -2.581 -26.399 28.982 1.00 82.38 355 LYS A N 1
ATOM 2975 C CA . LYS A 1 355 ? -3.015 -26.368 30.389 1.00 82.38 355 LYS A CA 1
ATOM 2976 C C . LYS A 1 355 ? -1.831 -26.465 31.352 1.00 82.38 355 LYS A C 1
ATOM 2978 O O . LYS A 1 355 ? -1.825 -25.764 32.363 1.00 82.38 355 LYS A O 1
ATOM 2983 N N . ALA A 1 356 ? -0.837 -27.303 31.057 1.00 80.62 356 ALA A N 1
ATOM 2984 C CA . ALA A 1 356 ? 0.366 -27.436 31.874 1.00 80.62 356 ALA A CA 1
ATOM 2985 C C . ALA A 1 356 ? 1.202 -26.144 31.876 1.00 80.62 356 ALA A C 1
ATOM 2987 O O . ALA A 1 356 ? 1.602 -25.676 32.944 1.00 80.62 356 ALA A O 1
ATOM 2988 N N . ALA A 1 357 ? 1.388 -25.515 30.711 1.00 79.12 357 ALA A N 1
ATOM 2989 C CA . ALA A 1 357 ? 2.081 -24.233 30.600 1.00 79.12 357 ALA A CA 1
ATOM 2990 C C . ALA A 1 357 ? 1.366 -23.120 31.389 1.00 79.12 357 ALA A C 1
ATOM 2992 O O . ALA A 1 357 ? 2.007 -22.349 32.105 1.00 79.12 357 ALA A O 1
ATOM 2993 N N . PHE A 1 358 ? 0.031 -23.081 31.330 1.00 80.38 358 PHE A N 1
ATOM 2994 C CA . PHE A 1 358 ? -0.762 -22.083 32.048 1.00 80.38 358 PHE A CA 1
ATOM 2995 C C . PHE A 1 358 ? -0.718 -22.277 33.571 1.00 80.38 358 PHE A C 1
ATOM 2997 O O . PHE A 1 358 ? -0.624 -21.302 34.315 1.00 80.38 358 PHE A O 1
ATOM 3004 N N . ARG A 1 359 ? -0.725 -23.528 34.057 1.00 85.25 359 ARG A N 1
ATOM 3005 C CA . ARG A 1 359 ? -0.543 -23.824 35.491 1.00 85.25 359 ARG A CA 1
ATOM 3006 C C . ARG A 1 359 ? 0.820 -23.353 35.993 1.00 85.25 359 ARG A C 1
ATOM 3008 O O . ARG A 1 359 ? 0.869 -22.639 36.988 1.00 85.25 359 ARG A O 1
ATOM 3015 N N . ASN A 1 360 ? 1.891 -23.659 35.260 1.00 79.69 360 ASN A N 1
ATOM 3016 C CA . ASN A 1 360 ? 3.242 -23.220 35.619 1.00 79.69 360 ASN A CA 1
ATOM 3017 C C . ASN A 1 360 ? 3.364 -21.689 35.664 1.00 79.69 360 ASN A C 1
ATOM 3019 O O . ASN A 1 360 ? 4.014 -21.143 36.552 1.00 79.69 360 ASN A O 1
ATOM 3023 N N . PHE A 1 361 ? 2.704 -20.979 34.745 1.00 83.81 361 PHE A N 1
ATOM 3024 C CA . PHE A 1 361 ? 2.662 -19.516 34.755 1.00 83.81 361 PHE A CA 1
ATOM 3025 C C . PHE A 1 361 ? 1.958 -18.958 36.002 1.00 83.81 361 PHE A C 1
ATOM 3027 O O . PHE A 1 361 ? 2.486 -18.069 36.670 1.00 83.81 361 PHE A O 1
ATOM 3034 N N . ILE A 1 362 ? 0.796 -19.514 36.359 1.00 84.44 362 ILE A N 1
ATOM 3035 C CA . ILE A 1 362 ? 0.041 -19.111 37.554 1.00 84.44 362 ILE A CA 1
ATOM 3036 C C . ILE A 1 362 ? 0.825 -19.409 38.841 1.00 84.44 362 ILE A C 1
ATOM 3038 O O . ILE A 1 362 ? 0.818 -18.593 39.764 1.00 84.44 362 ILE A O 1
ATOM 3042 N N . ASP A 1 363 ? 1.515 -20.547 38.909 1.00 82.94 363 ASP A N 1
ATOM 3043 C CA . ASP A 1 363 ? 2.321 -20.920 40.074 1.00 82.94 363 ASP A CA 1
ATOM 3044 C C . ASP A 1 363 ? 3.552 -20.013 40.225 1.00 82.94 363 ASP A C 1
ATOM 3046 O O . ASP A 1 363 ? 3.859 -19.581 41.337 1.00 82.94 363 ASP A O 1
ATOM 3050 N N . ASN A 1 364 ? 4.185 -19.616 39.117 1.00 77.62 364 ASN A N 1
ATOM 3051 C CA . ASN A 1 364 ? 5.263 -18.625 39.129 1.00 77.62 364 ASN A CA 1
ATOM 3052 C C . ASN A 1 364 ? 4.785 -17.249 39.613 1.00 77.62 364 ASN A C 1
ATOM 3054 O O . ASN A 1 364 ? 5.468 -16.618 40.417 1.00 77.62 364 ASN A O 1
ATOM 3058 N N . ILE A 1 365 ? 3.594 -16.803 39.195 1.00 80.88 365 ILE A N 1
ATOM 3059 C CA . ILE A 1 365 ? 2.998 -15.558 39.703 1.00 80.88 365 ILE A CA 1
ATOM 3060 C C . ILE A 1 365 ? 2.690 -15.669 41.199 1.00 80.88 365 ILE A C 1
ATOM 3062 O O . ILE A 1 365 ? 2.974 -14.737 41.949 1.00 80.88 365 ILE A O 1
ATOM 3066 N N . ARG A 1 366 ? 2.141 -16.799 41.665 1.00 83.38 366 ARG A N 1
ATOM 3067 C CA . ARG A 1 366 ? 1.871 -17.002 43.098 1.00 83.38 366 ARG A CA 1
ATOM 3068 C C . ARG A 1 366 ? 3.139 -16.970 43.941 1.00 83.38 366 ARG A C 1
ATOM 3070 O O . ARG A 1 366 ? 3.105 -16.384 45.017 1.00 83.38 366 ARG A O 1
ATOM 3077 N N . ASN A 1 367 ? 4.223 -17.580 43.471 1.00 79.38 367 ASN A N 1
ATOM 3078 C CA . ASN A 1 367 ? 5.501 -17.553 44.179 1.00 79.38 367 ASN A CA 1
ATOM 3079 C C . ASN A 1 367 ? 6.080 -16.133 44.214 1.00 79.38 367 ASN A C 1
ATOM 3081 O O . ASN A 1 367 ? 6.460 -15.668 45.280 1.00 79.38 367 ASN A O 1
ATOM 3085 N N . LEU A 1 368 ? 6.015 -15.402 43.097 1.00 74.12 368 LEU A N 1
ATOM 3086 C CA . LEU A 1 368 ? 6.453 -14.007 43.034 1.00 74.12 368 LEU A CA 1
ATOM 3087 C C . LEU A 1 368 ? 5.666 -13.096 43.991 1.00 74.12 368 LEU A C 1
ATOM 3089 O O . LEU A 1 368 ? 6.254 -12.242 44.639 1.00 74.12 368 LEU A O 1
ATOM 3093 N N . ILE A 1 369 ? 4.349 -13.291 44.111 1.00 76.25 369 ILE A N 1
ATOM 3094 C CA . ILE A 1 369 ? 3.504 -12.547 45.062 1.00 76.25 369 ILE A CA 1
ATOM 3095 C C . ILE A 1 369 ? 3.821 -12.923 46.516 1.00 76.25 369 ILE A C 1
ATOM 3097 O O . ILE A 1 369 ? 3.601 -12.115 47.406 1.00 76.25 369 ILE A O 1
ATOM 3101 N N . ARG A 1 370 ? 4.300 -14.143 46.777 1.00 74.62 370 ARG A N 1
ATOM 3102 C CA . ARG A 1 370 ? 4.629 -14.615 48.129 1.00 74.62 370 ARG A CA 1
ATOM 3103 C C . ARG A 1 370 ? 5.972 -14.086 48.636 1.00 74.62 370 ARG A C 1
ATOM 3105 O O . ARG A 1 370 ? 6.159 -14.011 49.846 1.00 74.62 370 ARG A O 1
ATOM 3112 N N . ASP A 1 371 ? 6.876 -13.773 47.713 1.00 73.81 371 ASP A N 1
ATOM 3113 C CA . ASP A 1 371 ? 8.216 -13.254 47.999 1.00 73.81 371 ASP A CA 1
ATOM 3114 C C . ASP A 1 371 ? 8.251 -11.714 48.138 1.00 73.81 371 ASP A C 1
ATOM 3116 O O . ASP A 1 371 ? 9.263 -11.167 48.584 1.00 73.81 371 ASP A O 1
ATOM 3120 N N . ILE A 1 372 ? 7.160 -11.023 47.775 1.00 72.25 372 ILE A N 1
ATOM 3121 C CA . ILE A 1 372 ? 6.910 -9.582 47.992 1.00 72.25 372 ILE A CA 1
ATOM 3122 C C . ILE A 1 372 ? 6.133 -9.399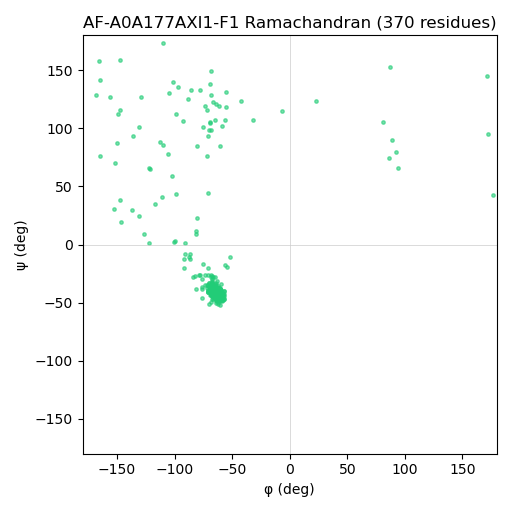 49.295 1.00 72.25 372 ILE A C 1
ATOM 3124 O O . ILE A 1 372 ? 6.514 -8.497 50.078 1.00 72.25 372 ILE A O 1
#

Mean predicted aligned error: 23.02 Å

Foldseek 3Di:
DVVVVVVVVVVVVVVVVVVVVVVVVVVVVVVVVVVVVVVVVVVVVVVVVVVVVVVVVVVVVVVVVVVVVVVVVVVVVVVVVVVVVVVVVVVVVVVVVVVVVVVVVVVVVVVVVVVVVVVVVVVVVVVVVVVVVVVVVVVVVVVVVVVVVVVVVVVVVVVVVVVVVVVVVVVVVVVVVVVVVVVVVVVVVVVVVVVVVCVVPDDPDDDDDDPDDPPPDPDDDPPPCPDPVVVVVVVVVVVVVVVVVVVVVVVVVVVVVVPDDDDPDDDDPVVVVVVVVVVVVVVVVVVVVVVVVVVVVVVVPPPDDDDDDDDDDDDDDDDPPPDDPPVPPPPPPDDDPDDPPDDDVVVVVVVVVVVVVVVVVVVVVVVVVVVD

Secondary structure (DSSP, 8-state):
-HHHHHHHHHHHHHHHHHHHHHHHHHHHHHHHHHHHHHHHHHHHHHHHHHHHHHHHHHHHHHHHHHHHHHHHHHHHHHHHHHHHHHHHHHHHHHHHHHHHHHHHHHHHHHHHHHHHHHHHHHHHHHHHHHHHHHHHHHHHHHHHHHHHHHHHHHHHHHHHHHHHHHHHHHHHHHHHHHHHHHHHHHHHHHHHHHHHHHHHS-------S----SSS-S-S-------HHHHHHHHHHHHHHHHHHHHHHHHHHHHHTSS---------THHHHHHHHHHHHHHHHHHHHHHHHHHHHHHTSSS-PPP-------------------TTSTTS-------TTS--THHHHHHHHHHHHHHHHHHHHHHHHHH-

pLDDT: mean 73.33, std 20.89, range [31.31, 96.56]

Solvent-accessible surface area (backbone atoms only — not comparable to full-atom values): 22099 Å² total; per-residue (Å²): 108,76,72,55,53,53,53,52,52,52,51,52,51,51,49,54,50,51,54,48,52,53,52,50,51,53,50,54,50,53,51,51,52,51,54,50,51,55,48,52,54,51,52,51,51,52,52,52,54,52,50,53,51,51,56,49,52,53,48,52,55,52,50,52,52,51,53,51,52,52,51,51,52,55,48,54,53,49,51,54,52,50,52,51,51,49,52,53,52,51,51,52,50,53,52,53,51,51,54,50,52,53,50,52,52,52,50,52,52,50,51,54,50,50,52,51,53,49,52,52,50,55,50,51,53,49,52,53,52,52,51,53,48,50,55,51,50,51,53,50,51,53,49,53,51,52,52,48,55,50,51,53,53,51,50,52,53,50,52,54,50,52,52,52,52,49,51,55,49,51,54,51,50,53,53,50,51,52,49,51,49,55,50,47,52,50,50,52,52,52,51,50,53,51,52,50,51,55,69,74,73,56,79,95,74,76,88,86,81,79,99,80,75,91,84,81,80,93,72,85,87,90,78,81,76,75,54,65,62,60,57,51,48,51,51,50,50,52,53,51,53,53,54,51,52,53,54,53,54,54,52,53,58,54,56,65,72,70,68,83,79,79,79,82,75,80,83,57,77,64,58,64,51,51,54,48,55,50,51,52,52,52,54,50,51,54,51,53,53,52,54,52,55,49,56,58,53,60,71,66,67,77,81,77,80,86,88,87,85,89,88,87,87,88,82,92,77,92,76,84,79,78,83,73,84,76,90,80,68,88,83,78,84,73,93,73,94,71,78,89,86,64,96,52,84,71,56,57,60,51,55,51,50,53,53,49,54,52,49,53,53,54,51,51,52,52,51,55,63,71,77,105

Organism: NCBI:txid1819745

Radius of gyration: 78.38 Å; Cα contacts (8 Å, |Δi|>4): 0; chains: 1; bounding box: 165×56×255 Å

Sequence (372 aa):
EILEQKKLEEAEILRKITEKEILEQKKLEAERIRKIEEQEIFEQKRLEDAEVLRKIEEKEILEQKKLEAERLRKIEEKELLEEKRLEEAEILRKIEEQERLVEVEKLRKIEKQEMTKQKKKEEVDRQIKIEQQKILEQKRIEEIEMLKKRKDSFEIGRIQQTEFDGIAMADLEQKNKKKIENESDRILLAQLKKQEHQLENGPMQDIINNNDALQHHMNKANTNTVSNDKFNEINNLQQKAYNQKIHVEEIFQKQDNANIKVPKRESTDSEYELERKFSEKVLMTDRINKLKLTKSRENSNQNQQPNTVVFNSPPVLLNTSLYIETDSLEGYINGNVYNLDEPNENNESIFDSIKAAFRNFIDNIRNLIRDI